Protein AF-0000000087527532 (afdb_homodimer)

pLDDT: mean 87.04, std 19.38, range [22.03, 98.94]

Solvent-accessible surface area (backbone atoms only — not comparable to full-atom values): 35523 Å² total; per-residue (Å²): 135,85,81,80,80,80,78,79,78,77,79,76,77,76,77,75,76,72,74,76,70,57,56,66,50,67,68,89,70,81,41,65,69,76,52,58,75,66,42,76,63,73,78,76,59,90,83,24,40,32,40,31,32,43,10,9,22,48,60,64,63,80,49,56,62,32,32,16,22,16,35,39,37,37,47,83,94,43,48,40,33,36,35,26,1,44,58,34,68,54,40,35,46,28,38,54,42,59,58,20,67,56,41,35,38,40,36,35,43,73,46,55,41,33,39,51,31,40,65,43,52,53,48,38,9,25,74,66,35,58,20,69,50,46,35,32,34,40,21,28,78,58,41,42,59,21,52,54,23,45,50,56,29,44,39,68,34,48,44,41,38,42,74,68,67,71,50,49,63,67,46,11,71,36,73,47,61,36,60,54,68,69,38,79,77,43,78,57,96,66,37,34,35,32,35,38,64,39,43,22,64,91,48,77,63,19,26,20,40,36,39,37,39,86,96,42,35,39,28,37,41,42,68,21,27,87,36,72,58,51,47,63,72,34,52,82,23,41,31,38,37,34,37,29,39,55,80,76,71,87,65,84,69,71,89,81,62,57,60,67,62,50,48,50,51,48,53,49,49,52,55,53,53,69,26,35,23,36,19,42,57,39,14,45,49,46,58,72,36,57,39,62,31,36,31,40,28,42,15,68,75,46,69,63,31,54,56,40,18,52,74,41,32,87,72,60,71,43,73,30,50,38,47,27,36,38,41,38,60,92,37,40,40,51,42,42,47,49,60,51,46,60,70,71,104,138,86,80,74,84,82,81,79,78,79,77,79,76,75,76,74,76,72,74,76,71,58,56,64,49,66,66,90,72,80,43,64,67,76,51,58,74,67,41,75,64,74,78,73,60,89,82,24,42,32,40,31,31,44,11,10,22,48,60,63,63,79,50,56,61,32,32,16,24,16,36,40,36,39,48,84,94,40,49,39,32,38,35,27,2,44,59,33,68,54,40,34,46,29,37,54,42,60,57,20,67,54,41,36,38,39,37,34,42,70,45,52,39,34,40,50,31,40,65,43,51,54,49,39,8,24,75,67,37,59,19,69,50,47,36,33,36,40,21,29,79,58,40,41,59,22,50,52,22,45,51,55,31,44,37,66,34,49,45,42,39,42,74,68,66,72,50,47,62,67,46,10,70,36,72,49,59,35,58,53,69,71,39,79,76,42,79,57,95,65,37,34,36,31,34,38,64,39,43,21,65,92,48,76,64,19,26,21,39,34,40,37,39,86,96,43,34,39,27,37,42,42,66,21,26,88,36,72,58,52,46,64,74,33,53,81,23,41,31,36,36,34,37,29,40,57,78,75,71,87,66,86,68,73,88,80,61,56,61,67,61,51,47,49,51,48,52,50,48,52,57,52,51,70,26,35,24,36,19,42,56,39,13,44,48,44,57,72,36,58,38,62,29,36,31,39,28,41,16,68,76,46,69,63,30,54,56,40,19,53,76,41,33,86,69,59,72,42,74,29,50,38,47,27,37,37,40,39,60,92,38,42,38,51,43,44,48,48,57,52,46,61,70,72,103

InterPro domains:
  IPR001279 Metallo-beta-lactamase [PF12706] (79-298)
  IPR001279 Metallo-beta-lactamase [SM00849] (67-264)
  IPR036866 Ribonuclease Z/Hydroxyacylglutathione hydrolase-like [G3DSA:3.60.15.10] (50-340)
  IPR036866 Ribonuclease Z/Hydroxyacylglutathione hydrolase-like [SSF56281] (50-326)
  IPR044094 AtsA-like, MBL-fold [cd07719] (50-242)

Nearest PDB structures (foldseek):
  7wi1-assembly2_F  TM=8.258E-01  e=5.872E-25  uncultured bacterium
  8gyg-assembly1_B  TM=8.227E-01  e=7.421E-21  Paraglaciecola sp. T6c
  8gyg-assembly1_A  TM=7.926E-01  e=1.134E-20  Paraglaciecola sp. T6c
  3zwf-assembly1_B  TM=7.419E-01  e=5.129E-18  Homo sapiens
  7u2r-assembly1_A-2  TM=7.399E-01  e=4.260E-16  Paenibacillus sp. J14

Foldseek 3Di:
DPPPPPPPPPPPPPPPPPPPPPDDDDPPDPPDDDDDAADAADAFPALKKKKAFQFFAADDDPDPFGFFGKMWIDADLDIEIEFDAGCSCVSCVRHVHQLLSQQHYEYQAPDCRRHVCVLVSLPVSQVVVLNQAAREYEYAPCFVVVLVVSCVVCVVVCCCCCPNDVNRHPRSNHYHYDHDDFAFDDDDPQWTKTWDAAQQPPGPGGTKIWIDHVQAIEIEDGFHEDGPRSLVRLAPHQEYEFEAEEDDDPDDDDDPPDPVVVVVVVVVVVVNPVRGYHLCRVLQSCVSRVHNEYEYGSYDQDPRSVVNSVVRHDHHYHYRGHRWMWMDDPHTDIDDPVVSSVVVD/DPPPDDPPPPPPPPPPPPPPPPPDDDPPDPPDDDDDAADAADAFPALKKKKAFQFFAADDDPDPFGFFGKMWIDADLDIEIEFDAGCSCVSCVRHVHQLLSQQHYEYQADDCRRHVCVLVSLPCSQVVVLNQAAREYEYAPCFVVVLVVSCVVCVVVCCCCCPNDVNRHPRSNHYHYDHDDFAFDDDDPQWTKTWDAAQQPPGPGGTKIWIDHVQAIEIEDGFHEDGPRSLVRLAPHQEYEFEAEEDDDPDDDDDPPDPVVVVVVVVVVVVNPVRGYHLCRVLQSCVSRVHNEYEYGSYDQDPRSVVNSVVRHDHHYHYRGHRWMWMDDPHTDIDDPVVSSVVVD

Radius of gyration: 29.23 Å; Cα contacts (8 Å, |Δi|>4): 1605; chains: 2; bounding box: 71×166×79 Å

Secondary structure (DSSP, 8-state):
-----------------------EEE-S---PPPPPP---PPPPPTT-EEEEEEE-B-SSS--SSS-B-EEEEEETTEEEEE---TTHHHHHHHTT--GGG--EEE-S---GGGTTTHHHHHHHHHHTT---S-EEEEESTTHHHHHHHHHHHTHHHHHIIIIISS---GGGG-EEEEE--SEEEEEETTEEEEEEE---TTS-S-EEEEEEETTEEEEE--S-SS-HHHHHHHTT-SEEEE--B---------TTS-HHHHHHHHHHHHHHHTTS-BHHHHHHHHHHH--SEEEE-SS---HHHHHHHHTT--S-EE---TTEEEEESSSEEEE-HHHHHHHH-/-----------------------EEE-S-----PPPP---PPPPPTT-EEEEEEE-B-SSS--SSS-B-EEEEEETTEEEEE---TTHHHHHHHTT--GGG--EEE-S---GGGTTTHHHHHHHHHHTT---S-EEEEESTTHHHHHHHHHHHTHHHHHIIIIISS---GGGG-EEEEE--SEEEEEETTEEEEEEE---TTS-S-EEEEEEETTEEEEE--S-SS-HHHHHHHTT-SEEEE--B---------TTS-HHHHHHHHHHHHHHHTTS-BHHHHHHHHHHH--SEEEE-SS---HHHHHHHHTT--S-EE---TTEEEEESSSEEEE-HHHHHHHH-

Organism: NCBI:txid1859131

Structure (mmCIF, N/CA/C/O backbone):
data_AF-0000000087527532-model_v1
#
loop_
_entity.id
_entity.type
_entity.pdbx_description
1 polymer 'Ribonuclease Z'
#
loop_
_atom_site.group_PDB
_atom_site.id
_atom_site.type_symbol
_atom_site.label_atom_id
_atom_site.label_alt_id
_atom_site.label_comp_id
_atom_site.label_asym_id
_atom_site.label_entity_id
_atom_site.label_seq_id
_atom_site.pdbx_PDB_ins_code
_atom_site.Cartn_x
_atom_site.Cartn_y
_atom_site.Cartn_z
_atom_site.occupancy
_atom_site.B_iso_or_equiv
_atom_site.auth_seq_id
_atom_site.auth_comp_id
_atom_site.auth_asym_id
_atom_site.auth_atom_id
_atom_site.pdbx_PDB_model_num
ATOM 1 N N . MET A 1 1 ? 14.219 -88.5 -31.266 1 29.06 1 MET A N 1
ATOM 2 C CA . MET A 1 1 ? 14.516 -87.125 -31.391 1 29.06 1 MET A CA 1
ATOM 3 C C . MET A 1 1 ? 13.484 -86.25 -30.656 1 29.06 1 MET A C 1
ATOM 5 O O . MET A 1 1 ? 12.352 -86.125 -31.109 1 29.06 1 MET A O 1
ATOM 9 N N . LYS A 1 2 ? 13.484 -86.375 -29.266 1 33.53 2 LYS A N 1
ATOM 10 C CA . LYS A 1 2 ? 12.594 -85.75 -28.297 1 33.53 2 LYS A CA 1
ATOM 11 C C . LYS A 1 2 ? 12.742 -84.25 -28.344 1 33.53 2 LYS A C 1
ATOM 13 O O . LYS A 1 2 ? 13.844 -83.688 -28.156 1 33.53 2 LYS A O 1
ATOM 18 N N . LYS A 1 3 ? 11.891 -83.5 -29.094 1 32.28 3 LYS A N 1
ATOM 19 C CA . LYS A 1 3 ? 11.742 -82.062 -29.25 1 32.28 3 LYS A CA 1
ATOM 20 C C . LYS A 1 3 ? 11.531 -81.375 -27.906 1 32.28 3 LYS A C 1
ATOM 22 O O . LYS A 1 3 ? 10.57 -81.688 -27.188 1 32.28 3 LYS A O 1
ATOM 27 N N . TYR A 1 4 ? 12.539 -81 -27.094 1 31.41 4 TYR A N 1
ATOM 28 C CA . TYR A 1 4 ? 12.531 -80.188 -25.891 1 31.41 4 TYR A CA 1
ATOM 29 C C . TYR A 1 4 ? 11.945 -78.812 -26.172 1 31.41 4 TYR A C 1
ATOM 31 O O . TYR A 1 4 ? 12.445 -78.062 -27.031 1 31.41 4 TYR A O 1
ATOM 39 N N . SER A 1 5 ? 10.625 -78.562 -26.109 1 30.53 5 SER A N 1
ATOM 40 C CA . SER A 1 5 ? 9.953 -77.312 -26.219 1 30.53 5 SER A CA 1
ATOM 41 C C . SER A 1 5 ? 10.461 -76.312 -25.188 1 30.53 5 SER A C 1
ATOM 43 O O . SER A 1 5 ? 10.469 -76.625 -23.984 1 30.53 5 SER A O 1
ATOM 45 N N . LYS A 1 6 ? 11.445 -75.438 -25.469 1 33 6 LYS A N 1
ATOM 46 C CA . LYS A 1 6 ? 11.945 -74.312 -24.703 1 33 6 LYS A CA 1
ATOM 47 C C . LYS A 1 6 ? 10.812 -73.312 -24.328 1 33 6 LYS A C 1
ATOM 49 O O . LYS A 1 6 ? 10.18 -72.75 -25.203 1 33 6 LYS A O 1
ATOM 54 N N . GLN A 1 7 ? 10.07 -73.562 -23.281 1 30.91 7 GLN A N 1
ATOM 55 C CA . GLN A 1 7 ? 9.164 -72.562 -22.688 1 30.91 7 GLN A CA 1
ATOM 56 C C . GLN A 1 7 ? 9.906 -71.312 -22.344 1 30.91 7 GLN A C 1
ATOM 58 O O . GLN A 1 7 ? 10.891 -71.312 -21.594 1 30.91 7 GLN A O 1
ATOM 63 N N . HIS A 1 8 ? 10 -70.25 -23.234 1 31.41 8 HIS A N 1
ATOM 64 C CA . HIS A 1 8 ? 10.477 -68.938 -22.938 1 31.41 8 HIS A CA 1
ATOM 65 C C . HIS A 1 8 ? 9.727 -68.312 -21.75 1 31.41 8 HIS A C 1
ATOM 67 O O . HIS A 1 8 ? 8.5 -68.25 -21.781 1 31.41 8 HIS A O 1
ATOM 73 N N . LEU A 1 9 ? 10.164 -68.438 -20.5 1 31.05 9 LEU A N 1
ATOM 74 C CA . LEU A 1 9 ? 9.711 -67.688 -19.328 1 31.05 9 LEU A CA 1
ATOM 75 C C . LEU A 1 9 ? 9.805 -66.188 -19.562 1 31.05 9 LEU A C 1
ATOM 77 O O . LEU A 1 9 ? 10.898 -65.688 -19.766 1 31.05 9 LEU A O 1
ATOM 81 N N . THR A 1 10 ? 8.828 -65.562 -20.188 1 32.56 10 THR A N 1
ATOM 82 C CA . THR A 1 10 ? 8.734 -64.125 -20.234 1 32.56 10 THR A CA 1
ATOM 83 C C . THR A 1 10 ? 8.758 -63.562 -18.828 1 32.56 10 THR A C 1
ATOM 85 O O . THR A 1 10 ? 7.898 -63.844 -18 1 32.56 10 THR A O 1
ATOM 88 N N . THR A 1 11 ? 9.883 -63.219 -18.234 1 32.09 11 THR A N 1
ATOM 89 C CA . THR A 1 11 ? 10.016 -62.469 -17 1 32.09 11 THR A CA 1
ATOM 90 C C . THR A 1 11 ? 9.305 -61.125 -17.141 1 32.09 11 THR A C 1
ATOM 92 O O . THR A 1 11 ? 9.68 -60.281 -17.969 1 32.09 11 THR A O 1
ATOM 95 N N . VAL A 1 12 ? 8.016 -61 -16.859 1 33.38 12 VAL A N 1
ATOM 96 C CA . VAL A 1 12 ? 7.328 -59.75 -16.719 1 33.38 12 VAL A CA 1
ATOM 97 C C . VAL A 1 12 ? 8.031 -58.875 -15.656 1 33.38 12 VAL A C 1
ATOM 99 O O . VAL A 1 12 ? 8.125 -59.281 -14.5 1 33.38 12 VAL A O 1
ATOM 102 N N . TYR A 1 13 ? 8.953 -58.031 -16.016 1 33.62 13 TYR A N 1
ATOM 103 C CA . TYR A 1 13 ? 9.445 -56.969 -15.133 1 33.62 13 TYR A CA 1
ATOM 104 C C . TYR A 1 13 ? 8.305 -56.094 -14.625 1 33.62 13 TYR A C 1
ATOM 106 O O . TYR A 1 13 ? 7.629 -55.438 -15.414 1 33.62 13 TYR A O 1
ATOM 114 N N . LEU A 1 14 ? 7.68 -56.469 -13.57 1 32.81 14 LEU A N 1
ATOM 115 C CA . LEU A 1 14 ? 6.824 -55.562 -12.828 1 32.81 14 LEU A CA 1
ATOM 116 C C . LEU A 1 14 ? 7.574 -54.281 -12.477 1 32.81 14 LEU A C 1
ATOM 118 O O . LEU A 1 14 ? 8.531 -54.312 -11.695 1 32.81 14 LEU A O 1
ATOM 122 N N . PHE A 1 15 ? 7.629 -53.312 -13.375 1 34.56 15 PHE A N 1
ATOM 123 C CA . PHE A 1 15 ? 8.039 -51.969 -13 1 34.56 15 PHE A CA 1
ATOM 124 C C . PHE A 1 15 ? 7.234 -51.469 -11.805 1 34.56 15 PHE A C 1
ATOM 126 O O . PHE A 1 15 ? 6.02 -51.281 -11.906 1 34.56 15 PHE A O 1
ATOM 133 N N . LEU A 1 16 ? 7.633 -51.75 -10.609 1 32.72 16 LEU A N 1
ATOM 134 C CA . LEU A 1 16 ? 7.152 -51.062 -9.43 1 32.72 16 LEU A CA 1
ATOM 135 C C . LEU A 1 16 ? 7.281 -49.531 -9.602 1 32.72 16 LEU A C 1
ATOM 137 O O . LEU A 1 16 ? 8.391 -49 -9.633 1 32.72 16 LEU A O 1
ATOM 141 N N . PHE A 1 17 ? 6.352 -48.875 -10.258 1 34.12 17 PHE A N 1
ATOM 142 C CA . PHE A 1 17 ? 6.219 -47.438 -10.102 1 34.12 17 PHE A CA 1
ATOM 143 C C . PHE A 1 17 ? 6.172 -47.062 -8.625 1 34.12 17 PHE A C 1
ATOM 145 O O . PHE A 1 17 ? 5.195 -47.344 -7.934 1 34.12 17 PHE A O 1
ATOM 152 N N . THR A 1 18 ? 7.301 -47.031 -7.941 1 32.31 18 THR A N 1
ATOM 153 C CA . THR A 1 18 ? 7.328 -46.375 -6.648 1 32.31 18 THR A CA 1
ATOM 154 C C . THR A 1 18 ? 6.719 -44.969 -6.754 1 32.31 18 THR A C 1
ATOM 156 O O . THR A 1 18 ? 7.273 -44.094 -7.422 1 32.31 18 THR A O 1
ATOM 159 N N . ALA A 1 19 ? 5.449 -44.844 -6.734 1 35.62 19 ALA A N 1
ATOM 160 C CA . ALA A 1 19 ? 4.863 -43.562 -6.441 1 35.62 19 ALA A CA 1
ATOM 161 C C . ALA A 1 19 ? 5.613 -42.844 -5.312 1 35.62 19 ALA A C 1
ATOM 163 O O . ALA A 1 19 ? 5.527 -43.281 -4.152 1 35.62 19 ALA A O 1
ATOM 164 N N . CYS A 1 20 ? 6.758 -42.25 -5.551 1 38.78 20 CYS A N 1
ATOM 165 C CA . CYS A 1 20 ? 7.348 -41.344 -4.574 1 38.78 20 CYS A CA 1
ATOM 166 C C . CYS A 1 20 ? 6.305 -40.375 -4.035 1 38.78 20 CYS A C 1
ATOM 168 O O . CYS A 1 20 ? 5.93 -39.406 -4.711 1 38.78 20 CYS A O 1
ATOM 170 N N . THR A 1 21 ? 5.395 -40.844 -3.211 1 40.84 21 THR A N 1
ATOM 171 C CA . THR A 1 21 ? 4.535 -39.938 -2.473 1 40.84 21 THR A CA 1
ATOM 172 C C . THR A 1 21 ? 5.355 -38.844 -1.811 1 40.84 21 THR A C 1
ATOM 174 O O . THR A 1 21 ? 6.188 -39.125 -0.941 1 40.84 21 THR A O 1
ATOM 177 N N . LEU A 1 22 ? 5.539 -37.781 -2.5 1 48.31 22 LEU A N 1
ATOM 178 C CA . LEU A 1 22 ? 6.105 -36.594 -1.855 1 48.31 22 LEU A CA 1
ATOM 179 C C . LEU A 1 22 ? 5.449 -36.344 -0.502 1 48.31 22 LEU A C 1
ATOM 181 O O . LEU A 1 22 ? 4.234 -36.125 -0.427 1 48.31 22 LEU A O 1
ATOM 185 N N . LEU A 1 23 ? 6.102 -36.812 0.577 1 53.19 23 LEU A N 1
ATOM 186 C CA . LEU A 1 23 ? 5.664 -36.531 1.94 1 53.19 23 LEU A CA 1
ATOM 187 C C . LEU A 1 23 ? 5.578 -35.031 2.193 1 53.19 23 LEU A C 1
ATOM 189 O O . LEU A 1 23 ? 6.535 -34.312 1.938 1 53.19 23 LEU A O 1
ATOM 193 N N . VAL A 1 24 ? 4.359 -34.625 2.174 1 54.94 24 VAL A N 1
ATOM 194 C CA . VAL A 1 24 ? 4.125 -33.25 2.648 1 54.94 24 VAL A CA 1
ATOM 195 C C . VAL A 1 24 ? 4.309 -33.188 4.164 1 54.94 24 VAL A C 1
ATOM 197 O O . VAL A 1 24 ? 3.639 -33.906 4.906 1 54.94 24 VAL A O 1
ATOM 200 N N . SER A 1 25 ? 5.418 -32.812 4.688 1 49.97 25 SER A N 1
ATOM 201 C CA . SER A 1 25 ? 5.543 -32.594 6.125 1 49.97 25 SER A CA 1
ATOM 202 C C . SER A 1 25 ? 4.965 -31.234 6.531 1 49.97 25 SER A C 1
ATOM 204 O O . SER A 1 25 ? 5.383 -30.188 6.016 1 49.97 25 SER A O 1
ATOM 206 N N . THR A 1 26 ? 3.723 -31.359 6.973 1 48.81 26 THR A N 1
ATOM 207 C CA . THR A 1 26 ? 3.191 -30.156 7.594 1 48.81 26 THR A CA 1
ATOM 208 C C . THR A 1 26 ? 3.691 -30.016 9.031 1 48.81 26 THR A C 1
ATOM 210 O O . THR A 1 26 ? 3.711 -31 9.781 1 48.81 26 THR A O 1
ATOM 213 N N . VAL A 1 27 ? 4.633 -29.281 9.398 1 43.91 27 VAL A N 1
ATOM 214 C CA . VAL A 1 27 ? 4.91 -29.047 10.812 1 43.91 27 VAL A CA 1
ATOM 215 C C . VAL A 1 27 ? 3.613 -28.734 11.547 1 43.91 27 VAL A C 1
ATOM 217 O O . VAL A 1 27 ? 2.885 -27.812 11.172 1 43.91 27 VAL A O 1
ATOM 220 N N . PRO A 1 28 ? 3.238 -29.609 12.398 1 41.31 28 PRO A N 1
ATOM 221 C CA . PRO A 1 28 ? 2.082 -29.391 13.266 1 41.31 28 PRO A CA 1
ATOM 222 C C . PRO A 1 28 ? 2.205 -28.109 14.102 1 41.31 28 PRO A C 1
ATOM 224 O O . PRO A 1 28 ? 3.285 -27.812 14.617 1 41.31 28 PRO A O 1
ATOM 227 N N . GLY A 1 29 ? 1.22 -26.984 14.047 1 42.69 29 GLY A N 1
ATOM 228 C CA . GLY A 1 29 ? 0.927 -25.766 14.797 1 42.69 29 GLY A CA 1
ATOM 229 C C . GLY A 1 29 ? 0.878 -24.516 13.93 1 42.69 29 GLY A C 1
ATOM 230 O O . GLY A 1 29 ? 1.899 -23.859 13.719 1 42.69 29 GLY A O 1
ATOM 231 N N . TRP A 1 30 ? -0.057 -24.641 13.234 1 43.69 30 TRP A N 1
ATOM 232 C CA . TRP A 1 30 ? -0.302 -23.5 12.352 1 43.69 30 TRP A CA 1
ATOM 233 C C . TRP A 1 30 ? -0.396 -22.203 13.148 1 43.69 30 TRP A C 1
ATOM 235 O O . TRP A 1 30 ? -1.398 -21.953 13.82 1 43.69 30 TRP A O 1
ATOM 245 N N . ALA A 1 31 ? 0.706 -21.844 13.75 1 47.62 31 ALA A N 1
ATOM 246 C CA . ALA A 1 31 ? 0.536 -20.5 14.297 1 47.62 31 ALA A CA 1
ATOM 247 C C . ALA A 1 31 ? 0.351 -19.484 13.18 1 47.62 31 ALA A C 1
ATOM 249 O O . ALA A 1 31 ? 1.146 -19.422 12.242 1 47.62 31 ALA A O 1
ATOM 250 N N . LYS A 1 32 ? -0.87 -18.953 13.047 1 64.19 32 LYS A N 1
ATOM 251 C CA . LYS A 1 32 ? -1.51 -18.031 12.109 1 64.19 32 LYS A CA 1
ATOM 252 C C . LYS A 1 32 ? -0.963 -16.625 12.266 1 64.19 32 LYS A C 1
ATOM 254 O O . LYS A 1 32 ? -0.502 -16.25 13.352 1 64.19 32 LYS A O 1
ATOM 259 N N . VAL A 1 33 ? -0.635 -16.094 11.164 1 70.56 33 VAL A N 1
ATOM 260 C CA . VAL A 1 33 ? -0.322 -14.664 11.211 1 70.56 33 VAL A CA 1
ATOM 261 C C . VAL A 1 33 ? -1.386 -13.93 12.016 1 70.56 33 VAL A C 1
ATOM 263 O O . VAL A 1 33 ? -2.582 -14.07 11.758 1 70.56 33 VAL A O 1
ATOM 266 N N . GLU A 1 34 ? -0.884 -13.305 13.07 1 77.12 34 GLU A N 1
ATOM 267 C CA . GLU A 1 34 ? -1.84 -12.539 13.867 1 77.12 34 GLU A CA 1
ATOM 268 C C . GLU A 1 34 ? -2.369 -11.336 13.086 1 77.12 34 GLU A C 1
ATOM 270 O O . GLU A 1 34 ? -1.596 -10.586 12.492 1 77.12 34 GLU A O 1
ATOM 275 N N . PRO A 1 35 ? -3.654 -11.25 13.094 1 77.56 35 PRO A N 1
ATOM 276 C CA . PRO A 1 35 ? -4.219 -10.078 12.422 1 77.56 35 PRO A CA 1
ATOM 277 C C . PRO A 1 35 ? -3.832 -8.766 13.102 1 77.56 35 PRO A C 1
ATOM 279 O O . PRO A 1 35 ? -3.637 -8.734 14.32 1 77.56 35 PRO A O 1
ATOM 282 N N . LEU A 1 36 ? -3.764 -7.754 12.289 1 86.06 36 LEU A N 1
ATOM 283 C CA . LEU A 1 36 ? -3.646 -6.422 12.875 1 86.06 36 LEU A CA 1
ATOM 284 C C . LEU A 1 36 ? -4.883 -6.082 13.703 1 86.06 36 LEU A C 1
ATOM 286 O O . LEU A 1 36 ? -6.004 -6.41 13.312 1 86.06 36 LEU A O 1
ATOM 290 N N . GLN A 1 37 ? -4.602 -5.445 14.781 1 85.38 37 GLN A N 1
ATOM 291 C CA . GLN A 1 37 ? -5.707 -5.078 15.664 1 85.38 37 GLN A CA 1
ATOM 292 C C . GLN A 1 37 ? -6.551 -3.965 15.047 1 85.38 37 GLN A C 1
ATOM 294 O O . GLN A 1 37 ? -6.035 -3.121 14.312 1 85.38 37 GLN A O 1
ATOM 299 N N . GLN A 1 38 ? -7.828 -4.055 15.383 1 89.38 38 GLN A N 1
ATOM 300 C CA . GLN A 1 38 ? -8.766 -3.061 14.867 1 89.38 38 GLN A CA 1
ATOM 301 C C . GLN A 1 38 ? -9.594 -2.451 15.992 1 89.38 38 GLN A C 1
ATOM 303 O O . GLN A 1 38 ? -9.938 -3.135 16.969 1 89.38 38 GLN A O 1
ATOM 308 N N . ILE A 1 39 ? -9.875 -1.157 15.867 1 89.25 39 ILE A N 1
ATOM 309 C CA . ILE A 1 39 ? -10.859 -0.502 16.719 1 89.25 39 ILE A CA 1
ATOM 310 C C . ILE A 1 39 ? -11.914 0.188 15.844 1 89.25 39 ILE A C 1
ATOM 312 O O . ILE A 1 39 ? -11.742 0.294 14.625 1 89.25 39 ILE A O 1
ATOM 316 N N . LYS A 1 40 ? -13.016 0.48 16.406 1 90.25 40 LYS A N 1
ATOM 317 C CA . LYS A 1 40 ? -13.977 1.388 15.789 1 90.25 40 LYS A CA 1
ATOM 318 C C . LYS A 1 40 ? -13.906 2.775 16.422 1 90.25 40 LYS A C 1
ATOM 320 O O . LYS A 1 40 ? -14.422 2.988 17.516 1 90.25 40 LYS A O 1
ATOM 325 N N . LEU A 1 41 ? -13.281 3.623 15.742 1 90.81 41 LEU A N 1
ATOM 326 C CA . LEU A 1 41 ? -13.117 4.973 16.266 1 90.81 41 LEU A CA 1
ATOM 327 C C . LEU A 1 41 ? -14.43 5.75 16.188 1 90.81 41 LEU A C 1
ATOM 329 O O . LEU A 1 41 ? -15.047 5.82 15.133 1 90.81 41 LEU A O 1
ATOM 333 N N . SER A 1 42 ? -14.883 6.262 17.266 1 89.62 42 SER A N 1
ATOM 334 C CA . SER A 1 42 ? -16.109 7.062 17.297 1 89.62 42 SER A CA 1
ATOM 335 C C . SER A 1 42 ? -15.898 8.406 16.609 1 89.62 42 SER A C 1
ATOM 337 O O . SER A 1 42 ? -14.766 8.852 16.422 1 89.62 42 SER A O 1
ATOM 339 N N . ALA A 1 43 ? -17 9 16.234 1 91.31 43 ALA A N 1
ATOM 340 C CA . ALA A 1 43 ? -16.922 10.359 15.688 1 91.31 43 ALA A CA 1
ATOM 341 C C . ALA A 1 43 ? -16.359 11.328 16.719 1 91.31 43 ALA A C 1
ATOM 343 O O . ALA A 1 43 ? -16.547 11.133 17.922 1 91.31 43 ALA A O 1
ATOM 344 N N . PRO A 1 44 ? -15.656 12.344 16.219 1 93.75 44 PRO A N 1
ATOM 345 C CA . PRO A 1 44 ? -15.219 13.344 17.188 1 93.75 44 PRO A CA 1
ATOM 346 C C . PRO A 1 44 ? -16.375 14.039 17.891 1 93.75 44 PRO A C 1
ATOM 348 O O . PRO A 1 44 ? -17.484 14.125 17.328 1 93.75 44 PRO A O 1
ATOM 351 N N . PRO A 1 45 ? -16.188 14.523 19.109 1 93.56 45 PRO A N 1
ATOM 352 C CA . PRO A 1 45 ? -17.234 15.32 19.766 1 93.56 45 PRO A CA 1
ATOM 353 C C . PRO A 1 45 ? -17.625 16.547 18.953 1 93.56 45 PRO A C 1
ATOM 355 O O . PRO A 1 45 ? -16.797 17.109 18.234 1 93.56 45 PRO A O 1
ATOM 358 N N . PRO A 1 46 ? -18.906 16.953 19.109 1 94 46 PRO A N 1
ATOM 359 C CA . PRO A 1 46 ? -19.328 18.156 18.375 1 94 46 PRO A CA 1
ATOM 360 C C . PRO A 1 46 ? -18.438 19.359 18.656 1 94 46 PRO A C 1
ATOM 362 O O . PRO A 1 46 ? -18.094 19.625 19.812 1 94 46 PRO A O 1
ATOM 365 N N . GLY A 1 47 ? -18.016 19.984 17.641 1 96.31 47 GLY A N 1
ATOM 366 C CA . GLY A 1 47 ? -17.234 21.203 17.781 1 96.31 47 GLY A CA 1
ATOM 367 C C . GLY A 1 47 ? -15.742 20.938 17.922 1 96.31 47 GLY A C 1
ATOM 368 O O . GLY A 1 47 ? -14.938 21.875 17.875 1 96.31 47 GLY A O 1
ATOM 369 N N . ALA A 1 48 ? -15.375 19.656 18.016 1 97.81 48 ALA A N 1
ATOM 370 C CA . ALA A 1 48 ? -13.961 19.312 18.203 1 97.81 48 ALA A CA 1
ATOM 371 C C . ALA A 1 48 ? -13.25 19.172 16.859 1 97.81 48 ALA A C 1
ATOM 373 O O . ALA A 1 48 ? -13.891 18.922 15.844 1 97.81 48 ALA A O 1
ATOM 374 N N . LEU A 1 49 ? -12.008 19.438 16.906 1 98.56 49 LEU A N 1
ATOM 375 C CA . LEU A 1 49 ? -11.086 19.109 15.82 1 98.56 49 LEU A CA 1
ATOM 376 C C . LEU A 1 49 ? -10.188 17.938 16.203 1 98.56 49 LEU A C 1
ATOM 378 O O . LEU A 1 49 ? -9.547 17.953 17.25 1 98.56 49 LEU A O 1
ATOM 382 N N . ARG A 1 50 ? -10.219 16.859 15.352 1 98.56 50 ARG A N 1
ATOM 383 C CA . ARG A 1 50 ? -9.453 15.68 15.719 1 98.56 50 ARG A CA 1
ATOM 384 C C . ARG A 1 50 ? -8.383 15.375 14.672 1 98.56 50 ARG A C 1
ATOM 386 O O . ARG A 1 50 ? -8.656 15.375 13.477 1 98.56 50 ARG A O 1
ATOM 393 N N . VAL A 1 51 ? -7.199 15.141 15.18 1 98.75 51 VAL A N 1
ATOM 394 C CA . VAL A 1 51 ? -6.062 14.742 14.352 1 98.75 51 VAL A CA 1
ATOM 395 C C . VAL A 1 51 ? -5.703 13.289 14.633 1 98.75 51 VAL A C 1
ATOM 397 O O . VAL A 1 51 ? -5.539 12.891 15.789 1 98.75 51 VAL A O 1
ATOM 400 N N . THR A 1 52 ? -5.59 12.523 13.609 1 98.5 52 THR A N 1
ATOM 401 C CA . THR A 1 52 ? -5.098 11.156 13.719 1 98.5 52 THR A CA 1
ATOM 402 C C . THR A 1 52 ? -3.834 10.961 12.883 1 98.5 52 THR A C 1
ATOM 404 O O . THR A 1 52 ? -3.846 11.203 11.672 1 98.5 52 THR A O 1
ATOM 407 N N . LEU A 1 53 ? -2.76 10.547 13.547 1 98.38 53 LEU A N 1
ATOM 408 C CA . LEU A 1 53 ? -1.53 10.211 12.836 1 98.38 53 LEU A CA 1
ATOM 409 C C . LEU A 1 53 ? -1.604 8.797 12.266 1 98.38 53 LEU A C 1
ATOM 411 O O . LEU A 1 53 ? -1.222 7.836 12.93 1 98.38 53 LEU A O 1
ATOM 415 N N . LEU A 1 54 ? -2.014 8.68 11.016 1 97.75 54 LEU A N 1
ATOM 416 C CA . LEU A 1 54 ? -2.119 7.352 10.414 1 97.75 54 LEU A CA 1
ATOM 417 C C . LEU A 1 54 ? -0.744 6.715 10.258 1 97.75 54 LEU A C 1
ATOM 419 O O . LEU A 1 54 ? -0.544 5.559 10.641 1 97.75 54 LEU A O 1
ATOM 423 N N . GLY A 1 55 ? 0.136 7.41 9.68 1 97.56 55 GLY A N 1
ATOM 424 C CA . GLY A 1 55 ? 1.541 7.055 9.555 1 97.56 55 GLY A CA 1
ATOM 425 C C . GLY A 1 55 ? 2.477 8.227 9.789 1 97.56 55 GLY A C 1
ATOM 426 O O . GLY A 1 55 ? 2.141 9.367 9.469 1 97.56 55 GLY A O 1
ATOM 427 N N . THR A 1 56 ? 3.717 7.875 10.344 1 97.81 56 THR A N 1
ATOM 428 C CA . THR A 1 56 ? 4.594 8.969 10.75 1 97.81 56 THR A CA 1
ATOM 429 C C . THR A 1 56 ? 6.016 8.734 10.25 1 97.81 56 THR A C 1
ATOM 431 O O . THR A 1 56 ? 6.926 9.5 10.57 1 97.81 56 THR A O 1
ATOM 434 N N . ALA A 1 57 ? 6.219 7.727 9.367 1 95.5 57 ALA A N 1
ATOM 435 C CA . ALA A 1 57 ? 7.57 7.336 8.977 1 95.5 57 ALA A CA 1
ATOM 436 C C . ALA A 1 57 ? 8.203 8.391 8.07 1 95.5 57 ALA A C 1
ATOM 438 O O . ALA A 1 57 ? 7.504 9.094 7.348 1 95.5 57 ALA A O 1
ATOM 439 N N . VAL A 1 58 ? 9.492 8.359 8.188 1 91.94 58 VAL A N 1
ATOM 440 C CA . VAL A 1 58 ? 10.281 9.203 7.289 1 91.94 58 VAL A CA 1
ATOM 441 C C . VAL A 1 58 ? 10.617 8.43 6.016 1 91.94 58 VAL A C 1
ATOM 443 O O . VAL A 1 58 ? 10.922 7.234 6.07 1 91.94 58 VAL A O 1
ATOM 446 N N . GLY A 1 59 ? 10.469 9.008 4.934 1 84.38 59 GLY A N 1
ATOM 447 C CA . GLY A 1 59 ? 11.055 8.547 3.686 1 84.38 59 GLY A CA 1
ATOM 448 C C . GLY A 1 59 ? 10.43 7.27 3.164 1 84.38 59 GLY A C 1
ATOM 449 O O . GLY A 1 59 ? 9.344 6.883 3.604 1 84.38 59 GLY A O 1
ATOM 450 N N . PRO A 1 60 ? 11.133 6.621 2.148 1 76 60 PRO A N 1
ATOM 451 C CA . PRO A 1 60 ? 10.578 5.504 1.379 1 76 60 PRO A CA 1
ATOM 452 C C . PRO A 1 60 ? 10.805 4.152 2.057 1 76 60 PRO A C 1
ATOM 454 O O . PRO A 1 60 ? 10.18 3.16 1.687 1 76 60 PRO A O 1
ATOM 457 N N . PRO A 1 61 ? 11.641 4.066 3.08 1 74 61 PRO A N 1
ATOM 458 C CA . PRO A 1 61 ? 11.812 2.734 3.662 1 74 61 PRO A CA 1
ATOM 459 C C . PRO A 1 61 ? 10.508 2.143 4.184 1 74 61 PRO A C 1
ATOM 461 O O . PRO A 1 61 ? 9.633 2.881 4.637 1 74 61 PRO A O 1
ATOM 464 N N . VAL A 1 62 ? 10.484 0.89 4.008 1 79.5 62 VAL A N 1
ATOM 465 C CA . VAL A 1 62 ? 9.305 0.179 4.496 1 79.5 62 VAL A CA 1
ATOM 466 C C . VAL A 1 62 ? 9.438 -0.073 5.996 1 79.5 62 VAL A C 1
ATOM 468 O O . VAL A 1 62 ? 10.273 -0.876 6.426 1 79.5 62 VAL A O 1
ATOM 471 N N . GLY A 1 63 ? 8.641 0.661 6.738 1 84.38 63 GLY A N 1
ATOM 472 C CA . GLY A 1 63 ? 8.656 0.496 8.18 1 84.38 63 GLY A CA 1
ATOM 473 C C . GLY A 1 63 ? 7.652 -0.53 8.68 1 84.38 63 GLY A C 1
ATOM 474 O O . GLY A 1 63 ? 6.574 -0.68 8.102 1 84.38 63 GLY A O 1
ATOM 475 N N . LEU A 1 64 ? 8.062 -1.176 9.766 1 87.31 64 LEU A N 1
ATOM 476 C CA . LEU A 1 64 ? 7.18 -2.17 10.367 1 87.31 64 LEU A CA 1
ATOM 477 C C . LEU A 1 64 ? 6.516 -1.618 11.617 1 87.31 64 LEU A C 1
ATOM 479 O O . LEU A 1 64 ? 5.527 -2.182 12.102 1 87.31 64 LEU A O 1
ATOM 483 N N . LYS A 1 65 ? 7.109 -0.552 12.07 1 87.69 65 LYS A N 1
ATOM 484 C CA . LYS A 1 65 ? 6.531 0.129 13.227 1 87.69 65 LYS A CA 1
ATOM 485 C C . LYS A 1 65 ? 5.797 1.398 12.805 1 87.69 65 LYS A C 1
ATOM 487 O O . LYS A 1 65 ? 4.691 1.666 13.273 1 87.69 65 LYS A O 1
ATOM 492 N N . GLN A 1 66 ? 6.395 2.107 11.977 1 94.69 66 GLN A N 1
ATOM 493 C CA . GLN A 1 66 ? 5.824 3.33 11.422 1 94.69 66 GLN A CA 1
ATOM 494 C C . GLN A 1 66 ? 5.512 3.164 9.938 1 94.69 66 GLN A C 1
ATOM 496 O O . GLN A 1 66 ? 6.391 2.818 9.148 1 94.69 66 GLN A O 1
ATOM 501 N N . PHE A 1 67 ? 4.289 3.332 9.641 1 95.75 67 PHE A N 1
ATOM 502 C CA . PHE A 1 67 ? 3.916 3.338 8.227 1 95.75 67 PHE A CA 1
ATOM 503 C C . PHE A 1 67 ? 4.168 4.707 7.609 1 95.75 67 PHE A C 1
ATOM 505 O O . PHE A 1 67 ? 4.621 5.629 8.289 1 95.75 67 PHE A O 1
ATOM 512 N N . GLY A 1 68 ? 3.951 4.797 6.293 1 96.06 68 GLY A N 1
ATOM 513 C CA . GLY A 1 68 ? 4.254 6.027 5.578 1 96.06 68 GLY A CA 1
ATOM 514 C C . GLY A 1 68 ? 3.436 7.211 6.055 1 96.06 68 GLY A C 1
ATOM 515 O O . GLY A 1 68 ? 2.318 7.043 6.547 1 96.06 68 GLY A O 1
ATOM 516 N N . ILE A 1 69 ? 3.926 8.359 5.848 1 97.75 69 ILE A N 1
ATOM 517 C CA . ILE A 1 69 ? 3.373 9.609 6.359 1 97.75 69 ILE A CA 1
ATOM 518 C C . ILE A 1 69 ? 1.944 9.789 5.852 1 97.75 69 ILE A C 1
ATOM 520 O O . ILE A 1 69 ? 1.679 9.633 4.656 1 97.75 69 ILE A O 1
ATOM 524 N N . SER A 1 70 ? 1.052 9.992 6.699 1 98.69 70 SER A N 1
ATOM 525 C CA . SER A 1 70 ? -0.349 10.297 6.422 1 98.69 70 SER A CA 1
ATOM 526 C C . SER A 1 70 ? -1.065 10.789 7.672 1 98.69 70 SER A C 1
ATOM 528 O O . SER A 1 70 ? -0.898 10.227 8.758 1 98.69 70 SER A O 1
ATOM 530 N N . THR A 1 71 ? -1.831 11.875 7.574 1 98.88 71 THR A N 1
ATOM 531 C CA . THR A 1 71 ? -2.551 12.461 8.703 1 98.88 71 THR A CA 1
ATOM 532 C C . THR A 1 71 ? -4.012 12.711 8.344 1 98.88 71 THR A C 1
ATOM 534 O O . THR A 1 71 ? -4.305 13.289 7.297 1 98.88 71 THR A O 1
ATOM 537 N N . LEU A 1 72 ? -4.883 12.227 9.164 1 98.88 72 LEU A N 1
ATOM 538 C CA . LEU A 1 72 ? -6.312 12.469 9.008 1 98.88 72 LEU A CA 1
ATOM 539 C C . LEU A 1 72 ? -6.793 13.547 9.969 1 98.88 72 LEU A C 1
ATOM 541 O O . LEU A 1 72 ? -6.52 13.484 11.172 1 98.88 72 LEU A O 1
ATOM 545 N N . ILE A 1 73 ? -7.465 14.57 9.477 1 98.88 73 ILE A N 1
ATOM 546 C CA . ILE A 1 73 ? -8.094 15.594 10.305 1 98.88 73 ILE A CA 1
ATOM 547 C C . ILE A 1 73 ? -9.609 15.555 10.117 1 98.88 73 ILE A C 1
ATOM 549 O O . ILE A 1 73 ? -10.102 15.602 8.984 1 98.88 73 ILE A O 1
ATOM 553 N N . GLU A 1 74 ? -10.281 15.375 11.156 1 98.62 74 GLU A N 1
ATOM 554 C CA . GLU A 1 74 ? -11.742 15.391 11.156 1 98.62 74 GLU A CA 1
ATOM 555 C C . GLU A 1 74 ? -12.273 16.656 11.836 1 98.62 74 GLU A C 1
ATOM 557 O O . GLU A 1 74 ? -11.883 16.969 12.961 1 98.62 74 GLU A O 1
ATOM 562 N N . ALA A 1 75 ? -13.117 17.406 11.219 1 97.5 75 ALA A N 1
ATOM 563 C CA . ALA A 1 75 ? -13.758 18.625 11.688 1 97.5 75 ALA A CA 1
ATOM 564 C C . ALA A 1 75 ? -15.18 18.75 11.164 1 97.5 75 ALA A C 1
ATOM 566 O O . ALA A 1 75 ? -15.398 18.812 9.953 1 97.5 75 ALA A O 1
ATOM 567 N N . GLY A 1 76 ? -16.156 18.766 12.047 1 93.81 76 GLY A N 1
ATOM 568 C CA . GLY A 1 76 ? -17.531 18.656 11.594 1 93.81 76 GLY A CA 1
ATOM 569 C C . GLY A 1 76 ? -17.844 17.344 10.898 1 93.81 76 GLY A C 1
ATOM 570 O O . GLY A 1 76 ? -17.562 16.266 11.43 1 93.81 76 GLY A O 1
ATOM 571 N N . ASP A 1 77 ? -18.359 17.469 9.742 1 93.25 77 ASP A N 1
ATOM 572 C CA . ASP A 1 77 ? -18.672 16.266 8.969 1 93.25 77 ASP A CA 1
ATOM 573 C C . ASP A 1 77 ? -17.609 15.992 7.91 1 93.25 77 ASP A C 1
ATOM 575 O O . ASP A 1 77 ? -17.828 15.188 6.996 1 93.25 77 ASP A O 1
ATOM 579 N N . LYS A 1 78 ? -16.469 16.672 8.094 1 96.06 78 LYS A N 1
ATOM 580 C CA . LYS A 1 78 ? -15.438 16.578 7.059 1 96.06 78 LYS A CA 1
ATOM 581 C C . LYS A 1 78 ? -14.266 15.727 7.52 1 96.06 78 LYS A C 1
ATOM 583 O O . LYS A 1 78 ? -13.844 15.805 8.672 1 96.06 78 LYS A O 1
ATOM 588 N N . ARG A 1 79 ? -13.82 14.891 6.617 1 97.38 79 ARG A N 1
ATOM 589 C CA . ARG A 1 79 ? -12.555 14.18 6.746 1 97.38 79 ARG A CA 1
ATOM 590 C C . ARG A 1 79 ? -11.531 14.688 5.73 1 97.38 79 ARG A C 1
ATOM 592 O O . ARG A 1 79 ? -11.773 14.641 4.523 1 97.38 79 ARG A O 1
ATOM 599 N N . LEU A 1 80 ? -10.484 15.219 6.273 1 98.75 80 LEU A N 1
ATOM 600 C CA . LEU A 1 80 ? -9.398 15.758 5.461 1 98.75 80 LEU A CA 1
ATOM 601 C C . LEU A 1 80 ? -8.141 14.914 5.598 1 98.75 80 LEU A C 1
ATOM 603 O O . LEU A 1 80 ? -7.578 14.805 6.688 1 98.75 80 LEU A O 1
ATOM 607 N N . LEU A 1 81 ? -7.785 14.297 4.465 1 98.81 81 LEU A N 1
ATOM 608 C CA . LEU A 1 81 ? -6.582 13.469 4.484 1 98.81 81 LEU A CA 1
ATOM 609 C C . LEU A 1 81 ? -5.387 14.234 3.932 1 98.81 81 LEU A C 1
ATOM 611 O O . LEU A 1 81 ? -5.438 14.75 2.812 1 98.81 81 LEU A O 1
ATOM 615 N N . PHE A 1 82 ? -4.371 14.359 4.738 1 98.94 82 PHE A N 1
ATOM 616 C CA . PHE A 1 82 ? -3.141 15.016 4.316 1 98.94 82 PHE A CA 1
ATOM 617 C C . PHE A 1 82 ? -2.049 13.992 4.027 1 98.94 82 PHE A C 1
ATOM 619 O O . PHE A 1 82 ? -1.603 13.281 4.93 1 98.94 82 PHE A O 1
ATOM 626 N N . ASP A 1 83 ? -1.587 13.914 2.748 1 98.69 83 ASP A N 1
ATOM 627 C CA . ASP A 1 83 ? -0.634 12.945 2.217 1 98.69 83 ASP A CA 1
ATOM 628 C C . ASP A 1 83 ? -1.142 11.516 2.406 1 98.69 83 ASP A C 1
ATOM 630 O O . ASP A 1 83 ? -2.027 11.273 3.229 1 98.69 83 ASP A O 1
ATOM 634 N N . CYS A 1 84 ? -0.613 10.672 1.569 1 96.56 84 CYS A N 1
ATOM 635 C CA . CYS A 1 84 ? -1.038 9.273 1.498 1 96.56 84 CYS A CA 1
ATOM 636 C C . CYS A 1 84 ? 0.159 8.344 1.339 1 96.56 84 CYS A C 1
ATOM 638 O O . CYS A 1 84 ? 0.305 7.684 0.309 1 96.56 84 CYS A O 1
ATOM 640 N N . GLY A 1 85 ? 0.884 8.219 2.402 1 96.75 85 GLY A N 1
ATOM 641 C CA . GLY A 1 85 ? 2.039 7.34 2.35 1 96.75 85 GLY A CA 1
ATOM 642 C C . GLY A 1 85 ? 1.674 5.871 2.473 1 96.75 85 GLY A C 1
ATOM 643 O O . GLY A 1 85 ? 0.502 5.527 2.643 1 96.75 85 GLY A O 1
ATOM 644 N N . ARG A 1 86 ? 2.639 5.02 2.434 1 95.44 86 ARG A N 1
ATOM 645 C CA . ARG A 1 86 ? 2.482 3.57 2.412 1 95.44 86 ARG A CA 1
ATOM 646 C C . ARG A 1 86 ? 1.709 3.084 3.633 1 95.44 86 ARG A C 1
ATOM 648 O O . ARG A 1 86 ? 2.055 3.42 4.766 1 95.44 86 ARG A O 1
ATOM 655 N N . GLY A 1 87 ? 0.653 2.309 3.361 1 94.69 87 GLY A N 1
ATOM 656 C CA . GLY A 1 87 ? -0.05 1.641 4.445 1 94.69 87 GLY A CA 1
ATOM 657 C C . GLY A 1 87 ? -1.169 2.477 5.035 1 94.69 87 GLY A C 1
ATOM 658 O O . GLY A 1 87 ? -1.854 2.041 5.961 1 94.69 87 GLY A O 1
ATOM 659 N N . SER A 1 88 ? -1.422 3.686 4.516 1 95.75 88 SER A N 1
ATOM 660 C CA . SER A 1 88 ? -2.434 4.574 5.074 1 95.75 88 SER A CA 1
ATOM 661 C C . SER A 1 88 ? -3.816 3.93 5.039 1 95.75 88 SER A C 1
ATOM 663 O O . SER A 1 88 ? -4.605 4.094 5.973 1 95.75 88 SER A O 1
ATOM 665 N N . THR A 1 89 ? -4.137 3.131 4 1 95.12 89 THR A N 1
ATOM 666 C CA . THR A 1 89 ? -5.449 2.504 3.9 1 95.12 89 THR A CA 1
ATOM 667 C C . THR A 1 89 ? -5.605 1.401 4.941 1 95.12 89 THR A C 1
ATOM 669 O O . THR A 1 89 ? -6.703 1.178 5.461 1 95.12 89 THR A O 1
ATOM 672 N N . ILE A 1 90 ? -4.539 0.729 5.25 1 94.12 90 ILE A N 1
ATOM 673 C CA . ILE A 1 90 ? -4.551 -0.281 6.305 1 94.12 90 ILE A CA 1
ATOM 674 C C . ILE A 1 90 ? -4.809 0.385 7.656 1 94.12 90 ILE A C 1
ATOM 676 O O . ILE A 1 90 ? -5.613 -0.107 8.453 1 94.12 90 ILE A O 1
ATOM 680 N N . ARG A 1 91 ? -4.176 1.55 7.867 1 95.62 91 ARG A N 1
ATOM 681 C CA . ARG A 1 91 ? -4.359 2.271 9.125 1 95.62 91 ARG A CA 1
ATOM 682 C C . ARG A 1 91 ? -5.793 2.77 9.266 1 95.62 91 ARG A C 1
ATOM 684 O O . ARG A 1 91 ? -6.375 2.703 10.344 1 95.62 91 ARG A O 1
ATOM 691 N N . LEU A 1 92 ? -6.363 3.271 8.188 1 96.19 92 LEU A N 1
ATOM 692 C CA . LEU A 1 92 ? -7.773 3.65 8.211 1 96.19 92 LEU A CA 1
ATOM 693 C C . LEU A 1 92 ? -8.641 2.475 8.648 1 96.19 92 LEU A C 1
ATOM 695 O O . LEU A 1 92 ? -9.523 2.629 9.492 1 96.19 92 LEU A O 1
ATOM 699 N N . ARG A 1 93 ? -8.344 1.355 8.094 1 94.38 93 ARG A N 1
ATOM 700 C CA . ARG A 1 93 ? -9.117 0.158 8.414 1 94.38 93 ARG A CA 1
ATOM 701 C C . ARG A 1 93 ? -8.945 -0.225 9.883 1 94.38 93 ARG A C 1
ATOM 703 O O . ARG A 1 93 ? -9.906 -0.651 10.531 1 94.38 93 ARG A O 1
ATOM 710 N N . GLN A 1 94 ? -7.758 -0.143 10.398 1 93.81 94 GLN A N 1
ATOM 711 C CA . GLN A 1 94 ? -7.504 -0.459 11.797 1 93.81 94 GLN A CA 1
ATOM 712 C C . GLN A 1 94 ? -8.328 0.435 12.719 1 93.81 94 GLN A C 1
ATOM 714 O O . GLN A 1 94 ? -8.656 0.044 13.844 1 93.81 94 GLN A O 1
ATOM 719 N N . LEU A 1 95 ? -8.688 1.617 12.227 1 95.12 95 LEU A N 1
ATOM 720 C CA . LEU A 1 95 ? -9.461 2.57 13.016 1 95.12 95 LEU A CA 1
ATOM 721 C C . LEU A 1 95 ? -10.953 2.41 12.75 1 95.12 95 LEU A C 1
ATOM 723 O O . LEU A 1 95 ? -11.773 3.137 13.328 1 95.12 95 LEU A O 1
ATOM 727 N N . GLY A 1 96 ? -11.312 1.533 11.844 1 93.5 96 GLY A N 1
ATOM 728 C CA . GLY A 1 96 ? -12.711 1.34 11.469 1 93.5 96 GLY A CA 1
ATOM 729 C C . GLY A 1 96 ? -13.25 2.449 10.586 1 93.5 96 GLY A C 1
ATOM 730 O O . GLY A 1 96 ? -14.461 2.682 10.547 1 93.5 96 GLY A O 1
ATOM 731 N N . ILE A 1 97 ? -12.406 3.176 10.016 1 93.94 97 ILE A N 1
ATOM 732 C CA . ILE A 1 97 ? -12.805 4.254 9.117 1 93.94 97 ILE A CA 1
ATOM 733 C C . ILE A 1 97 ? -12.867 3.738 7.684 1 93.94 97 ILE A C 1
ATOM 735 O O . ILE A 1 97 ? -11.883 3.215 7.16 1 93.94 97 ILE A O 1
ATOM 739 N N . SER A 1 98 ? -14.008 3.889 7.074 1 92.12 98 SER A N 1
ATOM 740 C CA . SER A 1 98 ? -14.18 3.422 5.699 1 92.12 98 SER A CA 1
ATOM 741 C C . SER A 1 98 ? -13.336 4.238 4.727 1 92.12 98 SER A C 1
ATOM 743 O O . SER A 1 98 ? -13.359 5.473 4.766 1 92.12 98 SER A O 1
ATOM 745 N N . ILE A 1 99 ? -12.641 3.559 3.865 1 92.75 99 ILE A N 1
ATOM 746 C CA . ILE A 1 99 ? -11.828 4.219 2.85 1 92.75 99 ILE A CA 1
ATOM 747 C C . ILE A 1 99 ? -12.727 5.051 1.934 1 92.75 99 ILE A C 1
ATOM 749 O O . ILE A 1 99 ? -12.297 6.074 1.398 1 92.75 99 ILE A O 1
ATOM 753 N N . GLY A 1 100 ? -14 4.688 1.787 1 91.56 100 GLY A N 1
ATOM 754 C CA . GLY A 1 100 ? -14.953 5.41 0.955 1 91.56 100 GLY A CA 1
ATOM 755 C C . GLY A 1 100 ? -15.352 6.754 1.533 1 91.56 100 GLY A C 1
ATOM 756 O O . GLY A 1 100 ? -15.914 7.594 0.829 1 91.56 100 GLY A O 1
ATOM 757 N N . SER A 1 101 ? -15.102 6.906 2.822 1 93.06 101 SER A N 1
ATOM 758 C CA . SER A 1 101 ? -15.453 8.164 3.477 1 93.06 101 SER A CA 1
ATOM 759 C C . SER A 1 101 ? -14.383 9.227 3.246 1 93.06 101 SER A C 1
ATOM 761 O O . SER A 1 101 ? -14.578 10.391 3.58 1 93.06 101 SER A O 1
ATOM 763 N N . ILE A 1 102 ? -13.266 8.812 2.682 1 94.81 102 ILE A N 1
ATOM 764 C CA . ILE A 1 102 ? -12.195 9.742 2.34 1 94.81 102 ILE A CA 1
ATOM 765 C C . ILE A 1 102 ? -12.438 10.312 0.943 1 94.81 102 ILE A C 1
ATOM 767 O O . ILE A 1 102 ? -12.32 9.594 -0.053 1 94.81 102 ILE A O 1
ATOM 771 N N . ASN A 1 103 ? -12.797 11.617 0.88 1 94.69 103 ASN A N 1
ATOM 772 C CA . ASN A 1 103 ? -13.047 12.211 -0.429 1 94.69 103 ASN A CA 1
ATOM 773 C C . ASN A 1 103 ? -12.352 13.555 -0.583 1 94.69 103 ASN A C 1
ATOM 775 O O . ASN A 1 103 ? -12.562 14.266 -1.57 1 94.69 103 ASN A O 1
ATOM 779 N N . LYS A 1 104 ? -11.57 13.969 0.378 1 98.25 104 LYS A N 1
ATOM 780 C CA . LYS A 1 104 ? -10.742 15.172 0.325 1 98.25 104 LYS A CA 1
ATOM 781 C C . LYS A 1 104 ? -9.297 14.859 0.708 1 98.25 104 LYS A C 1
ATOM 783 O O . LYS A 1 104 ? -9.023 14.453 1.838 1 98.25 104 LYS A O 1
ATOM 788 N N . VAL A 1 105 ? -8.406 15.047 -0.246 1 98.75 105 VAL A N 1
ATOM 789 C CA . VAL A 1 105 ? -6.992 14.75 -0.042 1 98.75 105 VAL A CA 1
ATOM 790 C C . VAL A 1 105 ? -6.156 15.992 -0.328 1 98.75 105 VAL A C 1
ATOM 792 O O . VAL A 1 105 ? -6.391 16.688 -1.318 1 98.75 105 VAL A O 1
ATOM 795 N N . PHE A 1 106 ? -5.246 16.344 0.565 1 98.94 106 PHE A N 1
ATOM 796 C CA . PHE A 1 106 ? -4.332 17.469 0.437 1 98.94 106 PHE A CA 1
ATOM 797 C C . PHE A 1 106 ? -2.885 16.984 0.403 1 98.94 106 PHE A C 1
ATOM 799 O O . PHE A 1 106 ? -2.418 16.344 1.341 1 98.94 106 PHE A O 1
ATOM 806 N N . LEU A 1 107 ? -2.166 17.281 -0.675 1 98.88 107 LEU A N 1
ATOM 807 C CA . LEU A 1 107 ? -0.791 16.828 -0.85 1 98.88 107 LEU A CA 1
ATOM 808 C C . LEU A 1 107 ? 0.195 17.953 -0.554 1 98.88 107 LEU A C 1
ATOM 810 O O . LEU A 1 107 ? 0.067 19.047 -1.093 1 98.88 107 LEU A O 1
ATOM 814 N N . THR A 1 108 ? 1.146 17.656 0.315 1 98.81 108 THR A N 1
ATOM 815 C CA . THR A 1 108 ? 2.164 18.641 0.636 1 98.81 108 THR A CA 1
ATOM 816 C C . THR A 1 108 ? 3.109 18.859 -0.544 1 98.81 108 THR A C 1
ATOM 818 O O . THR A 1 108 ? 3.457 19.984 -0.875 1 98.81 108 THR A O 1
ATOM 821 N N . HIS A 1 109 ? 3.602 17.812 -1.127 1 98.56 109 HIS A N 1
ATOM 822 C CA . HIS A 1 109 ? 4.422 17.812 -2.334 1 98.56 109 HIS A CA 1
ATOM 823 C C . HIS A 1 109 ? 4.379 16.453 -3.031 1 98.56 109 HIS A C 1
ATOM 825 O O . HIS A 1 109 ? 3.701 15.539 -2.568 1 98.56 109 HIS A O 1
ATOM 831 N N . LEU A 1 110 ? 5.059 16.297 -4.125 1 98 110 LEU A N 1
ATOM 832 C CA . LEU A 1 110 ? 4.777 15.164 -4.992 1 98 110 LEU A CA 1
ATOM 833 C C . LEU A 1 110 ? 5.887 14.125 -4.898 1 98 110 LEU A C 1
ATOM 835 O O . LEU A 1 110 ? 6.176 13.43 -5.875 1 98 110 LEU A O 1
ATOM 839 N N . HIS A 1 111 ? 6.523 14.008 -3.734 1 96.44 111 HIS A N 1
ATOM 840 C CA . HIS A 1 111 ? 7.383 12.859 -3.48 1 96.44 111 HIS A CA 1
ATOM 841 C C . HIS A 1 111 ? 6.559 11.594 -3.242 1 96.44 111 HIS A C 1
ATOM 843 O O . HIS A 1 111 ? 5.516 11.641 -2.586 1 96.44 111 HIS A O 1
ATOM 849 N N . SER A 1 112 ? 7.09 10.492 -3.674 1 95.12 112 SER A N 1
ATOM 850 C CA . SER A 1 112 ? 6.332 9.242 -3.676 1 95.12 112 SER A CA 1
ATOM 851 C C . SER A 1 112 ? 6.062 8.766 -2.254 1 95.12 112 SER A C 1
ATOM 853 O O . SER A 1 112 ? 5.023 8.156 -1.988 1 95.12 112 SER A O 1
ATOM 855 N N . ASP A 1 113 ? 7.02 8.977 -1.333 1 94.31 113 ASP A N 1
ATOM 856 C CA . ASP A 1 113 ? 6.797 8.484 0.024 1 94.31 113 ASP A CA 1
ATOM 857 C C . ASP A 1 113 ? 5.613 9.195 0.677 1 94.31 113 ASP A C 1
ATOM 859 O O . ASP A 1 113 ? 5.074 8.719 1.679 1 94.31 113 ASP A O 1
ATOM 863 N N . HIS A 1 114 ? 5.098 10.297 0.133 1 97.31 114 HIS A N 1
ATOM 864 C CA . HIS A 1 114 ? 3.932 11.016 0.631 1 97.31 114 HIS A CA 1
ATOM 865 C C . HIS A 1 114 ? 2.664 10.594 -0.105 1 97.31 114 HIS A C 1
ATOM 867 O O . HIS A 1 114 ? 1.559 10.969 0.288 1 97.31 114 HIS A O 1
ATOM 873 N N . LEU A 1 115 ? 2.773 9.852 -1.159 1 95.56 115 LEU A N 1
ATOM 874 C CA . LEU A 1 115 ? 1.557 9.703 -1.949 1 95.56 115 LEU A CA 1
ATOM 875 C C . LEU A 1 115 ? 1.478 8.305 -2.562 1 95.56 115 LEU A C 1
ATOM 877 O O . LEU A 1 115 ? 0.596 8.031 -3.379 1 95.56 115 LEU A O 1
ATOM 881 N N . ILE A 1 116 ? 2.289 7.371 -2.166 1 95.56 116 ILE A N 1
ATOM 882 C CA . ILE A 1 116 ? 2.424 6.086 -2.84 1 95.56 116 ILE A CA 1
ATOM 883 C C . ILE A 1 116 ? 1.14 5.277 -2.672 1 95.56 116 ILE A C 1
ATOM 885 O O . ILE A 1 116 ? 0.88 4.348 -3.439 1 95.56 116 ILE A O 1
ATOM 889 N N . GLN A 1 117 ? 0.35 5.578 -1.662 1 96.06 117 GLN A N 1
ATOM 890 C CA . GLN A 1 117 ? -0.901 4.859 -1.439 1 96.06 117 GLN A CA 1
ATOM 891 C C . GLN A 1 117 ? -2.07 5.566 -2.123 1 96.06 117 GLN A C 1
ATOM 893 O O . GLN A 1 117 ? -3.213 5.113 -2.031 1 96.06 117 GLN A O 1
ATOM 898 N N . LEU A 1 118 ? -1.888 6.609 -2.836 1 96.81 118 LEU A N 1
ATOM 899 C CA . LEU A 1 118 ? -2.938 7.418 -3.447 1 96.81 118 LEU A CA 1
ATOM 900 C C . LEU A 1 118 ? -3.758 6.586 -4.43 1 96.81 118 LEU A C 1
ATOM 902 O O . LEU A 1 118 ? -4.988 6.68 -4.449 1 96.81 118 LEU A O 1
ATOM 906 N N . PRO A 1 119 ? -3.164 5.715 -5.281 1 96.12 119 PRO A N 1
ATOM 907 C CA . PRO A 1 119 ? -3.99 4.879 -6.156 1 96.12 119 PRO A CA 1
ATOM 908 C C . PRO A 1 119 ? -5 4.035 -5.383 1 96.12 119 PRO A C 1
ATOM 910 O O . PRO A 1 119 ? -6.129 3.836 -5.848 1 96.12 119 PRO A O 1
ATOM 913 N N . ASP A 1 120 ? -4.602 3.574 -4.246 1 94.81 120 ASP A N 1
ATOM 914 C CA . ASP A 1 120 ? -5.492 2.754 -3.428 1 94.81 120 ASP A CA 1
ATOM 915 C C . ASP A 1 120 ? -6.66 3.576 -2.895 1 94.81 120 ASP A C 1
ATOM 917 O O . ASP A 1 120 ? -7.812 3.145 -2.965 1 94.81 120 ASP A O 1
ATOM 921 N N . ILE A 1 121 ? -6.352 4.785 -2.418 1 94.56 121 ILE A N 1
ATOM 922 C CA . ILE A 1 121 ? -7.395 5.688 -1.947 1 94.56 121 ILE A CA 1
ATOM 923 C C . ILE A 1 121 ? -8.352 6.016 -3.094 1 94.56 121 ILE A C 1
ATOM 925 O O . ILE A 1 121 ? -9.57 6.02 -2.912 1 94.56 121 ILE A O 1
ATOM 929 N N . PHE A 1 122 ? -7.812 6.23 -4.203 1 94.56 122 PHE A N 1
ATOM 930 C CA . PHE A 1 122 ? -8.523 6.605 -5.422 1 94.56 122 PHE A CA 1
ATOM 931 C C . PHE A 1 122 ? -9.438 5.48 -5.883 1 94.56 122 PHE A C 1
ATOM 933 O O . PHE A 1 122 ? -10.648 5.684 -6.047 1 94.56 122 PHE A O 1
ATOM 940 N N . LEU A 1 123 ? -8.961 4.316 -5.953 1 94.44 123 LEU A N 1
ATOM 941 C CA . LEU A 1 123 ? -9.703 3.215 -6.559 1 94.44 123 LEU A CA 1
ATOM 942 C C . LEU A 1 123 ? -10.508 2.463 -5.508 1 94.44 123 LEU A C 1
ATOM 944 O O . LEU A 1 123 ? -11.711 2.244 -5.688 1 94.44 123 LEU A O 1
ATOM 948 N N . ALA A 1 124 ? -9.867 2.068 -4.398 1 91.31 124 ALA A N 1
ATOM 949 C CA . ALA A 1 124 ? -10.555 1.268 -3.389 1 91.31 124 ALA A CA 1
ATOM 950 C C . ALA A 1 124 ? -11.664 2.07 -2.713 1 91.31 124 ALA A C 1
ATOM 952 O O . ALA A 1 124 ? -12.68 1.51 -2.297 1 91.31 124 ALA A O 1
ATOM 953 N N . GLY A 1 125 ? -11.453 3.404 -2.602 1 91.19 125 GLY A N 1
ATOM 954 C CA . GLY A 1 125 ? -12.523 4.242 -2.078 1 91.19 125 GLY A CA 1
ATOM 955 C C . GLY A 1 125 ? -13.789 4.176 -2.902 1 91.19 125 GLY A C 1
ATOM 956 O O . GLY A 1 125 ? -14.898 4.293 -2.365 1 91.19 125 GLY A O 1
ATOM 957 N N . TRP A 1 126 ? -13.594 3.967 -4.176 1 90.19 126 TRP A N 1
ATOM 958 C CA . TRP A 1 126 ? -14.695 3.852 -5.125 1 90.19 126 TRP A CA 1
ATOM 959 C C . TRP A 1 126 ? -15.273 2.439 -5.117 1 90.19 126 TRP A C 1
ATOM 961 O O . TRP A 1 126 ? -16.469 2.254 -4.871 1 90.19 126 TRP A O 1
ATOM 971 N N . VAL A 1 127 ? -14.523 1.453 -5.152 1 84.69 127 VAL A N 1
ATOM 972 C CA . VAL A 1 127 ? -14.953 0.072 -5.352 1 84.69 127 VAL A CA 1
ATOM 973 C C . VAL A 1 127 ? -15.469 -0.507 -4.035 1 84.69 127 VAL A C 1
ATOM 975 O O . VAL A 1 127 ? -16.516 -1.156 -4 1 84.69 127 VAL A O 1
ATOM 978 N N . MET A 1 128 ? -14.773 -0.27 -2.951 1 78.06 128 MET A N 1
ATOM 979 C CA . MET A 1 128 ? -15.109 -0.862 -1.66 1 78.06 128 MET A CA 1
ATOM 980 C C . MET A 1 128 ? -15.891 0.123 -0.798 1 78.06 128 MET A C 1
ATOM 982 O O . MET A 1 128 ? -16.812 -0.268 -0.087 1 78.06 128 MET A O 1
ATOM 986 N N . GLY A 1 129 ? -15.531 1.325 -0.965 1 70.06 129 GLY A N 1
ATOM 987 C CA . GLY A 1 129 ? -16.094 2.322 -0.072 1 70.06 129 GLY A CA 1
ATOM 988 C C . GLY A 1 129 ? -17.391 2.928 -0.597 1 70.06 129 GLY A C 1
ATOM 989 O O . GLY A 1 129 ? -18.062 3.678 0.112 1 70.06 129 GLY A O 1
ATOM 990 N N . ARG A 1 130 ? -17.656 2.6 -1.847 1 78.62 130 ARG A N 1
ATOM 991 C CA . ARG A 1 130 ? -18.875 3.064 -2.506 1 78.62 130 ARG A CA 1
ATOM 992 C C . ARG A 1 130 ? -18.953 4.586 -2.518 1 78.62 130 ARG A C 1
ATOM 994 O O . ARG A 1 130 ? -20.016 5.168 -2.281 1 78.62 130 ARG A O 1
ATOM 1001 N N . ARG A 1 131 ? -17.781 5.148 -2.67 1 83.88 131 ARG A N 1
ATOM 1002 C CA . ARG A 1 131 ? -17.766 6.598 -2.84 1 83.88 131 ARG A CA 1
ATOM 1003 C C . ARG A 1 131 ? -18.656 7.023 -3.996 1 83.88 131 ARG A C 1
ATOM 1005 O O . ARG A 1 131 ? -18.578 6.469 -5.094 1 83.88 131 ARG A O 1
ATOM 1012 N N . ASN A 1 132 ? -19.5 7.977 -3.727 1 86.62 132 ASN A N 1
ATOM 1013 C CA . ASN A 1 132 ? -20.453 8.406 -4.746 1 86.62 132 ASN A CA 1
ATOM 1014 C C . ASN A 1 132 ? -20.266 9.875 -5.113 1 86.62 132 ASN A C 1
ATOM 1016 O O . ASN A 1 132 ? -21.141 10.477 -5.75 1 86.62 132 ASN A O 1
ATOM 1020 N N . GLU A 1 133 ? -19.25 10.461 -4.621 1 91.94 133 GLU A N 1
ATOM 1021 C CA . GLU A 1 133 ? -18.828 11.805 -4.992 1 91.94 133 GLU A CA 1
ATOM 1022 C C . GLU A 1 133 ? -17.391 11.805 -5.496 1 91.94 133 GLU A C 1
ATOM 1024 O O . GLU A 1 133 ? -16.609 10.898 -5.18 1 91.94 133 GLU A O 1
ATOM 1029 N N . PRO A 1 134 ? -17.062 12.805 -6.246 1 95.38 134 PRO A N 1
ATOM 1030 C CA . PRO A 1 134 ? -15.688 12.844 -6.762 1 95.38 134 PRO A CA 1
ATOM 1031 C C . PRO A 1 134 ? -14.641 12.953 -5.652 1 95.38 134 PRO A C 1
ATOM 1033 O O . PRO A 1 134 ? -14.891 13.594 -4.629 1 95.38 134 PRO A O 1
ATOM 1036 N N . LEU A 1 135 ? -13.531 12.25 -5.863 1 96.88 135 LEU A N 1
ATOM 1037 C CA . LEU A 1 135 ? -12.367 12.5 -5.027 1 96.88 135 LEU A CA 1
ATOM 1038 C C . LEU A 1 135 ? -11.789 13.883 -5.309 1 96.88 135 LEU A C 1
ATOM 1040 O O . LEU A 1 135 ? -11.391 14.172 -6.441 1 96.88 135 LEU A O 1
ATOM 1044 N N . LYS A 1 136 ? -11.836 14.773 -4.324 1 98.31 136 LYS A N 1
ATOM 1045 C CA . LYS A 1 136 ? -11.211 16.094 -4.441 1 98.31 136 LYS A CA 1
ATOM 1046 C C . LYS A 1 136 ? -9.773 16.062 -3.924 1 98.31 136 LYS A C 1
ATOM 1048 O O . LYS A 1 136 ? -9.516 15.555 -2.826 1 98.31 136 LYS A O 1
ATOM 1053 N N . ILE A 1 137 ? -8.859 16.547 -4.762 1 98.69 137 ILE A N 1
ATOM 1054 C CA . ILE A 1 137 ? -7.453 16.516 -4.391 1 98.69 137 ILE A CA 1
ATOM 1055 C C . ILE A 1 137 ? -6.816 17.875 -4.641 1 98.69 137 ILE A C 1
ATOM 1057 O O . ILE A 1 137 ? -7.012 18.484 -5.699 1 98.69 137 ILE A O 1
ATOM 1061 N N . TRP A 1 138 ? -6.172 18.422 -3.611 1 98.94 138 TRP A N 1
ATOM 1062 C CA . TRP A 1 138 ? -5.406 19.672 -3.682 1 98.94 138 TRP A CA 1
ATOM 1063 C C . TRP A 1 138 ? -3.916 19.391 -3.508 1 98.94 138 TRP A C 1
ATOM 1065 O O . TRP A 1 138 ? -3.518 18.594 -2.654 1 98.94 138 TRP A O 1
ATOM 1075 N N . GLY A 1 139 ? -3.09 19.984 -4.309 1 98.81 139 GLY A N 1
ATOM 1076 C CA . GLY A 1 139 ? -1.65 19.828 -4.18 1 98.81 139 GLY A CA 1
ATOM 1077 C C . GLY A 1 139 ? -0.865 20.781 -5.066 1 98.81 139 GLY A C 1
ATOM 1078 O O . GLY A 1 139 ? -1.438 21.688 -5.68 1 98.81 139 GLY A O 1
ATOM 1079 N N . PRO A 1 140 ? 0.447 20.672 -5.074 1 98.62 140 PRO A N 1
ATOM 1080 C CA . PRO A 1 140 ? 1.284 21.531 -5.902 1 98.62 140 PRO A CA 1
ATOM 1081 C C . PRO A 1 140 ? 1.047 21.328 -7.398 1 98.62 140 PRO A C 1
ATOM 1083 O O . PRO A 1 140 ? 0.383 20.375 -7.797 1 98.62 140 PRO A O 1
ATOM 1086 N N . THR A 1 141 ? 1.576 22.312 -8.156 1 98.19 141 THR A N 1
ATOM 1087 C CA . THR A 1 141 ? 1.545 22.156 -9.602 1 98.19 141 THR A CA 1
ATOM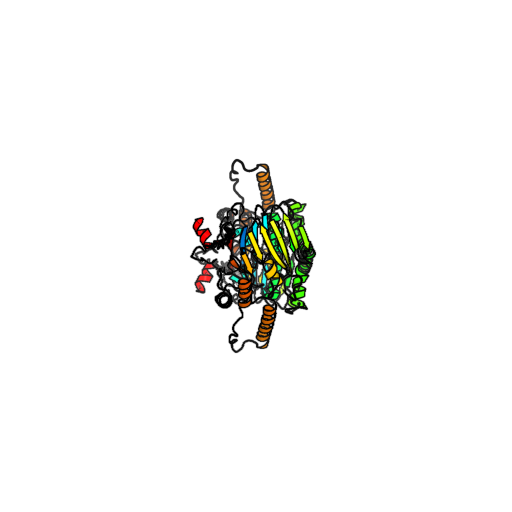 1088 C C . THR A 1 141 ? 2.033 20.781 -10.016 1 98.19 141 THR A C 1
ATOM 1090 O O . THR A 1 141 ? 3.078 20.312 -9.547 1 98.19 141 THR A O 1
ATOM 1093 N N . GLY A 1 142 ? 1.312 20.109 -10.859 1 98.19 142 GLY A N 1
ATOM 1094 C CA . GLY A 1 142 ? 1.606 18.75 -11.258 1 98.19 142 GLY A CA 1
ATOM 1095 C C . GLY A 1 142 ? 0.627 17.734 -10.695 1 98.19 142 GLY A C 1
ATOM 1096 O O . GLY A 1 142 ? 0.571 16.594 -11.156 1 98.19 142 GLY A O 1
ATOM 1097 N N . THR A 1 143 ? -0.151 18.156 -9.711 1 98.62 143 THR A N 1
ATOM 1098 C CA . THR A 1 143 ? -1.118 17.281 -9.07 1 98.62 143 THR A CA 1
ATOM 1099 C C . THR A 1 143 ? -2.166 16.797 -10.07 1 98.62 143 THR A C 1
ATOM 1101 O O . THR A 1 143 ? -2.475 15.609 -10.133 1 98.62 143 THR A O 1
ATOM 1104 N N . SER A 1 144 ? -2.684 17.703 -10.867 1 98.62 144 SER A N 1
ATOM 1105 C CA . SER A 1 144 ? -3.701 17.344 -11.844 1 98.62 144 SER A CA 1
ATOM 1106 C C . SER A 1 144 ? -3.143 16.391 -12.898 1 98.62 144 SER A C 1
ATOM 1108 O O . SER A 1 144 ? -3.799 15.414 -13.273 1 98.62 144 SER A O 1
ATOM 1110 N N . ASP A 1 145 ? -1.916 16.703 -13.359 1 98.44 145 ASP A N 1
ATOM 1111 C CA . ASP A 1 145 ? -1.268 15.812 -14.328 1 98.44 145 ASP A CA 1
ATOM 1112 C C . ASP A 1 145 ? -1.071 14.414 -13.734 1 98.44 145 ASP A C 1
ATOM 1114 O O . ASP A 1 145 ? -1.282 13.414 -14.422 1 98.44 145 ASP A O 1
ATOM 1118 N N . MET A 1 146 ? -0.626 14.344 -12.5 1 98.5 146 MET A N 1
ATOM 1119 C CA . MET A 1 146 ? -0.413 13.07 -11.812 1 98.5 146 MET A CA 1
ATOM 1120 C C . MET A 1 146 ? -1.709 12.273 -11.742 1 98.5 146 MET A C 1
ATOM 1122 O O . MET A 1 146 ? -1.73 11.086 -12.078 1 98.5 146 MET A O 1
ATOM 1126 N N . MET A 1 147 ? -2.791 12.914 -11.352 1 98.56 147 MET A N 1
ATOM 1127 C CA . MET A 1 147 ? -4.062 12.219 -11.188 1 98.56 147 MET A CA 1
ATOM 1128 C C . MET A 1 147 ? -4.602 11.75 -12.539 1 98.56 147 MET A C 1
ATOM 1130 O O . MET A 1 147 ? -5.199 10.68 -12.633 1 98.56 147 MET A O 1
ATOM 1134 N N . ASN A 1 148 ? -4.453 12.586 -13.578 1 98.5 148 ASN A N 1
ATOM 1135 C CA . ASN A 1 148 ? -4.844 12.164 -14.914 1 98.5 148 ASN A CA 1
ATOM 1136 C C . ASN A 1 148 ? -4.074 10.922 -15.359 1 98.5 148 ASN A C 1
ATOM 1138 O O . ASN A 1 148 ? -4.656 9.992 -15.93 1 98.5 148 ASN A O 1
ATOM 1142 N N . ALA A 1 149 ? -2.807 10.953 -15.109 1 98.56 149 ALA A N 1
ATOM 1143 C CA . ALA A 1 149 ? -1.969 9.82 -15.484 1 98.56 149 ALA A CA 1
ATOM 1144 C C . ALA A 1 149 ? -2.344 8.578 -14.688 1 98.56 149 ALA A C 1
ATOM 1146 O O . ALA A 1 149 ? -2.336 7.465 -15.219 1 98.56 149 ALA A O 1
ATOM 1147 N N . LEU A 1 150 ? -2.643 8.727 -13.414 1 98.31 150 LEU A N 1
ATOM 1148 C CA . LEU A 1 150 ? -3.098 7.598 -12.609 1 98.31 150 LEU A CA 1
ATOM 1149 C C . LEU A 1 150 ? -4.406 7.031 -13.156 1 98.31 150 LEU A C 1
ATOM 1151 O O . LEU A 1 150 ? -4.586 5.812 -13.211 1 98.31 150 LEU A O 1
ATOM 1155 N N . THR A 1 151 ? -5.309 7.934 -13.508 1 98 151 THR A N 1
ATOM 1156 C CA . THR A 1 151 ? -6.559 7.488 -14.117 1 98 151 THR A CA 1
ATOM 1157 C C . THR A 1 151 ? -6.289 6.664 -15.375 1 98 151 THR A C 1
ATOM 1159 O O . THR A 1 151 ? -6.93 5.633 -15.594 1 98 151 THR A O 1
ATOM 1162 N N . GLN A 1 152 ? -5.348 7.113 -16.141 1 98.19 152 GLN A N 1
ATOM 1163 C CA . GLN A 1 152 ? -4.98 6.391 -17.344 1 98.19 152 GLN A CA 1
ATOM 1164 C C . GLN A 1 152 ? -4.344 5.043 -17.016 1 98.19 152 GLN A C 1
ATOM 1166 O O . GLN A 1 152 ? -4.602 4.047 -17.703 1 98.19 152 GLN A O 1
ATOM 1171 N N . ALA A 1 153 ? -3.508 5.02 -16.031 1 98.19 153 ALA A N 1
ATOM 1172 C CA . ALA A 1 153 ? -2.811 3.793 -15.656 1 98.19 153 ALA A CA 1
ATOM 1173 C C . ALA A 1 153 ? -3.799 2.695 -15.281 1 98.19 153 ALA A C 1
ATOM 1175 O O . ALA A 1 153 ? -3.58 1.521 -15.586 1 98.19 153 ALA A O 1
ATOM 1176 N N . PHE A 1 154 ? -4.891 3.111 -14.664 1 97.69 154 PHE A N 1
ATOM 1177 C CA . PHE A 1 154 ? -5.836 2.111 -14.172 1 97.69 154 PHE A CA 1
ATOM 1178 C C . PHE A 1 154 ? -7.105 2.111 -15.016 1 97.69 154 PHE A C 1
ATOM 1180 O O . PHE A 1 154 ? -8.18 1.738 -14.539 1 97.69 154 PHE A O 1
ATOM 1187 N N . ALA A 1 155 ? -6.996 2.543 -16.281 1 97.06 155 ALA A N 1
ATOM 1188 C CA . ALA A 1 155 ? -8.141 2.688 -17.172 1 97.06 155 ALA A CA 1
ATOM 1189 C C . ALA A 1 155 ? -8.828 1.345 -17.406 1 97.06 155 ALA A C 1
ATOM 1191 O O . ALA A 1 155 ? -10.055 1.281 -17.531 1 97.06 155 ALA A O 1
ATOM 1192 N N . PHE A 1 156 ? -8.047 0.301 -17.531 1 96.25 156 PHE A N 1
ATOM 1193 C CA . PHE A 1 156 ? -8.625 -1.018 -17.766 1 96.25 156 PHE A CA 1
ATOM 1194 C C . PHE A 1 156 ? -9.547 -1.414 -16.625 1 96.25 156 PHE A C 1
ATOM 1196 O O . PHE A 1 156 ? -10.695 -1.796 -16.844 1 96.25 156 PHE A O 1
ATOM 1203 N N . ASP A 1 157 ? -9.047 -1.294 -15.422 1 95.38 157 ASP A N 1
ATOM 1204 C CA . ASP A 1 157 ? -9.828 -1.622 -14.242 1 95.38 157 ASP A CA 1
ATOM 1205 C C . ASP A 1 157 ? -11.086 -0.754 -14.156 1 95.38 157 ASP A C 1
ATOM 1207 O O . ASP A 1 157 ? -12.18 -1.259 -13.898 1 95.38 157 ASP A O 1
ATOM 1211 N N . ILE A 1 158 ? -10.914 0.506 -14.375 1 96.12 158 ILE A N 1
ATOM 1212 C CA . ILE A 1 158 ? -12.008 1.467 -14.297 1 96.12 158 ILE A CA 1
ATOM 1213 C C . ILE A 1 158 ? -13.078 1.114 -15.328 1 96.12 158 ILE A C 1
ATOM 1215 O O . ILE A 1 158 ? -14.266 1.09 -15.016 1 96.12 158 ILE A O 1
ATOM 1219 N N . HIS A 1 159 ? -12.68 0.81 -16.516 1 95.81 159 HIS A N 1
ATOM 1220 C CA . HIS A 1 159 ? -13.609 0.471 -17.594 1 95.81 159 HIS A CA 1
ATOM 1221 C C . HIS A 1 159 ? -14.414 -0.774 -17.25 1 95.81 159 HIS A C 1
ATOM 1223 O O . HIS A 1 159 ? -15.641 -0.778 -17.375 1 95.81 159 HIS A O 1
ATOM 1229 N N . ILE A 1 160 ? -13.75 -1.783 -16.766 1 94 160 ILE A N 1
ATOM 1230 C CA . ILE A 1 160 ? -14.422 -3.035 -16.453 1 94 160 ILE A CA 1
ATOM 1231 C C . ILE A 1 160 ? -15.453 -2.80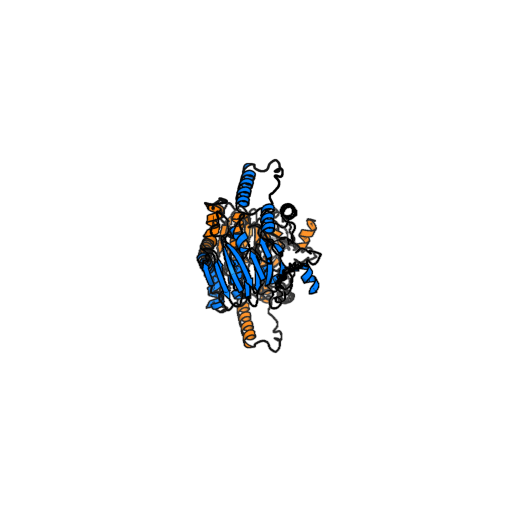3 -15.344 1 94 160 ILE A C 1
ATOM 1233 O O . ILE A 1 160 ? -16.609 -3.18 -15.477 1 94 160 ILE A O 1
ATOM 1237 N N . ARG A 1 161 ? -15.07 -2.102 -14.266 1 91.56 161 ARG A N 1
ATOM 1238 C CA . ARG A 1 161 ? -15.914 -1.953 -13.078 1 91.56 161 ARG A CA 1
ATOM 1239 C C . ARG A 1 161 ? -17.016 -0.937 -13.32 1 91.56 161 ARG A C 1
ATOM 1241 O O . ARG A 1 161 ? -18.109 -1.06 -12.758 1 91.56 161 ARG A O 1
ATOM 1248 N N . ARG A 1 162 ? -16.797 0.036 -14.125 1 92.06 162 ARG A N 1
ATOM 1249 C CA . ARG A 1 162 ? -17.766 1.104 -14.375 1 92.06 162 ARG A CA 1
ATOM 1250 C C . ARG A 1 162 ? -18.703 0.745 -15.523 1 92.06 162 ARG A C 1
ATOM 1252 O O . ARG A 1 162 ? -19.906 0.96 -15.438 1 92.06 162 ARG A O 1
ATOM 1259 N N . ASP A 1 163 ? -18.172 0.123 -16.609 1 93.44 163 ASP A N 1
ATOM 1260 C CA . ASP A 1 163 ? -18.906 0.076 -17.875 1 93.44 163 ASP A CA 1
ATOM 1261 C C . ASP A 1 163 ? -19.297 -1.357 -18.234 1 93.44 163 ASP A C 1
ATOM 1263 O O . ASP A 1 163 ? -20.219 -1.577 -19.031 1 93.44 163 ASP A O 1
ATOM 1267 N N . VAL A 1 164 ? -18.688 -2.33 -17.625 1 91.19 164 VAL A N 1
ATOM 1268 C CA . VAL A 1 164 ? -18.844 -3.668 -18.188 1 91.19 164 VAL A CA 1
ATOM 1269 C C 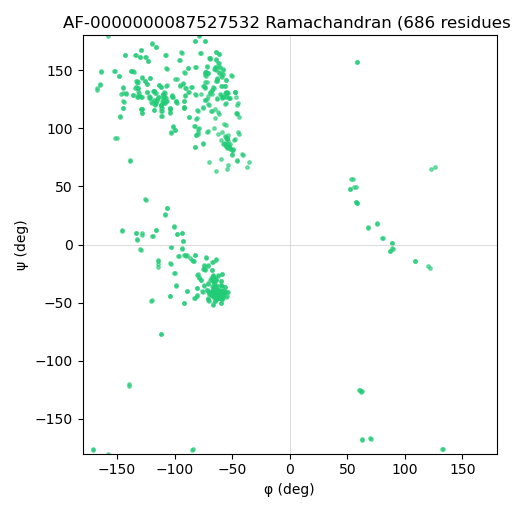. VAL A 1 164 ? -19.469 -4.59 -17.141 1 91.19 164 VAL A C 1
ATOM 1271 O O . VAL A 1 164 ? -20.484 -5.25 -17.391 1 91.19 164 VAL A O 1
ATOM 1274 N N . ASP A 1 165 ? -18.906 -4.551 -15.922 1 89.81 165 ASP A N 1
ATOM 1275 C CA . ASP A 1 165 ? -19.25 -5.637 -15.008 1 89.81 165 ASP A CA 1
ATOM 1276 C C . ASP A 1 165 ? -20.094 -5.125 -13.844 1 89.81 165 ASP A C 1
ATOM 1278 O O . ASP A 1 165 ? -21.328 -5.09 -13.922 1 89.81 165 ASP A O 1
ATOM 1282 N N . GLU A 1 166 ? -19.5 -4.43 -12.797 1 83.69 166 GLU A N 1
ATOM 1283 C CA . GLU A 1 166 ? -20.172 -4.09 -11.555 1 83.69 166 GLU A CA 1
ATOM 1284 C C . GLU A 1 166 ? -21.047 -2.85 -11.719 1 83.69 166 GLU A C 1
ATOM 1286 O O . GLU A 1 166 ? -22.047 -2.684 -11.008 1 83.69 166 GLU A O 1
ATOM 1291 N N . ARG A 1 167 ? -20.719 -2.02 -12.633 1 85.56 167 ARG A N 1
ATOM 1292 C CA . ARG A 1 167 ? -21.438 -0.776 -12.906 1 85.56 167 ARG A CA 1
ATOM 1293 C C . ARG A 1 167 ? -21.5 0.104 -11.664 1 85.56 167 ARG A C 1
ATOM 1295 O O . ARG A 1 167 ? -22.578 0.566 -11.281 1 85.56 167 ARG A O 1
ATOM 1302 N N . PHE A 1 168 ? -20.328 0.265 -11.07 1 85.5 168 PHE A N 1
ATOM 1303 C CA . PHE A 1 168 ? -20.234 1.175 -9.938 1 85.5 168 PHE A CA 1
ATOM 1304 C C . PHE A 1 168 ? -20.516 2.609 -10.359 1 85.5 168 PHE A C 1
ATOM 1306 O O . PHE A 1 168 ? -20.359 2.957 -11.531 1 85.5 168 PHE A O 1
ATOM 1313 N N . PRO A 1 169 ? -21.016 3.436 -9.414 1 85.56 169 PRO A N 1
ATOM 1314 C CA . PRO A 1 169 ? -21.344 4.816 -9.766 1 85.56 169 PRO A CA 1
ATOM 1315 C C . PRO A 1 169 ? -20.188 5.562 -10.406 1 85.56 169 PRO A C 1
ATOM 1317 O O . PRO A 1 169 ? -19.109 5.652 -9.805 1 85.56 169 PRO A O 1
ATOM 1320 N N . SER A 1 170 ? -20.469 6.16 -11.469 1 90.25 170 SER A N 1
ATOM 1321 C CA . SER A 1 170 ? -19.438 6.836 -12.234 1 90.25 170 SER A CA 1
ATOM 1322 C C . SER A 1 170 ? -18.891 8.047 -11.484 1 90.25 170 SER A C 1
ATOM 1324 O O . SER A 1 170 ? -17.719 8.406 -11.625 1 90.25 170 SER A O 1
ATOM 1326 N N . GLU A 1 171 ? -19.688 8.656 -10.648 1 91.44 171 GLU A N 1
ATOM 1327 C CA . GLU A 1 171 ? -19.266 9.844 -9.93 1 91.44 171 GLU A CA 1
ATOM 1328 C C . GLU A 1 171 ? -18.156 9.516 -8.93 1 91.44 171 GLU A C 1
ATOM 1330 O O . GLU A 1 171 ? -17.297 10.359 -8.648 1 91.44 171 GLU A O 1
ATOM 1335 N N . GLY A 1 172 ? -18.172 8.281 -8.5 1 92 172 GLY A N 1
ATOM 1336 C CA . GLY A 1 172 ? -17.25 7.879 -7.457 1 92 172 GLY A CA 1
ATOM 1337 C C . GLY A 1 172 ? -15.82 7.715 -7.945 1 92 172 GLY A C 1
ATOM 1338 O O . GLY A 1 172 ? -14.883 7.664 -7.145 1 92 172 GLY A O 1
ATOM 1339 N N . ILE A 1 173 ? -15.641 7.582 -9.273 1 94.44 173 ILE A N 1
ATOM 1340 C CA . ILE A 1 173 ? -14.305 7.387 -9.828 1 94.44 173 ILE A CA 1
ATOM 1341 C C . ILE A 1 173 ? -13.805 8.688 -10.445 1 94.44 173 ILE A C 1
ATOM 1343 O O . ILE A 1 173 ? -12.648 8.781 -10.859 1 94.44 173 ILE A O 1
ATOM 1347 N N . ARG A 1 174 ? -14.648 9.727 -10.422 1 95.44 174 ARG A N 1
ATOM 1348 C CA . ARG A 1 174 ? -14.227 11.031 -10.914 1 95.44 174 ARG A CA 1
ATOM 1349 C C . ARG A 1 174 ? -13.266 11.703 -9.938 1 95.44 174 ARG A C 1
ATOM 1351 O O . ARG A 1 174 ? -13.359 11.492 -8.727 1 95.44 174 ARG A O 1
ATOM 1358 N N . VAL A 1 175 ? -12.328 12.5 -10.523 1 97.31 175 VAL A N 1
ATOM 1359 C CA . VAL A 1 175 ? -11.352 13.234 -9.727 1 97.31 175 VAL A CA 1
ATOM 1360 C C . VAL A 1 175 ? -11.469 14.727 -10.008 1 97.31 175 VAL A C 1
ATOM 1362 O O . VAL A 1 175 ? -11.57 15.141 -11.172 1 97.31 175 VAL A O 1
ATOM 1365 N N . GLN A 1 176 ? -11.633 15.477 -8.977 1 98.19 176 GLN A N 1
ATOM 1366 C CA . GLN A 1 176 ? -11.477 16.922 -9.055 1 98.19 176 GLN A CA 1
ATOM 1367 C C . GLN A 1 176 ? -10.148 17.359 -8.453 1 98.19 176 GLN A C 1
ATOM 1369 O O . GLN A 1 176 ? -10.039 17.531 -7.234 1 98.19 176 GLN A O 1
ATOM 1374 N N . SER A 1 177 ? -9.164 17.547 -9.297 1 98.31 177 SER A N 1
ATOM 1375 C CA . SER A 1 177 ? -7.824 17.891 -8.844 1 98.31 177 SER A CA 1
ATOM 1376 C C . SER A 1 177 ? -7.566 19.391 -8.969 1 98.31 177 SER A C 1
ATOM 1378 O O . SER A 1 177 ? -8.031 20.016 -9.914 1 98.31 177 SER A O 1
ATOM 1380 N N . HIS A 1 178 ? -6.848 19.953 -8 1 98.56 178 HIS A N 1
ATOM 1381 C CA . HIS A 1 178 ? -6.527 21.375 -7.941 1 98.56 178 HIS A CA 1
ATOM 1382 C C . HIS A 1 178 ? -5.031 21.594 -7.754 1 98.56 178 HIS A C 1
ATOM 1384 O O . HIS A 1 178 ? -4.477 21.266 -6.707 1 98.56 178 HIS A O 1
ATOM 1390 N N . ASP A 1 179 ? -4.418 22.156 -8.789 1 98.75 179 ASP A N 1
ATOM 1391 C CA . ASP A 1 179 ? -3.092 22.719 -8.578 1 98.75 179 ASP A CA 1
ATOM 1392 C C . ASP A 1 179 ? -3.184 24.047 -7.824 1 98.75 179 ASP A C 1
ATOM 1394 O O . ASP A 1 179 ? -3.682 25.047 -8.367 1 98.75 179 ASP A O 1
ATOM 1398 N N . ILE A 1 180 ? -2.598 24.062 -6.676 1 98.75 180 ILE A N 1
ATOM 1399 C CA . ILE A 1 180 ? -2.924 25.172 -5.801 1 98.75 180 ILE A CA 1
ATOM 1400 C C . ILE A 1 180 ? -1.729 26.125 -5.707 1 98.75 180 ILE A C 1
ATOM 1402 O O . ILE A 1 180 ? -0.612 25.766 -6.082 1 98.75 180 ILE A O 1
ATOM 1406 N N . GLN A 1 181 ? -2.018 27.312 -5.234 1 98.25 181 GLN A N 1
ATOM 1407 C CA . GLN A 1 181 ? -1.057 28.297 -4.742 1 98.25 181 GLN A CA 1
ATOM 1408 C C . GLN A 1 181 ? -1.271 28.578 -3.26 1 98.25 181 GLN A C 1
ATOM 1410 O O . GLN A 1 181 ? -2.207 28.062 -2.65 1 98.25 181 GLN A O 1
ATOM 1415 N N . GLU A 1 182 ? -0.352 29.281 -2.709 1 98.44 182 GLU A N 1
ATOM 1416 C CA . GLU A 1 182 ? -0.509 29.688 -1.315 1 98.44 182 GLU A CA 1
ATOM 1417 C C . GLU A 1 182 ? -1.822 30.438 -1.104 1 98.44 182 GLU A C 1
ATOM 1419 O O . GLU A 1 182 ? -2.234 31.234 -1.952 1 98.44 182 GLU A O 1
ATOM 1424 N N . GLY A 1 183 ? -2.479 30.188 0.032 1 98.62 183 GLY A N 1
ATOM 1425 C CA . GLY A 1 183 ? -3.738 30.844 0.364 1 98.62 183 GLY A CA 1
ATOM 1426 C C . GLY A 1 183 ? -4.793 29.875 0.867 1 98.62 183 GLY A C 1
ATOM 1427 O O . GLY A 1 183 ? -4.504 28.703 1.113 1 98.62 183 GLY A O 1
ATOM 1428 N N . ILE A 1 184 ? -5.98 30.406 1.109 1 98.75 184 ILE A N 1
ATOM 1429 C CA . ILE A 1 184 ? -7.105 29.562 1.499 1 98.75 184 ILE A CA 1
ATOM 1430 C C . ILE A 1 184 ? -7.551 28.719 0.31 1 98.75 184 ILE A C 1
ATOM 1432 O O . ILE A 1 184 ? -7.969 29.25 -0.72 1 98.75 184 ILE A O 1
ATOM 1436 N N . ILE A 1 185 ? -7.504 27.391 0.444 1 98.75 185 ILE A N 1
ATOM 1437 C CA . ILE A 1 185 ? -7.766 26.547 -0.71 1 98.75 185 ILE A CA 1
ATOM 1438 C C . ILE A 1 185 ? -9.047 25.75 -0.485 1 98.75 185 ILE A C 1
ATOM 1440 O O . ILE A 1 185 ? -9.578 25.141 -1.417 1 98.75 185 ILE A O 1
ATOM 1444 N N . PHE A 1 186 ? -9.508 25.734 0.686 1 98.5 186 PHE A N 1
ATOM 1445 C CA . PHE A 1 186 ? -10.75 25.062 1.061 1 98.5 186 PHE A CA 1
ATOM 1446 C C . PHE A 1 186 ? -11.453 25.828 2.174 1 98.5 186 PHE A C 1
ATOM 1448 O O . PHE A 1 186 ? -10.82 26.266 3.139 1 98.5 186 PHE A O 1
ATOM 1455 N N . ASN A 1 187 ? -12.719 26.141 2.057 1 98.5 187 ASN A N 1
ATOM 1456 C CA . ASN A 1 187 ? -13.531 26.859 3.029 1 98.5 187 ASN A CA 1
ATOM 1457 C C . ASN A 1 187 ? -15 26.438 2.951 1 98.5 187 ASN A C 1
ATOM 1459 O O . ASN A 1 187 ? -15.773 27.016 2.195 1 98.5 187 ASN A O 1
ATOM 1463 N N . GLU A 1 188 ? -15.383 25.453 3.725 1 97.69 188 GLU A N 1
ATOM 1464 C CA . GLU A 1 188 ? -16.734 24.922 3.723 1 97.69 188 GLU A CA 1
ATOM 1465 C C . GLU A 1 188 ? -17.188 24.547 5.137 1 97.69 188 GLU A C 1
ATOM 1467 O O . GLU A 1 188 ? -16.453 23.906 5.879 1 97.69 188 GLU A O 1
ATOM 1472 N N . ASP A 1 189 ? -18.375 25 5.586 1 97.19 189 ASP A N 1
ATOM 1473 C CA . ASP A 1 189 ? -19.031 24.594 6.82 1 97.19 189 ASP A CA 1
ATOM 1474 C C . ASP A 1 189 ? -18.156 24.859 8.031 1 97.19 189 ASP A C 1
ATOM 1476 O O . ASP A 1 189 ? -18.047 24.031 8.93 1 97.19 189 ASP A O 1
ATOM 1480 N N . GLY A 1 190 ? -17.391 25.953 8 1 97.56 190 GLY A N 1
ATOM 1481 C CA . GLY A 1 190 ? -16.609 26.391 9.141 1 97.56 190 GLY A CA 1
ATOM 1482 C C . GLY A 1 190 ? -15.211 25.781 9.172 1 97.56 190 GLY A C 1
ATOM 1483 O O . GLY A 1 190 ? -14.406 26.125 10.039 1 97.56 190 GLY A O 1
ATOM 1484 N N . VAL A 1 191 ? -14.938 24.906 8.195 1 98.5 191 VAL A N 1
ATOM 1485 C CA . VAL A 1 191 ? -13.609 24.312 8.094 1 98.5 191 VAL A CA 1
ATOM 1486 C C . VAL A 1 191 ? -12.789 25.047 7.035 1 98.5 191 VAL A C 1
ATOM 1488 O O . VAL A 1 191 ? -13.227 25.172 5.887 1 98.5 191 VAL A O 1
ATOM 1491 N N . LYS A 1 192 ? -11.672 25.531 7.457 1 98.75 192 LYS A N 1
ATOM 1492 C CA . LYS A 1 192 ? -10.805 26.281 6.551 1 98.75 192 LYS A CA 1
ATOM 1493 C C . LYS A 1 192 ? -9.422 25.641 6.453 1 98.75 192 LYS A C 1
ATOM 1495 O O . LYS A 1 192 ? -8.805 25.344 7.477 1 98.75 192 LYS A O 1
ATOM 1500 N N . VAL A 1 193 ? -8.977 25.359 5.184 1 98.94 193 VAL A N 1
ATOM 1501 C CA . VAL A 1 193 ? -7.617 24.875 4.945 1 98.94 193 VAL A CA 1
ATOM 1502 C C . VAL A 1 193 ? -6.812 25.938 4.215 1 98.94 193 VAL A C 1
ATOM 1504 O O . VAL A 1 193 ? -7.199 26.391 3.131 1 98.94 193 VAL A O 1
ATOM 1507 N N . THR A 1 194 ? -5.742 26.375 4.812 1 98.94 194 THR A N 1
ATOM 1508 C CA . THR A 1 194 ? -4.809 27.328 4.223 1 98.94 194 THR A CA 1
ATOM 1509 C C . THR A 1 194 ? -3.488 26.641 3.871 1 98.94 194 THR A C 1
ATOM 1511 O O . THR A 1 194 ? -2.869 26 4.723 1 98.94 194 THR A O 1
ATOM 1514 N N . ALA A 1 195 ? -3.148 26.75 2.584 1 98.88 195 ALA A N 1
ATOM 1515 C CA . ALA A 1 195 ? -1.842 26.266 2.143 1 98.88 195 ALA A CA 1
ATOM 1516 C C . ALA A 1 195 ? -0.804 27.391 2.178 1 98.88 195 ALA A C 1
ATOM 1518 O O . ALA A 1 195 ? -1.1 28.531 1.817 1 98.88 195 ALA A O 1
ATOM 1519 N N . PHE A 1 196 ? 0.388 27.109 2.641 1 98.81 196 PHE A N 1
ATOM 1520 C CA . PHE A 1 196 ? 1.492 28.062 2.6 1 98.81 196 PHE A CA 1
ATOM 1521 C C . PHE A 1 196 ? 2.775 27.391 2.137 1 98.81 196 PHE A C 1
ATOM 1523 O O . PHE A 1 196 ? 2.975 26.188 2.377 1 98.81 196 PHE A O 1
ATOM 1530 N N . LEU A 1 197 ? 3.623 28.125 1.459 1 98.56 197 LEU A N 1
ATOM 1531 C CA . LEU A 1 197 ? 4.867 27.594 0.919 1 98.56 197 LEU A CA 1
ATOM 1532 C C . LEU A 1 197 ? 5.891 27.375 2.029 1 98.56 197 LEU A C 1
ATOM 1534 O O . LEU A 1 197 ? 6.02 28.203 2.934 1 98.56 197 LEU A O 1
ATOM 1538 N N . VAL A 1 198 ? 6.535 26.25 1.942 1 98.5 198 VAL A N 1
ATOM 1539 C CA . VAL A 1 198 ? 7.676 26 2.816 1 98.5 198 VAL A CA 1
ATOM 1540 C C . VAL A 1 198 ? 8.93 25.766 1.977 1 98.5 198 VAL A C 1
ATOM 1542 O O . VAL A 1 198 ? 8.867 25.734 0.746 1 98.5 198 VAL A O 1
ATOM 1545 N N . ASP A 1 199 ? 10.109 25.672 2.691 1 97.62 199 ASP A N 1
ATOM 1546 C CA . ASP A 1 199 ? 11.383 25.516 1.99 1 97.62 199 ASP A CA 1
ATOM 1547 C C . ASP A 1 199 ? 11.828 24.062 1.983 1 97.62 199 ASP A C 1
ATOM 1549 O O . ASP A 1 199 ? 12.406 23.578 2.959 1 97.62 199 ASP A O 1
ATOM 1553 N N . HIS A 1 200 ? 11.555 23.359 0.839 1 97.31 200 HIS A N 1
ATOM 1554 C CA . HIS A 1 200 ? 12 21.984 0.649 1 97.31 200 HIS A CA 1
ATOM 1555 C C . HIS A 1 200 ? 12.797 21.828 -0.641 1 97.31 200 HIS A C 1
ATOM 1557 O O . HIS A 1 200 ? 12.664 20.828 -1.351 1 97.31 200 HIS A O 1
ATOM 1563 N N . ARG A 1 201 ? 13.617 22.859 -0.882 1 93.38 201 ARG A N 1
ATOM 1564 C CA . ARG A 1 201 ? 14.453 22.797 -2.078 1 93.38 201 ARG A CA 1
ATOM 1565 C C . ARG A 1 201 ? 15.32 21.531 -2.076 1 93.38 201 ARG A C 1
ATOM 1567 O O . ARG A 1 201 ? 15.891 21.172 -1.046 1 93.38 201 ARG A O 1
ATOM 1574 N N . PRO A 1 202 ? 15.391 20.891 -3.23 1 93.31 202 PRO A N 1
ATOM 1575 C CA . PRO A 1 202 ? 15.039 21.328 -4.582 1 93.31 202 PRO A CA 1
ATOM 1576 C C . PRO A 1 202 ? 13.609 20.938 -4.977 1 93.31 202 PRO A C 1
ATOM 1578 O O . PRO A 1 202 ? 13.227 21.094 -6.137 1 93.31 202 PRO A O 1
ATOM 1581 N N . VAL A 1 203 ? 12.812 20.469 -4.078 1 94.25 203 VAL A N 1
ATOM 1582 C CA . VAL A 1 203 ? 11.422 20.125 -4.336 1 94.25 203 VAL A CA 1
ATOM 1583 C C . VAL A 1 203 ? 10.555 21.375 -4.246 1 94.25 203 VAL A C 1
ATOM 1585 O O . VAL A 1 203 ? 10.273 21.875 -3.152 1 94.25 203 VAL A O 1
ATOM 1588 N N . ILE A 1 204 ? 10.172 21.922 -5.34 1 94.31 204 ILE A N 1
ATOM 1589 C CA . ILE A 1 204 ? 9.391 23.141 -5.422 1 94.31 204 ILE A CA 1
ATOM 1590 C C . ILE A 1 204 ? 8.203 22.938 -6.363 1 94.31 204 ILE A C 1
ATOM 1592 O O . ILE A 1 204 ? 8.375 22.5 -7.504 1 94.31 204 ILE A O 1
ATOM 1596 N N . PRO A 1 205 ? 7.016 23.297 -5.953 1 96.62 205 PRO A N 1
ATOM 1597 C CA . PRO A 1 205 ? 6.613 23.844 -4.652 1 96.62 205 PRO A CA 1
ATOM 1598 C C . PRO A 1 205 ? 6.402 22.75 -3.604 1 96.62 205 PRO A C 1
ATOM 1600 O O . PRO A 1 205 ? 6.145 21.594 -3.951 1 96.62 205 PRO A O 1
ATOM 1603 N N . ALA A 1 206 ? 6.57 23.047 -2.406 1 98.38 206 ALA A N 1
ATOM 1604 C CA . ALA A 1 206 ? 6.18 22.266 -1.236 1 98.38 206 ALA A CA 1
ATOM 1605 C C . ALA A 1 206 ? 5.32 23.094 -0.286 1 98.38 206 ALA A C 1
ATOM 1607 O O . ALA A 1 206 ? 5.566 24.281 -0.096 1 98.38 206 ALA A O 1
ATOM 1608 N N . PHE A 1 207 ? 4.344 22.469 0.265 1 98.81 207 PHE A N 1
ATOM 1609 C CA . PHE A 1 207 ? 3.381 23.219 1.067 1 98.81 207 PHE A CA 1
ATOM 1610 C C . PHE A 1 207 ? 3.332 22.672 2.492 1 98.81 207 PHE A C 1
ATOM 1612 O O . PHE A 1 207 ? 3.467 21.469 2.713 1 98.81 207 PHE A O 1
ATOM 1619 N N . GLY A 1 208 ? 3.156 23.578 3.502 1 98.88 208 GLY A N 1
ATOM 1620 C CA . GLY A 1 208 ? 2.48 23.297 4.758 1 98.88 208 GLY A CA 1
ATOM 1621 C C . GLY A 1 208 ? 1.008 23.672 4.738 1 98.88 208 GLY A C 1
ATOM 1622 O O . GLY A 1 208 ? 0.539 24.328 3.807 1 98.88 208 GLY A O 1
ATOM 1623 N N . TYR A 1 209 ? 0.254 23.156 5.762 1 98.94 209 TYR A N 1
ATOM 1624 C CA . TYR A 1 209 ? -1.18 23.422 5.816 1 98.94 209 TYR A CA 1
ATOM 1625 C C . TYR A 1 209 ? -1.603 23.859 7.215 1 98.94 209 TYR A C 1
ATOM 1627 O O . TYR A 1 209 ? -1.099 23.344 8.211 1 98.94 209 TYR A O 1
ATOM 1635 N N . ARG A 1 210 ? -2.49 24.812 7.277 1 98.94 210 ARG A N 1
ATOM 1636 C CA . ARG A 1 210 ? -3.203 25.156 8.5 1 98.94 210 ARG A CA 1
ATOM 1637 C C . ARG A 1 210 ? -4.691 24.844 8.375 1 98.94 210 ARG A C 1
ATOM 1639 O O . ARG A 1 210 ? -5.32 25.203 7.379 1 98.94 210 ARG A O 1
ATOM 1646 N N . VAL A 1 211 ? -5.238 24.109 9.297 1 98.94 211 VAL A N 1
ATOM 1647 C CA . VAL A 1 211 ? -6.664 23.812 9.344 1 98.94 211 VAL A CA 1
ATOM 1648 C C . VAL A 1 211 ? -7.305 24.516 10.539 1 98.94 211 VAL A C 1
ATOM 1650 O O . VAL A 1 211 ? -6.867 24.344 11.68 1 98.94 211 VAL A O 1
ATOM 1653 N N . ASP A 1 212 ? -8.289 25.312 10.258 1 98.75 212 ASP A N 1
ATOM 1654 C CA . ASP A 1 212 ? -9.047 26 11.297 1 98.75 212 ASP A CA 1
ATOM 1655 C C . ASP A 1 212 ? -10.492 25.5 11.344 1 98.75 212 ASP A C 1
ATOM 1657 O O . ASP A 1 212 ? -11.109 25.281 10.297 1 98.75 212 ASP A O 1
ATOM 1661 N N . TYR A 1 213 ? -10.992 25.297 12.484 1 98.62 213 TYR A N 1
ATOM 1662 C CA . TYR A 1 213 ? -12.383 24.938 12.742 1 98.62 213 TYR A CA 1
ATOM 1663 C C . TYR A 1 213 ? -12.859 25.516 14.07 1 98.62 213 TYR A C 1
ATOM 1665 O O . TYR A 1 213 ? -12.406 25.109 15.133 1 98.62 213 TYR A O 1
ATOM 1673 N N . GLY A 1 214 ? -13.773 26.531 14.016 1 96.88 214 GLY A N 1
ATOM 1674 C CA . GLY A 1 214 ? -14.086 27.266 15.227 1 96.88 214 GLY A CA 1
ATOM 1675 C C . GLY A 1 214 ? -12.875 27.984 15.82 1 96.88 214 GLY A C 1
ATOM 1676 O O . GLY A 1 214 ? -12.188 28.734 15.117 1 96.88 214 GLY A O 1
ATOM 1677 N N . ASP A 1 215 ? -12.617 27.688 17.125 1 96.44 215 ASP A N 1
ATOM 1678 C CA . ASP A 1 215 ? -11.484 28.312 17.812 1 96.44 215 ASP A CA 1
ATOM 1679 C C . ASP A 1 215 ? -10.281 27.375 17.828 1 96.44 215 ASP A C 1
ATOM 1681 O O . ASP A 1 215 ? -9.305 27.625 18.531 1 96.44 215 ASP A O 1
ATOM 1685 N N . HIS A 1 216 ? -10.398 26.266 17.078 1 98.44 216 HIS A N 1
ATOM 1686 C CA . HIS A 1 216 ? -9.336 25.266 17.109 1 98.44 216 HIS A CA 1
ATOM 1687 C C . HIS A 1 216 ? -8.516 25.281 15.828 1 98.44 216 HIS A C 1
ATOM 1689 O O . HIS A 1 216 ? -9.031 25.641 14.766 1 98.44 216 HIS A O 1
ATOM 1695 N N . SER A 1 217 ? -7.242 24.906 15.922 1 98.75 217 SER A N 1
ATOM 1696 C CA . SER A 1 217 ? -6.391 24.922 14.734 1 98.75 217 SER A CA 1
ATOM 1697 C C . SER A 1 217 ? -5.277 23.891 14.828 1 98.75 217 SER A C 1
ATOM 1699 O O . SER A 1 217 ? -4.844 23.531 15.922 1 98.75 217 SER A O 1
ATOM 1701 N N . VAL A 1 218 ? -4.895 23.391 13.68 1 98.88 218 VAL A N 1
ATOM 1702 C CA . VAL A 1 218 ? -3.764 22.484 13.508 1 98.88 218 VAL A CA 1
ATOM 1703 C C . VAL A 1 218 ? -2.91 22.938 12.328 1 98.88 218 VAL A C 1
ATOM 1705 O O . VAL A 1 218 ? -3.441 23.344 11.289 1 98.88 218 VAL A O 1
ATOM 1708 N N . VAL A 1 219 ? -1.631 22.938 12.523 1 98.94 219 VAL A N 1
ATOM 1709 C CA . VAL A 1 219 ? -0.709 23.25 11.438 1 98.94 219 VAL A CA 1
ATOM 1710 C C . VAL A 1 219 ? 0.185 22.047 11.148 1 98.94 219 VAL A C 1
ATOM 1712 O O . VAL A 1 219 ? 0.675 21.391 12.07 1 98.94 219 VAL A O 1
ATOM 1715 N N . LEU A 1 220 ? 0.318 21.688 9.883 1 98.94 220 LEU A N 1
ATOM 1716 C CA . LEU A 1 220 ? 1.226 20.672 9.383 1 98.94 220 LEU A CA 1
ATOM 1717 C C . LEU A 1 220 ? 2.381 21.297 8.602 1 98.94 220 LEU A C 1
ATOM 1719 O O . LEU A 1 220 ? 2.16 22.078 7.688 1 98.94 220 LEU A O 1
ATOM 1723 N N . SER A 1 221 ? 3.531 20.906 8.922 1 98.81 221 SER A N 1
ATOM 1724 C CA . SER A 1 221 ? 4.695 21.562 8.328 1 98.81 221 SER A CA 1
ATOM 1725 C C . SER A 1 221 ? 4.941 21.062 6.902 1 98.81 221 SER A C 1
ATOM 1727 O O . SER A 1 221 ? 5.508 21.781 6.082 1 98.81 221 SER A O 1
ATOM 1729 N N . GLY A 1 222 ? 4.52 19.75 6.598 1 98.25 222 GLY A N 1
ATOM 1730 C CA . GLY A 1 222 ? 5.125 19.109 5.441 1 98.25 222 GLY A CA 1
ATOM 1731 C C . GLY A 1 222 ? 6.621 18.906 5.586 1 98.25 222 GLY A C 1
ATOM 1732 O O . GLY A 1 222 ? 7.145 18.891 6.703 1 98.25 222 GLY A O 1
ATOM 1733 N N . ASP A 1 223 ? 7.281 18.562 4.441 1 98.19 223 ASP A N 1
ATOM 1734 C CA . ASP A 1 223 ? 8.742 18.516 4.441 1 98.19 223 ASP A CA 1
ATOM 1735 C C . ASP A 1 223 ? 9.336 19.906 4.246 1 98.19 223 ASP A C 1
ATOM 1737 O O . ASP A 1 223 ? 8.922 20.641 3.346 1 98.19 223 ASP A O 1
ATOM 1741 N N . THR A 1 224 ? 10.281 20.281 5.145 1 98.44 224 THR A N 1
ATOM 1742 C CA . THR A 1 224 ? 10.766 21.656 5.07 1 98.44 224 THR A CA 1
ATOM 1743 C C . THR A 1 224 ? 12.07 21.812 5.844 1 98.44 224 THR A C 1
ATOM 1745 O O . THR A 1 224 ? 12.281 21.156 6.859 1 98.44 224 THR A O 1
ATOM 1748 N N . ARG A 1 225 ? 12.836 22.672 5.367 1 97.5 225 ARG A N 1
ATOM 1749 C CA . ARG A 1 225 ? 13.82 23.328 6.223 1 97.5 225 ARG A CA 1
ATOM 1750 C C . ARG A 1 225 ? 13.156 24.328 7.164 1 97.5 225 ARG A C 1
ATOM 1752 O O . ARG A 1 225 ? 11.938 24.484 7.145 1 97.5 225 ARG A O 1
ATOM 1759 N N . VAL A 1 226 ? 14.039 24.875 8.047 1 97.5 226 VAL A N 1
ATOM 1760 C CA . VAL A 1 226 ? 13.484 25.922 8.891 1 97.5 226 VAL A CA 1
ATOM 1761 C C . VAL A 1 226 ? 12.805 26.984 8.023 1 97.5 226 VAL A C 1
ATOM 1763 O O . VAL A 1 226 ? 13.406 27.484 7.07 1 97.5 226 VAL A O 1
ATOM 1766 N N . SER A 1 227 ? 11.586 27.234 8.336 1 97.31 227 SER A N 1
ATOM 1767 C CA . SER A 1 227 ? 10.781 28.141 7.523 1 97.31 227 SER A CA 1
ATOM 1768 C C . SER A 1 227 ? 10.133 29.219 8.383 1 97.31 227 SER A C 1
ATOM 1770 O O . SER A 1 227 ? 9.242 28.938 9.188 1 97.31 227 SER A O 1
ATOM 1772 N N . GLU A 1 228 ? 10.516 30.484 8.117 1 97.31 228 GLU A N 1
ATOM 1773 C CA . GLU A 1 228 ? 9.867 31.609 8.805 1 97.31 228 GLU A CA 1
ATOM 1774 C C . GLU A 1 228 ? 8.391 31.703 8.438 1 97.31 228 GLU A C 1
ATOM 1776 O O . GLU A 1 228 ? 7.562 32.094 9.266 1 97.31 228 GLU A O 1
ATOM 1781 N N . HIS A 1 229 ? 8.148 31.297 7.277 1 97.25 229 HIS A N 1
ATOM 1782 C CA . HIS A 1 229 ? 6.766 31.281 6.805 1 97.25 229 HIS A CA 1
ATOM 1783 C C . HIS A 1 229 ? 5.906 30.328 7.629 1 97.25 229 HIS A C 1
ATOM 1785 O O . HIS A 1 229 ? 4.789 30.672 8.016 1 97.25 229 HIS A O 1
ATOM 1791 N N . LEU A 1 230 ? 6.402 29.188 7.895 1 98.5 230 LEU A N 1
ATOM 1792 C CA . LEU A 1 230 ? 5.715 28.219 8.742 1 98.5 230 LEU A CA 1
ATOM 1793 C C . LEU A 1 230 ? 5.465 28.797 10.133 1 98.5 230 LEU A C 1
ATOM 1795 O O . LEU A 1 230 ? 4.363 28.656 10.672 1 98.5 230 LEU A O 1
ATOM 1799 N N . ILE A 1 231 ? 6.441 29.453 10.664 1 98.5 231 ILE A N 1
ATOM 1800 C CA . ILE A 1 231 ? 6.328 30.016 12.008 1 98.5 231 ILE A CA 1
ATOM 1801 C C . ILE A 1 231 ? 5.203 31.047 12.039 1 98.5 231 ILE A C 1
ATOM 1803 O O . ILE A 1 231 ? 4.406 31.078 12.977 1 98.5 231 ILE A O 1
ATOM 1807 N N . THR A 1 232 ? 5.109 31.859 11.016 1 98.44 232 THR A N 1
ATOM 1808 C CA . THR A 1 232 ? 4.078 32.875 10.922 1 98.44 232 THR A CA 1
ATOM 1809 C C . THR A 1 232 ? 2.689 32.25 10.891 1 98.44 232 THR A C 1
ATOM 1811 O O . THR A 1 232 ? 1.798 32.656 11.633 1 98.44 232 THR A O 1
ATOM 1814 N N . PHE A 1 233 ? 2.488 31.234 10.125 1 98.38 233 PHE A N 1
ATOM 1815 C CA . PHE A 1 233 ? 1.186 30.594 9.961 1 98.38 233 PHE A CA 1
ATOM 1816 C C . PHE A 1 233 ? 0.834 29.75 11.18 1 98.38 233 PHE A C 1
ATOM 1818 O O . PHE A 1 233 ? -0.337 29.453 11.414 1 98.38 233 PHE A O 1
ATOM 1825 N N . ALA A 1 234 ? 1.833 29.359 11.961 1 98.69 234 ALA A N 1
ATOM 1826 C CA . ALA A 1 234 ? 1.614 28.453 13.086 1 98.69 234 ALA A CA 1
ATOM 1827 C C . ALA A 1 234 ? 1.341 29.234 14.367 1 98.69 234 ALA A C 1
ATOM 1829 O O . ALA A 1 234 ? 0.997 28.656 15.398 1 98.69 234 ALA A O 1
ATOM 1830 N N . LYS A 1 235 ? 1.521 30.547 14.312 1 97.25 235 LYS A N 1
ATOM 1831 C CA . LYS A 1 235 ? 1.306 31.359 15.516 1 97.25 235 LYS A CA 1
ATOM 1832 C C . LYS A 1 235 ? -0.091 31.125 16.078 1 97.25 235 LYS A C 1
ATOM 1834 O O . LYS A 1 235 ? -1.083 31.188 15.352 1 97.25 235 LYS A O 1
ATOM 1839 N N . GLY A 1 236 ? -0.164 30.812 17.359 1 97.06 236 GLY A N 1
ATOM 1840 C CA . GLY A 1 236 ? -1.432 30.688 18.062 1 97.06 236 GLY A CA 1
ATOM 1841 C C . GLY A 1 236 ? -2.113 29.359 17.812 1 97.06 236 GLY A C 1
ATOM 1842 O O . GLY A 1 236 ? -3.227 29.125 18.297 1 97.06 236 GLY A O 1
ATOM 1843 N N . THR A 1 237 ? -1.51 28.406 17.109 1 98.62 237 THR A N 1
ATOM 1844 C CA . THR A 1 237 ? -2.145 27.141 16.781 1 98.62 237 THR A CA 1
ATOM 1845 C C . THR A 1 237 ? -2.244 26.25 18.031 1 98.62 237 THR A C 1
ATOM 1847 O O . THR A 1 237 ? -1.389 26.312 18.906 1 98.62 237 THR A O 1
ATOM 1850 N N . ASP A 1 238 ? -3.268 25.422 18.109 1 98.75 238 ASP A N 1
ATOM 1851 C CA . ASP A 1 238 ? -3.402 24.453 19.188 1 98.75 238 ASP A CA 1
ATOM 1852 C C . ASP A 1 238 ? -2.383 23.328 19.047 1 98.75 238 ASP A C 1
ATOM 1854 O O . ASP A 1 238 ? -1.726 22.953 20.031 1 98.75 238 ASP A O 1
ATOM 1858 N N . VAL A 1 239 ? -2.256 22.797 17.859 1 98.88 239 VAL A N 1
ATOM 1859 C CA . VAL A 1 239 ? -1.354 21.672 17.594 1 98.88 239 VAL A CA 1
ATOM 1860 C C . VAL A 1 239 ? -0.461 22 16.391 1 98.88 239 VAL A C 1
ATOM 1862 O O . VAL A 1 239 ? -0.946 22.469 15.359 1 98.88 239 VAL A O 1
ATOM 1865 N N . LEU A 1 240 ? 0.812 21.875 16.547 1 98.94 240 LEU A N 1
ATOM 1866 C CA . LEU A 1 240 ? 1.771 21.969 15.461 1 98.94 240 LEU A CA 1
ATOM 1867 C C . LEU A 1 240 ? 2.42 20.609 15.188 1 98.94 240 LEU A C 1
ATOM 1869 O O . LEU A 1 240 ? 3.158 20.094 16.031 1 98.94 240 LEU A O 1
ATOM 1873 N N . ILE A 1 241 ? 2.088 20.016 14.047 1 98.94 241 ILE A N 1
ATOM 1874 C CA . ILE A 1 241 ? 2.719 18.781 13.57 1 98.94 241 ILE A CA 1
ATOM 1875 C C . ILE A 1 241 ? 3.904 19.125 12.672 1 98.94 241 ILE A C 1
ATOM 1877 O O . ILE A 1 241 ? 3.736 19.734 11.617 1 98.94 241 ILE A O 1
ATOM 1881 N N . HIS A 1 242 ? 5.066 18.734 13.055 1 98.88 242 HIS A N 1
ATOM 1882 C CA . HIS A 1 242 ? 6.277 19.172 12.367 1 98.88 242 HIS A CA 1
ATOM 1883 C C . HIS A 1 242 ? 7.191 17.984 12.078 1 98.88 242 HIS A C 1
ATOM 1885 O O . HIS A 1 242 ? 7.328 17.078 12.914 1 98.88 242 HIS A O 1
ATOM 1891 N N . GLU A 1 243 ? 7.816 17.938 10.891 1 98.62 243 GLU A N 1
ATOM 1892 C CA . GLU A 1 243 ? 8.844 16.938 10.609 1 98.62 243 GLU A CA 1
ATOM 1893 C C . GLU A 1 243 ? 10.102 17.203 11.438 1 98.62 243 GLU A C 1
ATOM 1895 O O . GLU A 1 243 ? 10.297 18.297 11.953 1 98.62 243 GLU A O 1
ATOM 1900 N N . ALA A 1 244 ? 10.906 16.141 11.555 1 97.62 244 ALA A N 1
ATOM 1901 C CA . ALA A 1 244 ? 12.211 16.312 12.188 1 97.62 244 ALA A CA 1
ATOM 1902 C C . ALA A 1 244 ? 13.117 15.109 11.898 1 97.62 244 ALA A C 1
ATOM 1904 O O . ALA A 1 244 ? 12.672 13.961 11.945 1 97.62 244 ALA A O 1
ATOM 1905 N N . LEU A 1 245 ? 14.344 15.398 11.617 1 95.31 245 LEU A N 1
ATOM 1906 C CA . LEU A 1 245 ? 15.352 14.352 11.484 1 95.31 245 LEU A CA 1
ATOM 1907 C C . LEU A 1 245 ? 16.438 14.508 12.547 1 95.31 245 LEU A C 1
ATOM 1909 O O . LEU A 1 245 ? 16.953 15.602 12.75 1 95.31 245 LEU A O 1
ATOM 1913 N N . PRO A 1 246 ? 16.734 13.438 13.227 1 93.5 246 PRO A N 1
ATOM 1914 C CA . PRO A 1 246 ? 17.859 13.508 14.156 1 93.5 246 PRO A CA 1
ATOM 1915 C C . PRO A 1 246 ? 19.219 13.562 13.445 1 93.5 246 PRO A C 1
ATOM 1917 O O . PRO A 1 246 ? 19.391 12.914 12.406 1 93.5 246 PRO A O 1
ATOM 1920 N N . VAL A 1 247 ? 20.062 14.352 13.961 1 88.25 247 VAL A N 1
ATOM 1921 C CA . VAL A 1 247 ? 21.422 14.391 13.438 1 88.25 247 VAL A CA 1
ATOM 1922 C C . VAL A 1 247 ? 22.219 13.219 14.008 1 88.25 247 VAL A C 1
ATOM 1924 O O . VAL A 1 247 ? 22.188 12.969 15.211 1 88.25 247 VAL A O 1
ATOM 1927 N N . GLN A 1 248 ? 22.594 12.352 13.062 1 76.88 248 GLN A N 1
ATOM 1928 C CA . GLN A 1 248 ? 23.344 11.195 13.523 1 76.88 248 GLN A CA 1
ATOM 1929 C C . GLN A 1 248 ? 24.75 11.602 13.961 1 76.88 248 GLN A C 1
ATOM 1931 O O . GLN A 1 248 ? 25.375 12.477 13.359 1 76.88 248 GLN A O 1
ATOM 1936 N N . SER A 1 249 ? 25.047 11.156 15.234 1 60.81 249 SER A N 1
ATOM 1937 C CA . SER A 1 249 ? 26.422 11.336 15.68 1 60.81 249 SER A CA 1
ATOM 1938 C C . SER A 1 249 ? 27.391 10.531 14.828 1 60.81 249 SER A C 1
ATOM 1940 O O . SER A 1 249 ? 27.031 9.484 14.289 1 60.81 249 SER A O 1
ATOM 1942 N N . GLN A 1 250 ? 28.328 11.094 14.305 1 51.91 250 GLN A N 1
ATOM 1943 C CA . GLN A 1 250 ? 29.359 10.469 13.492 1 51.91 250 GLN A CA 1
ATOM 1944 C C . GLN A 1 250 ? 29.719 9.086 14.031 1 51.91 250 GLN A C 1
ATOM 1946 O O . GLN A 1 250 ? 30.312 8.977 15.109 1 51.91 250 GLN A O 1
ATOM 1951 N N . LYS A 1 251 ? 28.938 8.188 14.008 1 46.56 251 LYS A N 1
ATOM 1952 C CA . LYS A 1 251 ? 29.453 6.887 14.43 1 46.56 251 LYS A CA 1
ATOM 1953 C C . LYS A 1 251 ? 30.516 6.375 13.453 1 46.56 251 LYS A C 1
ATOM 1955 O O . LYS A 1 251 ? 30.5 6.715 12.273 1 46.56 251 LYS A O 1
ATOM 1960 N N . LYS A 1 252 ? 31.391 5.602 14.055 1 47.69 252 LYS A N 1
ATOM 1961 C CA . LYS A 1 252 ? 32.531 4.934 13.422 1 47.69 252 LYS A CA 1
ATOM 1962 C C . LYS A 1 252 ? 32.062 3.887 12.422 1 47.69 252 LYS A C 1
ATOM 1964 O O . LYS A 1 252 ? 31.203 3.064 12.727 1 47.69 252 LYS A O 1
ATOM 1969 N N . ARG A 1 253 ? 32.062 4.168 11.203 1 46.69 253 ARG A N 1
ATOM 1970 C CA . ARG A 1 253 ? 31.781 3.281 10.086 1 46.69 253 ARG A CA 1
ATOM 1971 C C . ARG A 1 253 ? 32.531 1.955 10.227 1 46.69 253 ARG A C 1
ATOM 1973 O O . ARG A 1 253 ? 33.688 1.925 10.648 1 46.69 253 ARG A O 1
ATOM 1980 N N . PRO A 1 254 ? 31.781 0.849 10.141 1 44.09 254 PRO A N 1
ATOM 1981 C CA . PRO A 1 254 ? 32.594 -0.37 10.25 1 44.09 254 PRO A CA 1
ATOM 1982 C C . PRO A 1 254 ? 33.781 -0.361 9.328 1 44.09 254 PRO A C 1
ATOM 1984 O O . PRO A 1 254 ? 33.719 0.175 8.219 1 44.09 254 PRO A O 1
ATOM 1987 N N . GLU A 1 255 ? 34.844 -0.893 9.703 1 40.5 255 GLU A N 1
ATOM 1988 C CA . GLU A 1 255 ? 36.031 -1.246 8.93 1 40.5 255 GLU A CA 1
ATOM 1989 C C . GLU A 1 255 ? 35.688 -2.285 7.863 1 40.5 255 GLU A C 1
ATOM 1991 O O . GLU A 1 255 ? 34.969 -3.248 8.125 1 40.5 255 GLU A O 1
ATOM 1996 N N . GLY A 1 256 ? 35.781 -1.914 6.477 1 47.44 256 GLY A N 1
ATOM 1997 C CA . GLY A 1 256 ? 35.688 -2.836 5.355 1 47.44 256 GLY A CA 1
ATOM 1998 C C . GLY A 1 256 ? 34.531 -2.506 4.402 1 47.44 256 GLY A C 1
ATOM 1999 O O . GLY A 1 256 ? 34.312 -3.227 3.428 1 47.44 256 GLY A O 1
ATOM 2000 N N . GLU A 1 257 ? 33.625 -1.749 4.906 1 49.5 257 GLU A N 1
ATOM 2001 C CA . GLU A 1 257 ? 32.594 -1.397 3.947 1 49.5 257 GLU A CA 1
ATOM 2002 C C . GLU A 1 257 ? 33.188 -0.656 2.746 1 49.5 257 GLU A C 1
ATOM 2004 O O . GLU A 1 257 ? 34.188 0.028 2.869 1 49.5 257 GLU A O 1
ATOM 2009 N N . ASP A 1 258 ? 32.75 -1.013 1.561 1 50.06 258 ASP A N 1
ATOM 2010 C CA . ASP A 1 258 ? 33.188 -0.298 0.36 1 50.06 258 ASP A CA 1
ATOM 2011 C C . ASP A 1 258 ? 33.125 1.213 0.572 1 50.06 258 ASP A C 1
ATOM 2013 O O . ASP A 1 258 ? 32.062 1.777 0.77 1 50.06 258 ASP A O 1
ATOM 2017 N N . ARG A 1 259 ? 34.312 1.683 0.58 1 47.03 259 ARG A N 1
ATOM 2018 C CA . ARG A 1 259 ? 34.5 3.096 0.896 1 47.03 259 ARG A CA 1
ATOM 2019 C C . ARG A 1 259 ? 33.656 3.971 -0.032 1 47.03 259 ARG A C 1
ATOM 2021 O O . ARG A 1 259 ? 33.062 4.953 0.407 1 47.03 259 ARG A O 1
ATOM 2028 N N . ALA A 1 260 ? 33.688 3.525 -1.256 1 48.06 260 ALA A N 1
ATOM 2029 C CA . ALA A 1 260 ? 32.938 4.336 -2.225 1 48.06 260 ALA A CA 1
ATOM 2030 C C . ALA A 1 260 ? 31.438 4.281 -1.957 1 48.06 260 ALA A C 1
ATOM 2032 O O . ALA A 1 260 ? 30.766 5.309 -1.993 1 48.06 260 ALA A O 1
ATOM 2033 N N . ALA A 1 261 ? 30.859 3.139 -1.692 1 56.69 261 ALA A N 1
ATOM 2034 C CA . ALA A 1 261 ? 29.453 2.973 -1.362 1 56.69 261 ALA A CA 1
ATOM 2035 C C . ALA A 1 261 ? 29.094 3.678 -0.054 1 56.69 261 ALA A C 1
ATOM 2037 O O . ALA A 1 261 ? 28.047 4.316 0.056 1 56.69 261 ALA A O 1
ATOM 2038 N N . ALA A 1 262 ? 29.969 3.611 0.782 1 57.22 262 ALA A N 1
ATOM 2039 C CA . ALA A 1 262 ? 29.781 4.254 2.078 1 57.22 262 ALA A CA 1
ATOM 2040 C C . ALA A 1 262 ? 29.781 5.773 1.945 1 57.22 262 ALA A C 1
ATOM 2042 O O . ALA A 1 262 ? 28.969 6.461 2.559 1 57.22 262 ALA A O 1
ATOM 2043 N N . LEU A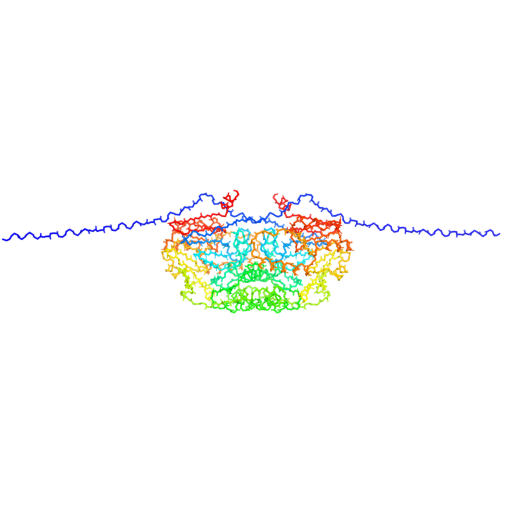 1 263 ? 30.734 6.234 1.124 1 50.56 263 LEU A N 1
ATOM 2044 C CA . LEU A 1 263 ? 30.812 7.676 0.892 1 50.56 263 LEU A CA 1
ATOM 2045 C C . LEU A 1 263 ? 29.562 8.188 0.202 1 50.56 263 LEU A C 1
ATOM 2047 O O . LEU A 1 263 ? 29.047 9.258 0.542 1 50.56 263 LEU A O 1
ATOM 2051 N N . HIS A 1 264 ? 29.125 7.461 -0.749 1 59.47 264 HIS A N 1
ATOM 2052 C CA . HIS A 1 264 ? 27.906 7.848 -1.452 1 59.47 264 HIS A CA 1
ATOM 2053 C C . HIS A 1 264 ? 26.719 7.879 -0.507 1 59.47 264 HIS A C 1
ATOM 2055 O O . HIS A 1 264 ? 25.906 8.812 -0.545 1 59.47 264 HIS A O 1
ATOM 2061 N N . THR A 1 265 ? 26.703 6.969 0.306 1 65.38 265 THR A N 1
ATOM 2062 C CA . THR A 1 265 ? 25.609 6.91 1.28 1 65.38 265 THR A CA 1
ATOM 2063 C C . THR A 1 265 ? 25.672 8.109 2.227 1 65.38 265 THR A C 1
ATOM 2065 O O . THR A 1 265 ? 24.641 8.727 2.52 1 65.38 265 THR A O 1
ATOM 2068 N N . THR A 1 266 ? 26.844 8.422 2.514 1 70 266 THR A N 1
ATOM 2069 C CA . THR A 1 266 ? 27.047 9.555 3.416 1 70 266 THR A CA 1
ATOM 2070 C C . THR A 1 266 ? 26.672 10.859 2.732 1 70 266 THR A C 1
ATOM 2072 O O . THR A 1 266 ? 26.031 11.727 3.338 1 70 266 THR A O 1
ATOM 2075 N N . GLU A 1 267 ? 27.062 10.984 1.474 1 77.44 267 GLU A N 1
ATOM 2076 C CA . GLU A 1 267 ? 26.75 12.203 0.735 1 77.44 267 GLU A CA 1
ATOM 2077 C C . GLU A 1 267 ? 25.25 12.344 0.523 1 77.44 267 GLU A C 1
ATOM 2079 O O . GLU A 1 267 ? 24.688 13.438 0.653 1 77.44 267 GLU A O 1
ATOM 2084 N N . VAL A 1 268 ? 24.656 11.266 0.277 1 75.94 268 VAL A N 1
ATOM 2085 C CA . VAL A 1 268 ? 23.203 11.266 0.07 1 75.94 268 VAL A CA 1
ATOM 2086 C C . VAL A 1 268 ? 22.5 11.633 1.371 1 75.94 268 VAL A C 1
ATOM 2088 O O . VAL A 1 268 ? 21.547 12.422 1.364 1 75.94 268 VAL A O 1
ATOM 2091 N N . GLU A 1 269 ? 23.016 11.148 2.385 1 78.38 269 GLU A N 1
ATOM 2092 C CA . GLU A 1 269 ? 22.438 11.453 3.689 1 78.38 269 GLU A CA 1
ATOM 2093 C C . GLU A 1 269 ? 22.578 12.93 4.027 1 78.38 269 GLU A C 1
ATOM 2095 O O . GLU A 1 269 ? 21.641 13.539 4.566 1 78.38 269 GLU A O 1
ATOM 2100 N N . LYS A 1 270 ? 23.719 13.469 3.707 1 81.88 270 LYS A N 1
ATOM 2101 C CA . LYS A 1 270 ? 23.953 14.891 3.947 1 81.88 270 LYS A CA 1
ATOM 2102 C C . LYS A 1 270 ? 23 15.75 3.111 1 81.88 270 LYS A C 1
ATOM 2104 O O . LYS A 1 270 ? 22.484 16.75 3.594 1 81.88 270 LYS A O 1
ATOM 2109 N N . ARG A 1 271 ? 22.844 15.328 1.945 1 83.5 271 ARG A N 1
ATOM 2110 C CA . ARG A 1 271 ? 21.953 16.078 1.062 1 83.5 271 ARG A CA 1
ATOM 2111 C C . ARG A 1 271 ? 20.516 16.016 1.559 1 83.5 271 ARG A C 1
ATOM 2113 O O . ARG A 1 271 ? 19.797 17.016 1.547 1 83.5 271 ARG A O 1
ATOM 2120 N N . ILE A 1 272 ? 20.141 14.867 2.033 1 83.88 272 ILE A N 1
ATOM 2121 C CA . ILE A 1 272 ? 18.797 14.688 2.557 1 83.88 272 ILE A CA 1
ATOM 2122 C C . ILE A 1 272 ? 18.609 15.555 3.799 1 83.88 272 ILE A C 1
ATOM 2124 O O . ILE A 1 272 ? 17.609 16.266 3.92 1 83.88 272 ILE A O 1
ATOM 2128 N N . MET A 1 273 ? 19.562 15.57 4.59 1 87.38 273 MET A N 1
ATOM 2129 C CA . MET A 1 273 ? 19.469 16.344 5.82 1 87.38 273 MET A CA 1
ATOM 2130 C C . MET A 1 273 ? 19.375 17.844 5.516 1 87.38 273 MET A C 1
ATOM 2132 O O . MET A 1 273 ? 18.719 18.594 6.242 1 87.38 273 MET A O 1
ATOM 2136 N N . ALA A 1 274 ? 19.953 18.188 4.438 1 90.38 274 ALA A N 1
ATOM 2137 C CA . ALA A 1 274 ? 20.062 19.594 4.094 1 90.38 274 ALA A CA 1
ATOM 2138 C C . ALA A 1 274 ? 18.719 20.156 3.658 1 90.38 274 ALA A C 1
ATOM 2140 O O . ALA A 1 274 ? 18.531 21.375 3.594 1 90.38 274 ALA A O 1
ATOM 2141 N N . HIS A 1 275 ? 17.766 19.281 3.434 1 93.5 275 HIS A N 1
ATOM 2142 C CA . HIS A 1 275 ? 16.484 19.797 2.965 1 93.5 275 HIS A CA 1
ATOM 2143 C C . HIS A 1 275 ? 15.375 19.531 3.98 1 93.5 275 HIS A C 1
ATOM 2145 O O . HIS A 1 275 ? 14.188 19.672 3.668 1 93.5 275 HIS A O 1
ATOM 2151 N N . HIS A 1 276 ? 15.805 19.156 5.113 1 96.69 276 HIS A N 1
ATOM 2152 C CA . HIS A 1 276 ? 14.844 18.859 6.168 1 96.69 276 HIS A CA 1
ATOM 2153 C C . HIS A 1 276 ? 15.203 19.594 7.457 1 96.69 276 HIS A C 1
ATOM 2155 O O . HIS A 1 276 ? 16.281 20.188 7.562 1 96.69 276 HIS A O 1
ATOM 2161 N N . THR A 1 277 ? 14.344 19.625 8.359 1 97.94 277 THR A N 1
ATOM 2162 C CA . THR A 1 277 ? 14.539 20.234 9.68 1 97.94 277 THR A CA 1
ATOM 2163 C C . THR A 1 277 ? 15.141 19.219 10.648 1 97.94 277 THR A C 1
ATOM 2165 O O . THR A 1 277 ? 14.68 18.094 10.75 1 97.94 277 THR A O 1
ATOM 2168 N N . THR A 1 278 ? 16.188 19.625 11.352 1 97.06 278 THR A N 1
ATOM 2169 C CA . THR A 1 278 ? 16.75 18.766 12.375 1 97.06 278 THR A CA 1
ATOM 2170 C C . THR A 1 278 ? 15.891 18.797 13.641 1 97.06 278 THR A C 1
ATOM 2172 O O . THR A 1 278 ? 15.078 19.703 13.82 1 97.06 278 THR A O 1
ATOM 2175 N N . ALA A 1 279 ? 16.141 17.828 14.484 1 97.69 279 ALA A N 1
ATOM 2176 C CA . ALA A 1 279 ? 15.375 17.75 15.734 1 97.69 279 ALA A CA 1
ATOM 2177 C C . ALA A 1 279 ? 15.562 19.016 16.562 1 97.69 279 ALA A C 1
ATOM 2179 O O . ALA A 1 279 ? 14.594 19.547 17.109 1 97.69 279 ALA A O 1
ATOM 2180 N N . GLU A 1 280 ? 16.75 19.5 16.688 1 97.94 280 GLU A N 1
ATOM 2181 C CA . GLU A 1 280 ? 17.016 20.703 17.469 1 97.94 280 GLU A CA 1
ATOM 2182 C C . GLU A 1 280 ? 16.375 21.922 16.844 1 97.94 280 GLU A C 1
ATOM 2184 O O . GLU A 1 280 ? 15.82 22.781 17.547 1 97.94 280 GLU A O 1
ATOM 2189 N N . GLN A 1 281 ? 16.469 22 15.562 1 98.38 281 GLN A N 1
ATOM 2190 C CA . GLN A 1 281 ? 15.82 23.109 14.852 1 98.38 281 GLN A CA 1
ATOM 2191 C C . GLN A 1 281 ? 14.305 23.078 15.062 1 98.38 281 GLN A C 1
ATOM 2193 O O . GLN A 1 281 ? 13.68 24.125 15.234 1 98.38 281 GLN A O 1
ATOM 2198 N N . ALA A 1 282 ? 13.719 21.906 14.984 1 98.69 282 ALA A N 1
ATOM 2199 C CA . ALA A 1 282 ? 12.289 21.781 15.242 1 98.69 282 ALA A CA 1
ATOM 2200 C C . ALA A 1 282 ? 11.938 22.266 16.641 1 98.69 282 ALA A C 1
ATOM 2202 O O . ALA A 1 282 ? 10.914 22.938 16.844 1 98.69 282 ALA A O 1
ATOM 2203 N N . GLY A 1 283 ? 12.758 21.922 17.578 1 98.69 283 GLY A N 1
ATOM 2204 C CA . GLY A 1 283 ? 12.562 22.422 18.922 1 98.69 283 GLY A CA 1
ATOM 2205 C C . GLY A 1 283 ? 12.57 23.938 19.016 1 98.69 283 GLY A C 1
ATOM 2206 O O . GLY A 1 283 ? 11.758 24.531 19.719 1 98.69 283 GLY A O 1
ATOM 2207 N N . GLU A 1 284 ? 13.531 24.516 18.312 1 98.69 284 GLU A N 1
ATOM 2208 C CA . GLU A 1 284 ? 13.578 25.984 18.266 1 98.69 284 GLU A CA 1
ATOM 2209 C C . GLU A 1 284 ? 12.289 26.562 17.703 1 98.69 284 GLU A C 1
ATOM 2211 O O . GLU A 1 284 ? 11.781 27.562 18.188 1 98.69 284 GLU A O 1
ATOM 2216 N N . ILE A 1 285 ? 11.781 25.922 16.719 1 98.81 285 ILE A N 1
ATOM 2217 C CA . ILE A 1 285 ? 10.531 26.359 16.109 1 98.81 285 ILE A CA 1
ATOM 2218 C C . ILE A 1 285 ? 9.391 26.234 17.109 1 98.81 285 ILE A C 1
ATOM 2220 O O . ILE A 1 285 ? 8.586 27.156 17.266 1 98.81 285 ILE A O 1
ATOM 2224 N N . PHE A 1 286 ? 9.328 25.109 17.797 1 98.75 286 PHE A N 1
ATOM 2225 C CA . PHE A 1 286 ? 8.312 24.906 18.812 1 98.75 286 PHE A CA 1
ATOM 2226 C C . PHE A 1 286 ? 8.406 25.984 19.891 1 98.75 286 PHE A C 1
ATOM 2228 O O . PHE A 1 286 ? 7.379 26.469 20.375 1 98.75 286 PHE A O 1
ATOM 2235 N N . THR A 1 287 ? 9.609 26.344 20.266 1 98.62 287 THR A N 1
ATOM 2236 C CA . THR A 1 287 ? 9.828 27.344 21.312 1 98.62 287 THR A CA 1
ATOM 2237 C C . THR A 1 287 ? 9.328 28.719 20.844 1 98.62 287 THR A C 1
ATOM 2239 O O . THR A 1 287 ? 8.805 29.484 21.641 1 98.62 287 THR A O 1
ATOM 2242 N N . ARG A 1 288 ? 9.5 28.984 19.609 1 98.44 288 ARG A N 1
ATOM 2243 C CA . ARG A 1 288 ? 9.07 30.266 19.062 1 98.44 288 ARG A CA 1
ATOM 2244 C C . ARG A 1 288 ? 7.555 30.297 18.875 1 98.44 288 ARG A C 1
ATOM 2246 O O . ARG A 1 288 ? 6.91 31.312 19.156 1 98.44 288 ARG A O 1
ATOM 2253 N N . VAL A 1 289 ? 6.988 29.203 18.422 1 98.5 289 VAL A N 1
ATOM 2254 C CA . VAL A 1 289 ? 5.566 29.125 18.078 1 98.5 289 VAL A CA 1
ATOM 2255 C C . VAL A 1 289 ? 4.746 28.922 19.359 1 98.5 289 VAL A C 1
ATOM 2257 O O . VAL A 1 289 ? 3.631 29.438 19.469 1 98.5 289 VAL A O 1
ATOM 2260 N N . LYS A 1 290 ? 5.258 28.156 20.297 1 98.06 290 LYS A N 1
ATOM 2261 C CA . LYS A 1 290 ? 4.617 27.797 21.547 1 98.06 290 LYS A CA 1
ATOM 2262 C C . LYS A 1 290 ? 3.229 27.203 21.312 1 98.06 290 LYS A C 1
ATOM 2264 O O . LYS A 1 290 ? 2.248 27.656 21.906 1 98.06 290 LYS A O 1
ATOM 2269 N N . PRO A 1 291 ? 3.098 26.156 20.531 1 98.56 291 PRO A N 1
ATOM 2270 C CA . PRO A 1 291 ? 1.799 25.516 20.328 1 98.56 291 PRO A CA 1
ATOM 2271 C C . PRO A 1 291 ? 1.231 24.906 21.594 1 98.56 291 PRO A C 1
ATOM 2273 O O . PRO A 1 291 ? 1.968 24.688 22.562 1 98.56 291 PRO A O 1
ATOM 2276 N N . GLY A 1 292 ? -0.087 24.688 21.609 1 98.25 292 GLY A N 1
ATOM 2277 C CA . GLY A 1 292 ? -0.634 23.906 22.719 1 98.25 292 GLY A CA 1
ATOM 2278 C C . GLY A 1 292 ? 0.013 22.547 22.859 1 98.25 292 GLY A C 1
ATOM 2279 O O . GLY A 1 292 ? 0.297 22.109 23.969 1 98.25 292 GLY A O 1
ATOM 2280 N N . LEU A 1 293 ? 0.26 21.891 21.75 1 98.69 293 LEU A N 1
ATOM 2281 C CA . LEU A 1 293 ? 0.938 20.609 21.672 1 98.69 293 LEU A CA 1
ATOM 2282 C C . LEU A 1 293 ? 1.82 20.516 20.438 1 98.69 293 LEU A C 1
ATOM 2284 O O . LEU A 1 293 ? 1.354 20.766 19.328 1 98.69 293 LEU A O 1
ATOM 2288 N N . ALA A 1 294 ? 3.086 20.266 20.688 1 98.75 294 ALA A N 1
ATOM 2289 C CA . ALA A 1 294 ? 3.992 19.938 19.594 1 98.75 294 ALA A CA 1
ATOM 2290 C C . ALA A 1 294 ? 3.938 18.453 19.25 1 98.75 294 ALA A C 1
ATOM 2292 O O . ALA A 1 294 ? 3.889 17.609 20.156 1 98.75 294 ALA A O 1
ATOM 2293 N N . VAL A 1 295 ? 3.885 18.141 17.953 1 98.81 295 VAL A N 1
ATOM 2294 C CA . VAL A 1 295 ? 3.768 16.75 17.5 1 98.81 295 VAL A CA 1
ATOM 2295 C C . VAL A 1 295 ? 4.789 16.484 16.406 1 98.81 295 VAL A C 1
ATOM 2297 O O . VAL A 1 295 ? 4.938 17.297 15.477 1 98.81 295 VAL A O 1
ATOM 2300 N N . PHE A 1 296 ? 5.473 15.32 16.531 1 98.56 296 PHE A N 1
ATOM 2301 C CA . PHE A 1 296 ? 6.344 14.922 15.43 1 98.56 296 PHE A CA 1
ATOM 2302 C C . PHE A 1 296 ? 5.625 13.969 14.492 1 98.56 296 PHE A C 1
ATOM 2304 O O . PHE A 1 296 ? 4.895 13.086 14.938 1 98.56 296 PHE A O 1
ATOM 2311 N N . SER A 1 297 ? 5.789 14.18 13.227 1 98.06 297 SER A N 1
ATOM 2312 C CA . SER A 1 297 ? 5.48 13.266 12.125 1 98.06 297 SER A CA 1
ATOM 2313 C C . SER A 1 297 ? 6.512 13.383 11.016 1 98.06 297 SER A C 1
ATOM 2315 O O . SER A 1 297 ? 7.305 14.328 10.984 1 98.06 297 SER A O 1
ATOM 2317 N N . HIS A 1 298 ? 6.547 12.344 10.109 1 97.94 298 HIS A N 1
ATOM 2318 C CA . HIS A 1 298 ? 7.648 12.266 9.164 1 97.94 298 HIS A CA 1
ATOM 2319 C C . HIS A 1 298 ? 9 12.344 9.875 1 97.94 298 HIS A C 1
ATOM 2321 O O . HIS A 1 298 ? 9.836 13.188 9.539 1 97.94 298 HIS A O 1
ATOM 2327 N N . ALA A 1 299 ? 9.141 11.578 10.906 1 96.94 299 ALA A N 1
ATOM 2328 C CA . ALA A 1 299 ? 10.297 11.5 11.797 1 96.94 299 ALA A CA 1
ATOM 2329 C C . ALA A 1 299 ? 10.469 10.094 12.352 1 96.94 299 ALA A C 1
ATOM 2331 O O . ALA A 1 299 ? 9.484 9.383 12.586 1 96.94 299 ALA A O 1
ATOM 2332 N N . PRO A 1 300 ? 11.734 9.719 12.516 1 94.38 300 PRO A N 1
ATOM 2333 C CA . PRO A 1 300 ? 11.922 8.422 13.18 1 94.38 300 PRO A CA 1
ATOM 2334 C C . PRO A 1 300 ? 11.625 8.477 14.672 1 94.38 300 PRO A C 1
ATOM 2336 O O . PRO A 1 300 ? 11.969 9.453 15.344 1 94.38 300 PRO A O 1
ATOM 2339 N N . ASN A 1 301 ? 10.953 7.559 15.164 1 93.94 301 ASN A N 1
ATOM 2340 C CA . ASN A 1 301 ? 10.656 7.488 16.594 1 93.94 301 ASN A CA 1
ATOM 2341 C C . ASN A 1 301 ? 11.812 6.867 17.375 1 93.94 301 ASN A C 1
ATOM 2343 O O . ASN A 1 301 ? 11.773 5.684 17.703 1 93.94 301 ASN A O 1
ATOM 2347 N N . THR A 1 302 ? 12.781 7.668 17.719 1 92.75 302 THR A N 1
ATOM 2348 C CA . THR A 1 302 ? 14 7.199 18.391 1 92.75 302 THR A CA 1
ATOM 2349 C C . THR A 1 302 ? 14.305 8.039 19.625 1 92.75 302 THR A C 1
ATOM 2351 O O . THR A 1 302 ? 13.852 9.18 19.734 1 92.75 302 THR A O 1
ATOM 2354 N N . GLU A 1 303 ? 15.141 7.465 20.484 1 93.44 303 GLU A N 1
ATOM 2355 C CA . GLU A 1 303 ? 15.617 8.211 21.641 1 93.44 303 GLU A CA 1
ATOM 2356 C C . GLU A 1 303 ? 16.438 9.422 21.219 1 93.44 303 GLU A C 1
ATOM 2358 O O . GLU A 1 303 ? 16.391 10.477 21.859 1 93.44 303 GLU A O 1
ATOM 2363 N N . GLY A 1 304 ? 17.156 9.219 20.156 1 94.25 304 GLY A N 1
ATOM 2364 C CA . GLY A 1 304 ? 17.969 10.312 19.641 1 94.25 304 GLY A CA 1
ATOM 2365 C C . GLY A 1 304 ? 17.156 11.523 19.234 1 94.25 304 GLY A C 1
ATOM 2366 O O . GLY A 1 304 ? 17.547 12.664 19.516 1 94.25 304 GLY A O 1
ATOM 2367 N N . LEU A 1 305 ? 16.031 11.273 18.578 1 95.75 305 LEU A N 1
ATOM 2368 C CA . LEU A 1 305 ? 15.141 12.359 18.203 1 95.75 305 LEU A CA 1
ATOM 2369 C C . LEU A 1 305 ? 14.664 13.133 19.422 1 95.75 305 LEU A C 1
ATOM 2371 O O . LEU A 1 305 ? 14.727 14.367 19.453 1 95.75 305 LEU A O 1
ATOM 2375 N N . LEU A 1 306 ? 14.273 12.422 20.406 1 96.69 306 LEU A N 1
ATOM 2376 C CA . LEU A 1 306 ? 13.688 13.023 21.609 1 96.69 306 LEU A CA 1
ATOM 2377 C C . LEU A 1 306 ? 14.758 13.742 22.422 1 96.69 306 LEU A C 1
ATOM 2379 O O . LEU A 1 306 ? 14.5 14.82 22.969 1 96.69 306 LEU A O 1
ATOM 2383 N N . GLU A 1 307 ? 15.898 13.164 22.484 1 96.81 307 GLU A N 1
ATOM 2384 C CA . GLU A 1 307 ? 17 13.805 23.188 1 96.81 307 GLU A CA 1
ATOM 2385 C C . GLU A 1 307 ? 17.375 15.133 22.547 1 96.81 307 GLU A C 1
ATOM 2387 O O . GLU A 1 307 ? 17.547 16.141 23.234 1 96.81 307 GLU A O 1
ATOM 2392 N N . GLN A 1 308 ? 17.453 15.141 21.328 1 97.69 308 GLN A N 1
ATOM 2393 C CA . GLN A 1 308 ? 17.922 16.328 20.609 1 97.69 308 GLN A CA 1
ATOM 2394 C C . GLN A 1 308 ? 16.891 17.453 20.672 1 97.69 308 GLN A C 1
ATOM 2396 O O . GLN A 1 308 ? 17.25 18.609 20.828 1 97.69 308 GLN A O 1
ATOM 2401 N N . VAL A 1 309 ? 15.617 17.125 20.547 1 98.19 309 VAL A N 1
ATOM 2402 C CA . VAL A 1 309 ? 14.594 18.172 20.609 1 98.19 309 VAL A CA 1
ATOM 2403 C C . VAL A 1 309 ? 14.547 18.766 22.016 1 98.19 309 VAL A C 1
ATOM 2405 O O . VAL A 1 309 ? 14.281 19.953 22.188 1 98.19 309 VAL A O 1
ATOM 2408 N N . SER A 1 310 ? 14.852 17.984 23 1 97.81 310 SER A N 1
ATOM 2409 C CA . SER A 1 310 ? 14.766 18.438 24.391 1 97.81 310 SER A CA 1
ATOM 2410 C C . SER A 1 310 ? 15.797 19.516 24.688 1 97.81 310 SER A C 1
ATOM 2412 O O . SER A 1 310 ? 15.688 20.234 25.672 1 97.81 310 SER A O 1
ATOM 2414 N N . ARG A 1 311 ? 16.719 19.656 23.859 1 97.88 311 ARG A N 1
ATOM 2415 C CA . ARG A 1 311 ? 17.75 20.672 24.031 1 97.88 311 ARG A CA 1
ATOM 2416 C C . ARG A 1 311 ? 17.219 22.062 23.734 1 97.88 311 ARG A C 1
ATOM 2418 O O . ARG A 1 311 ? 17.781 23.062 24.188 1 97.88 311 ARG A O 1
ATOM 2425 N N . THR A 1 312 ? 16.172 22.094 22.984 1 98.44 312 THR A N 1
ATOM 2426 C CA . THR A 1 312 ? 15.711 23.391 22.516 1 98.44 312 THR A CA 1
ATOM 2427 C C . THR A 1 312 ? 14.227 23.578 22.797 1 98.44 312 THR A C 1
ATOM 2429 O O . THR A 1 312 ? 13.672 24.656 22.562 1 98.44 312 THR A O 1
ATOM 2432 N N . TYR A 1 313 ? 13.547 22.641 23.281 1 98.31 313 TYR A N 1
ATOM 2433 C CA . TYR A 1 313 ? 12.125 22.734 23.562 1 98.31 313 TYR A CA 1
ATOM 2434 C C . TYR A 1 313 ? 11.758 21.953 24.812 1 98.31 313 TYR A C 1
ATOM 2436 O O . TYR A 1 313 ? 12.133 20.781 24.953 1 98.31 313 TYR A O 1
ATOM 2444 N N . ASN A 1 314 ? 10.914 22.547 25.719 1 97.44 314 ASN A N 1
ATOM 2445 C CA . ASN A 1 314 ? 10.555 21.906 26.984 1 97.44 314 ASN A CA 1
ATOM 2446 C C . ASN A 1 314 ? 9.039 21.859 27.188 1 97.44 314 ASN A C 1
ATOM 2448 O O . ASN A 1 314 ? 8.562 21.547 28.266 1 97.44 314 ASN A O 1
ATOM 2452 N N . GLY A 1 315 ? 8.289 22.234 26.141 1 97.44 315 GLY A N 1
ATOM 2453 C CA . GLY A 1 315 ? 6.836 22.188 26.234 1 97.44 315 GLY A CA 1
ATOM 2454 C C . GLY A 1 315 ? 6.25 20.828 25.938 1 97.44 315 GLY A C 1
ATOM 2455 O O . GLY A 1 315 ? 6.988 19.844 25.812 1 97.44 315 GLY A O 1
ATOM 2456 N N . PRO A 1 316 ? 4.902 20.703 25.922 1 97.81 316 PRO A N 1
ATOM 2457 C CA . PRO A 1 316 ? 4.238 19.422 25.625 1 97.81 316 PRO A CA 1
ATOM 2458 C C . PRO A 1 316 ? 4.594 18.906 24.234 1 97.81 316 PRO A C 1
ATOM 2460 O O . PRO A 1 316 ? 4.5 19.625 23.25 1 97.81 316 PRO A O 1
ATOM 2463 N N . LEU A 1 317 ? 5.016 17.594 24.203 1 98.12 317 LEU A N 1
ATOM 2464 C CA . LEU A 1 317 ? 5.504 17 22.969 1 98.12 317 LEU A CA 1
ATOM 2465 C C . LEU A 1 317 ? 4.938 15.594 22.781 1 98.12 317 LEU A C 1
ATOM 2467 O O . LEU A 1 317 ? 4.926 14.797 23.719 1 98.12 317 LEU A O 1
ATOM 2471 N N . GLN A 1 318 ? 4.395 15.352 21.656 1 97.56 318 GLN A N 1
ATOM 2472 C CA . GLN A 1 318 ? 3.982 14.016 21.234 1 97.56 318 GLN A CA 1
ATOM 2473 C C . GLN A 1 318 ? 4.957 13.43 20.219 1 97.56 318 GLN A C 1
ATOM 2475 O O . GLN A 1 318 ? 5.137 13.984 19.125 1 97.56 318 GLN A O 1
ATOM 2480 N N . PRO A 1 319 ? 5.656 12.289 20.531 1 96.94 319 PRO A N 1
ATOM 2481 C CA . PRO A 1 319 ? 6.539 11.625 19.578 1 96.94 319 PRO A CA 1
ATOM 2482 C C . PRO A 1 319 ? 5.793 11.133 18.328 1 96.94 319 PRO A C 1
ATOM 2484 O O . PRO A 1 319 ? 4.559 11.102 18.328 1 96.94 319 PRO A O 1
ATOM 2487 N N . PRO A 1 320 ? 6.527 10.812 17.266 1 96.94 320 PRO A N 1
ATOM 2488 C CA . PRO A 1 320 ? 5.887 10.312 16.047 1 96.94 320 PRO A CA 1
ATOM 2489 C C . PRO A 1 320 ? 5.43 8.859 16.172 1 96.94 320 PRO A C 1
ATOM 2491 O O . PRO A 1 320 ? 6.141 7.945 15.758 1 96.94 320 PRO A O 1
ATOM 2494 N N . GLU A 1 321 ? 4.254 8.695 16.672 1 95.94 321 GLU A N 1
ATOM 2495 C CA . GLU A 1 321 ? 3.68 7.371 16.875 1 95.94 321 GLU A CA 1
ATOM 2496 C C . GLU A 1 321 ? 2.414 7.176 16.047 1 95.94 321 GLU A C 1
ATOM 2498 O O . GLU A 1 321 ? 1.452 7.934 16.188 1 95.94 321 GLU A O 1
ATOM 2503 N N . ASP A 1 322 ? 2.471 6.117 15.25 1 96.69 322 ASP A N 1
ATOM 2504 C CA . ASP A 1 322 ? 1.313 5.816 14.414 1 96.69 322 ASP A CA 1
ATOM 2505 C C . ASP A 1 322 ? 0.062 5.605 15.266 1 96.69 322 ASP A C 1
ATOM 2507 O O . ASP A 1 322 ? 0.149 5.129 16.406 1 96.69 322 ASP A O 1
ATOM 2511 N N . LEU A 1 323 ? -1.119 6.023 14.664 1 96.38 323 LEU A N 1
ATOM 2512 C CA . LEU A 1 323 ? -2.461 5.777 15.188 1 96.38 323 LEU A CA 1
ATOM 2513 C C . LEU A 1 323 ? -2.697 6.551 16.469 1 96.38 323 LEU A C 1
ATOM 2515 O O . LEU A 1 323 ? -3.629 6.25 17.219 1 96.38 323 LEU A O 1
ATOM 2519 N N . THR A 1 324 ? -1.834 7.512 16.75 1 96.44 324 THR A N 1
ATOM 2520 C CA . THR A 1 324 ? -2.111 8.477 17.797 1 96.44 324 THR A CA 1
ATOM 2521 C C . THR A 1 324 ? -3.309 9.352 17.438 1 96.44 324 THR A C 1
ATOM 2523 O O . THR A 1 324 ? -3.422 9.812 16.297 1 96.44 324 THR A O 1
ATOM 2526 N N . ILE A 1 325 ? -4.191 9.539 18.406 1 97.06 325 ILE A N 1
ATOM 2527 C CA . ILE A 1 325 ? -5.383 10.367 18.203 1 97.06 325 ILE A CA 1
ATOM 2528 C C . ILE A 1 325 ? -5.312 11.594 19.109 1 97.06 325 ILE A C 1
ATOM 2530 O O . ILE A 1 325 ? -5.168 11.469 20.328 1 97.06 325 ILE A O 1
ATOM 2534 N N . ILE A 1 326 ? -5.422 12.758 18.547 1 98.12 326 ILE A N 1
ATOM 2535 C CA . ILE A 1 326 ? -5.395 14.023 19.266 1 98.12 326 ILE A CA 1
ATOM 2536 C C . ILE A 1 326 ? -6.719 14.758 19.078 1 98.12 326 ILE A C 1
ATOM 2538 O O . ILE A 1 326 ? -7.062 15.148 17.953 1 98.12 326 ILE A O 1
ATOM 2542 N N . THR A 1 327 ? -7.438 14.953 20.125 1 97.75 327 THR A N 1
ATOM 2543 C CA . THR A 1 327 ? -8.719 15.641 20.078 1 97.75 327 THR A CA 1
ATOM 2544 C C . THR A 1 327 ? -8.609 17.031 20.719 1 97.75 327 THR A C 1
ATOM 2546 O O . THR A 1 327 ? -8.227 17.141 21.891 1 97.75 327 THR A O 1
ATOM 2549 N N . ILE A 1 328 ? -8.922 18.047 19.938 1 98.25 328 ILE A N 1
ATOM 2550 C CA . ILE A 1 328 ? -8.867 19.438 20.391 1 98.25 328 ILE A CA 1
ATOM 2551 C C . ILE A 1 328 ? -10.273 19.953 20.656 1 98.25 328 ILE A C 1
ATOM 2553 O O . ILE A 1 328 ? -11.086 20.078 19.734 1 98.25 328 ILE A O 1
ATOM 2557 N N . SER A 1 329 ? -10.57 20.219 21.828 1 95.94 329 SER A N 1
ATOM 2558 C CA . SER A 1 329 ? -11.797 20.844 22.312 1 95.94 329 SER A CA 1
ATOM 2559 C C . SER A 1 329 ? -11.508 21.844 23.422 1 95.94 329 SER A C 1
ATOM 2561 O O . SER A 1 329 ? -10.742 22.797 23.219 1 95.94 329 SER A O 1
ATOM 2563 N N . GLU A 1 330 ? -12.07 21.688 24.625 1 92.5 330 GLU A N 1
ATOM 2564 C CA . GLU A 1 330 ? -11.695 22.547 25.75 1 92.5 330 GLU A CA 1
ATOM 2565 C C . GLU A 1 330 ? -10.25 22.297 26.188 1 92.5 330 GLU A C 1
ATOM 2567 O O . GLU A 1 330 ? -9.547 23.219 26.562 1 92.5 330 GLU A O 1
ATOM 2572 N N . GLN A 1 331 ? -9.906 21.094 25.984 1 95 331 GLN A N 1
ATOM 2573 C CA . GLN A 1 331 ? -8.531 20.672 26.203 1 95 331 GLN A CA 1
ATOM 2574 C C . GLN A 1 331 ? -8.023 19.812 25.047 1 95 331 GLN A C 1
ATOM 2576 O O . GLN A 1 331 ? -8.812 19.359 24.219 1 95 331 GLN A O 1
ATOM 2581 N N . ILE A 1 332 ? -6.719 19.703 25.031 1 97.75 332 ILE A N 1
ATOM 2582 C CA . ILE A 1 332 ? -6.121 18.797 24.062 1 97.75 332 ILE A CA 1
ATOM 2583 C C . ILE A 1 332 ? -5.945 17.422 24.688 1 97.75 332 ILE A C 1
ATOM 2585 O O . ILE A 1 332 ? -5.266 17.266 25.703 1 97.75 332 ILE A O 1
ATOM 2589 N N . GLN A 1 333 ? -6.59 16.438 24.141 1 96.12 333 GLN A N 1
ATOM 2590 C CA . GLN A 1 333 ? -6.5 15.07 24.625 1 96.12 333 GLN A CA 1
ATOM 2591 C C . GLN A 1 333 ? -5.738 14.188 23.641 1 96.12 333 GLN A C 1
ATOM 2593 O O . GLN A 1 333 ? -6.043 14.172 22.438 1 96.12 333 GLN A O 1
ATOM 2598 N N . VAL A 1 334 ? -4.73 13.469 24.156 1 96.44 334 VAL A N 1
ATOM 2599 C CA . VAL A 1 334 ? -3.947 12.547 23.344 1 96.44 334 VAL A CA 1
ATOM 2600 C C . VAL A 1 334 ? -4.258 11.109 23.75 1 96.44 334 VAL A C 1
ATOM 2602 O O . VAL A 1 334 ? -4.18 10.766 24.938 1 96.44 334 VAL A O 1
ATOM 2605 N N . GLN A 1 335 ? -4.625 10.297 22.812 1 93.25 335 GLN A N 1
ATOM 2606 C CA . GLN A 1 335 ? -4.906 8.883 23.047 1 93.25 335 GLN A CA 1
ATOM 2607 C C . GLN A 1 335 ? -4.059 7.992 22.156 1 93.25 335 GLN A C 1
ATOM 2609 O O . GLN A 1 335 ? -3.863 8.297 20.969 1 93.25 335 GLN A O 1
ATOM 2614 N N . ASP A 1 336 ? -3.566 6.961 22.703 1 90.12 336 ASP A N 1
ATOM 2615 C CA . ASP A 1 336 ? -2.826 5.977 21.906 1 90.12 336 ASP A CA 1
ATOM 2616 C C . ASP A 1 336 ? -3.729 4.82 21.484 1 90.12 336 ASP A C 1
ATOM 2618 O O . ASP A 1 336 ? -4.781 4.598 22.094 1 90.12 336 ASP A O 1
ATOM 2622 N N . PHE A 1 337 ? -3.305 4.156 20.469 1 88.81 337 PHE A N 1
ATOM 2623 C CA . PHE A 1 337 ? -4.082 3.082 19.875 1 88.81 337 PHE A CA 1
ATOM 2624 C C . PHE A 1 337 ? -4.293 1.942 20.859 1 88.81 337 PHE A C 1
ATOM 2626 O O . PHE A 1 337 ? -5.402 1.418 20.984 1 88.81 337 PHE A O 1
ATOM 2633 N N . THR A 1 338 ? -3.293 1.557 21.578 1 82.5 338 THR A N 1
ATOM 2634 C CA . THR A 1 338 ? -3.348 0.435 22.5 1 82.5 338 THR A CA 1
ATOM 2635 C C . THR A 1 338 ? -4.3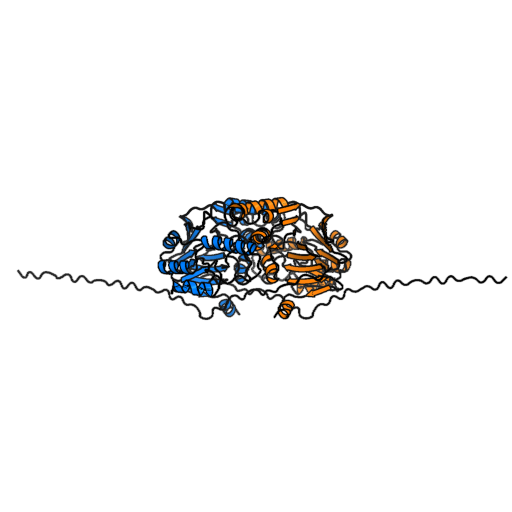48 0.711 23.625 1 82.5 338 THR A C 1
ATOM 2637 O O . THR A 1 338 ? -5.07 -0.189 24.062 1 82.5 338 THR A O 1
ATOM 2640 N N . SER A 1 339 ? -4.352 1.951 24.062 1 81.62 339 SER A N 1
ATOM 2641 C CA . SER A 1 339 ? -5.293 2.322 25.109 1 81.62 339 SER A CA 1
ATOM 2642 C C . SER A 1 339 ? -6.734 2.229 24.625 1 81.62 339 SER A C 1
ATOM 2644 O O . SER A 1 339 ? -7.633 1.88 25.391 1 81.62 339 SER A O 1
ATOM 2646 N N . LEU A 1 340 ? -6.895 2.514 23.406 1 83.81 340 LEU A N 1
ATOM 2647 C CA . LEU A 1 340 ? -8.242 2.486 22.844 1 83.81 340 LEU A CA 1
ATOM 2648 C C . LEU A 1 340 ? -8.719 1.053 22.641 1 83.81 340 LEU A C 1
ATOM 2650 O O . LEU A 1 340 ? -9.906 0.765 22.797 1 83.81 340 LEU A O 1
ATOM 2654 N N . ILE A 1 341 ? -7.773 0.159 22.281 1 81.44 341 ILE A N 1
ATOM 2655 C CA . ILE A 1 341 ? -8.109 -1.254 22.141 1 81.44 341 ILE A CA 1
ATOM 2656 C C . ILE A 1 341 ? -8.633 -1.787 23.469 1 81.44 341 ILE A C 1
ATOM 2658 O O . ILE A 1 341 ? -9.641 -2.494 23.516 1 81.44 341 ILE A O 1
ATOM 2662 N N . ALA A 1 342 ? -8.016 -1.413 24.531 1 74.12 342 ALA A N 1
ATOM 2663 C CA . ALA A 1 342 ? -8.352 -1.899 25.859 1 74.12 342 ALA A CA 1
ATOM 2664 C C . ALA A 1 342 ? -9.734 -1.432 26.297 1 74.12 342 ALA A C 1
ATOM 2666 O O . ALA A 1 342 ? -10.43 -2.129 27.031 1 74.12 342 ALA A O 1
ATOM 2667 N N . THR A 1 343 ? -10.172 -0.31 25.781 1 70.69 343 THR A N 1
ATOM 2668 C CA . THR A 1 343 ? -11.461 0.245 26.188 1 70.69 343 THR A CA 1
ATOM 2669 C C . THR A 1 343 ? -12.594 -0.4 25.406 1 70.69 343 THR A C 1
ATOM 2671 O O . THR A 1 343 ? -13.766 -0.276 25.766 1 70.69 343 THR A O 1
ATOM 2674 N N . GLN A 1 344 ? -12.297 -1.084 24.344 1 73.12 344 GLN A N 1
ATOM 2675 C CA . GLN A 1 344 ? -13.336 -1.699 23.516 1 73.12 344 GLN A CA 1
ATOM 2676 C C . GLN A 1 344 ? -13.477 -3.186 23.828 1 73.12 344 GLN A C 1
ATOM 2678 O O . GLN A 1 344 ? -14.469 -3.812 23.453 1 73.12 344 GLN A O 1
ATOM 2683 N N . GLU A 1 345 ? -12.477 -3.865 24.344 1 57.84 345 GLU A N 1
ATOM 2684 C CA . GLU A 1 345 ? -12.625 -5.234 24.828 1 57.84 345 GLU A CA 1
ATOM 2685 C C . GLU A 1 345 ? -13.414 -5.277 26.141 1 57.84 345 GLU A C 1
ATOM 2687 O O . GLU A 1 345 ? -13.328 -4.355 26.953 1 57.84 345 GLU A O 1
ATOM 2692 N N . MET B 1 1 ? -16.016 80.25 47.312 1 22.03 1 MET B N 1
ATOM 2693 C CA . MET B 1 1 ? -16.234 79.188 46.281 1 22.03 1 MET B CA 1
ATOM 2694 C C . MET B 1 1 ? -15.141 78.125 46.312 1 22.03 1 MET B C 1
ATOM 2696 O O . MET B 1 1 ? -13.961 78.5 46.25 1 22.03 1 MET B O 1
ATOM 2700 N N . LYS B 1 2 ? -15.469 76.938 47.062 1 29.38 2 LYS B N 1
ATOM 2701 C CA . LYS B 1 2 ? -14.852 75.688 47.5 1 29.38 2 LYS B CA 1
ATOM 2702 C C . LYS B 1 2 ? -14.375 74.812 46.344 1 29.38 2 LYS B C 1
ATOM 2704 O O . LYS B 1 2 ? -15.18 74.312 45.562 1 29.38 2 LYS B O 1
ATOM 2709 N N . LYS B 1 3 ? -13.281 75.188 45.688 1 26.45 3 LYS B N 1
ATOM 2710 C CA . LYS B 1 3 ? -12.789 74.5 44.5 1 26.45 3 LYS B CA 1
ATOM 2711 C C . LYS B 1 3 ? -12.375 73.062 44.812 1 26.45 3 LYS B C 1
ATOM 2713 O O . LYS B 1 3 ? -11.273 72.875 45.312 1 26.45 3 LYS B O 1
ATOM 2718 N N . TYR B 1 4 ? -13.156 72.125 45.219 1 32.31 4 TYR B N 1
ATOM 2719 C CA . TYR B 1 4 ? -12.789 70.75 45.469 1 32.31 4 TYR B CA 1
ATOM 2720 C C . TYR B 1 4 ? -12.469 70 44.156 1 32.31 4 TYR B C 1
ATOM 2722 O O . TYR B 1 4 ? -13.328 69.875 43.281 1 32.31 4 TYR B O 1
ATOM 2730 N N . SER B 1 5 ? -11.375 70.25 43.438 1 30.12 5 SER B N 1
ATOM 2731 C CA . SER B 1 5 ? -11.117 69.438 42.219 1 30.12 5 SER B CA 1
ATOM 2732 C C . SER B 1 5 ? -11.164 67.938 42.531 1 30.12 5 SER B C 1
ATOM 2734 O O . SER B 1 5 ? -10.719 67.5 43.594 1 30.12 5 SER B O 1
ATOM 2736 N N . LYS B 1 6 ? -11.984 67.062 41.812 1 33.72 6 LYS B N 1
ATOM 2737 C CA . LYS B 1 6 ? -12.352 65.688 41.5 1 33.72 6 LYS B CA 1
ATOM 2738 C C . LYS B 1 6 ? -11.125 64.875 41.094 1 33.72 6 LYS B C 1
ATOM 2740 O O . LYS B 1 6 ? -10.492 65.125 40.062 1 33.72 6 LYS B O 1
ATOM 2745 N N . GLN B 1 7 ? -10.305 64.312 41.969 1 30.88 7 GLN B N 1
ATOM 2746 C CA . GLN B 1 7 ? -9.297 63.344 41.625 1 30.88 7 GLN B CA 1
ATOM 2747 C C . GLN B 1 7 ? -9.93 62.094 40.969 1 30.88 7 GLN B C 1
ATOM 2749 O O . GLN B 1 7 ? -10.836 61.5 41.562 1 30.88 7 GLN B O 1
ATOM 2754 N N . HIS B 1 8 ? -10.109 62 39.625 1 30.91 8 HIS B N 1
ATOM 2755 C CA . HIS B 1 8 ? -10.516 60.812 38.875 1 30.91 8 HIS B CA 1
ATOM 2756 C C . HIS B 1 8 ? -9.609 59.625 39.188 1 30.91 8 HIS B C 1
ATOM 2758 O O . HIS B 1 8 ? -8.391 59.719 39.062 1 30.91 8 HIS B O 1
ATOM 2764 N N . LEU B 1 9 ? -9.898 58.719 40.125 1 30.86 9 LEU B N 1
ATOM 2765 C CA . LEU B 1 9 ? -9.312 57.406 40.344 1 30.86 9 LEU B CA 1
ATOM 2766 C C . LEU B 1 9 ? -9.383 56.531 39.094 1 30.86 9 LEU B C 1
ATOM 2768 O O . LEU B 1 9 ? -10.477 56.25 38.594 1 30.86 9 LEU B O 1
ATOM 2772 N N . THR B 1 10 ? -8.438 56.656 38.188 1 32.53 10 THR B N 1
ATOM 2773 C CA . THR B 1 10 ? -8.281 55.719 37.062 1 32.53 10 THR B CA 1
ATOM 2774 C C . THR B 1 10 ? -8.195 54.281 37.594 1 32.53 10 THR B C 1
ATOM 2776 O O . THR B 1 10 ? -7.289 53.938 38.344 1 32.53 10 THR B O 1
ATOM 2779 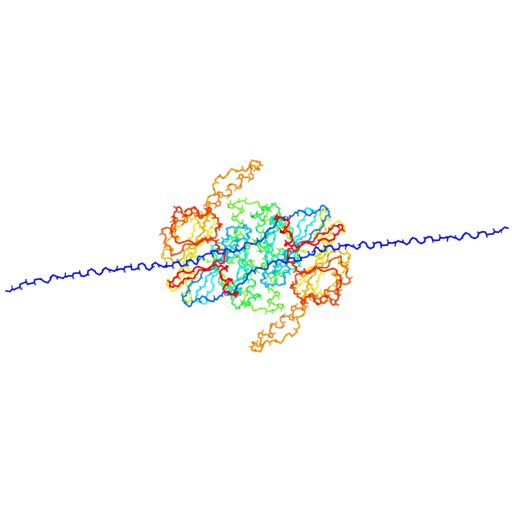N N . THR B 1 11 ? -9.258 53.531 37.781 1 31.86 11 THR B N 1
ATOM 2780 C CA . THR B 1 11 ? -9.297 52.094 38 1 31.86 11 THR B CA 1
ATOM 2781 C C . THR B 1 11 ? -8.562 51.312 36.906 1 31.86 11 THR B C 1
ATOM 2783 O O . THR B 1 11 ? -8.953 51.406 35.75 1 31.86 11 THR B O 1
ATOM 2786 N N . VAL B 1 12 ? -7.266 51.094 37 1 33.12 12 VAL B N 1
ATOM 2787 C CA . VAL B 1 12 ? -6.527 50.188 36.156 1 33.12 12 VAL B CA 1
ATOM 2788 C C . VAL B 1 12 ? -7.176 48.781 36.219 1 33.12 12 VAL B C 1
ATOM 2790 O O . VAL B 1 12 ? -7.246 48.188 37.281 1 33.12 12 VAL B O 1
ATOM 2793 N N . TYR B 1 13 ? -8.117 48.469 35.344 1 33.56 13 TYR B N 1
ATOM 2794 C CA . TYR B 1 13 ? -8.547 47.094 35.125 1 33.56 13 TYR B CA 1
ATOM 2795 C C . TYR B 1 13 ? -7.371 46.188 34.75 1 33.56 13 TYR B C 1
ATOM 2797 O O . TYR B 1 13 ? -6.734 46.375 33.719 1 33.56 13 TYR B O 1
ATOM 2805 N N . LEU B 1 14 ? -6.703 45.656 35.688 1 32.97 14 LEU B N 1
ATOM 2806 C CA . LEU B 1 14 ? -5.809 44.531 35.438 1 32.97 14 LEU B CA 1
ATOM 2807 C C . LEU B 1 14 ? -6.543 43.406 34.719 1 32.97 14 LEU B C 1
ATOM 2809 O O . LEU B 1 14 ? -7.453 42.812 35.281 1 32.97 14 LEU B O 1
ATOM 2813 N N . PHE B 1 15 ? -6.648 43.469 33.406 1 34.84 15 PHE B N 1
ATOM 2814 C CA . PHE B 1 15 ? -7.043 42.312 32.656 1 34.84 15 PHE B CA 1
ATOM 2815 C C . PHE B 1 15 ? -6.168 41.094 33 1 34.84 15 PHE B C 1
ATOM 2817 O O . PHE B 1 15 ? -4.961 41.125 32.75 1 34.84 15 PHE B O 1
ATOM 2824 N N . LEU B 1 16 ? -6.484 40.375 34.031 1 32.94 16 LEU B N 1
ATOM 2825 C CA . LEU B 1 16 ? -5.953 39.031 34.219 1 32.94 16 LEU B CA 1
ATOM 2826 C C . LEU B 1 16 ? -6.121 38.188 32.938 1 32.94 16 LEU B C 1
ATOM 2828 O O . LEU B 1 16 ? -7.242 37.844 32.594 1 32.94 16 LEU B O 1
ATOM 2832 N N . PHE B 1 17 ? -5.246 38.312 31.984 1 34.5 17 PHE B N 1
ATOM 2833 C CA . PHE B 1 17 ? -5.129 37.25 30.969 1 34.5 17 PHE B CA 1
ATOM 2834 C C . PHE B 1 17 ? -4.992 35.875 31.609 1 34.5 17 PHE B C 1
ATOM 2836 O O . PHE B 1 17 ? -3.975 35.594 32.25 1 34.5 17 PHE B O 1
ATOM 2843 N N . THR B 1 18 ? -6.059 35.312 32.094 1 32.19 18 THR B N 1
ATOM 2844 C CA . THR B 1 18 ? -6.008 33.875 32.406 1 32.19 18 THR B CA 1
ATOM 2845 C C . THR B 1 18 ? -5.434 33.094 31.219 1 32.19 18 THR B C 1
ATOM 2847 O O . THR B 1 18 ? -6.043 33.031 30.156 1 32.19 18 THR B O 1
ATOM 2850 N N . ALA B 1 19 ? -4.18 33.062 31.078 1 35.5 19 ALA B N 1
ATOM 2851 C CA . ALA B 1 19 ? -3.604 32.031 30.219 1 35.5 19 ALA B CA 1
ATOM 2852 C C . ALA B 1 19 ? -4.293 30.688 30.438 1 35.5 19 ALA B C 1
ATOM 2854 O O . ALA B 1 19 ? -4.121 30.047 31.484 1 35.5 19 ALA B O 1
ATOM 2855 N N . CYS B 1 20 ? -5.461 30.453 29.906 1 39.28 20 CYS B N 1
ATOM 2856 C CA . CYS B 1 20 ? -6.008 29.109 29.859 1 39.28 20 CYS B CA 1
ATOM 2857 C C . CYS B 1 20 ? -4.957 28.109 29.375 1 39.28 20 CYS B C 1
ATOM 2859 O O . CYS B 1 20 ? -4.66 28.047 28.172 1 39.28 20 CYS B O 1
ATOM 2861 N N . THR B 1 21 ? -3.982 27.812 30.203 1 40.88 21 THR B N 1
ATOM 2862 C CA . THR B 1 21 ? -3.102 26.688 29.891 1 40.88 21 THR B CA 1
ATOM 2863 C C . THR B 1 21 ? -3.914 25.453 29.484 1 40.88 21 THR B C 1
ATOM 2865 O O . THR B 1 21 ? -4.684 24.922 30.297 1 40.88 21 THR B O 1
ATOM 2868 N N . LEU B 1 22 ? -4.164 25.328 28.25 1 48.19 22 LEU B N 1
ATOM 2869 C CA . LEU B 1 22 ? -4.723 24.078 27.75 1 48.19 22 LEU B CA 1
ATOM 2870 C C . LEU B 1 22 ? -3.998 22.875 28.359 1 48.19 22 LEU B C 1
ATOM 2872 O O . LEU B 1 22 ? -2.785 22.734 28.203 1 48.19 22 LEU B O 1
ATOM 2876 N N . LEU B 1 23 ? -4.566 22.328 29.453 1 52.69 23 LEU B N 1
ATOM 2877 C CA . LEU B 1 23 ? -4.059 21.109 30.062 1 52.69 23 LEU B CA 1
ATOM 2878 C C . LEU B 1 23 ? -4.004 19.984 29.031 1 52.69 23 LEU B C 1
ATOM 2880 O O . LEU B 1 23 ? -5.004 19.688 28.375 1 52.69 23 LEU B O 1
ATOM 2884 N N . VAL B 1 24 ? -2.814 19.766 28.609 1 54.78 24 VAL B N 1
ATOM 2885 C CA . VAL B 1 24 ? -2.596 18.547 27.828 1 54.78 24 VAL B CA 1
ATOM 2886 C C . VAL B 1 24 ? -2.691 17.328 28.734 1 54.78 24 VAL B C 1
ATOM 2888 O O . VAL B 1 24 ? -1.95 17.203 29.703 1 54.78 24 VAL B O 1
ATOM 2891 N N . SER B 1 25 ? -3.773 16.656 28.812 1 49.47 25 SER B N 1
ATOM 2892 C CA . SER B 1 25 ? -3.818 15.391 29.547 1 49.47 25 SER B CA 1
ATOM 2893 C C . SER B 1 25 ? -3.242 14.25 28.719 1 49.47 25 SER B C 1
ATOM 2895 O O . SER B 1 25 ? -3.727 13.969 27.609 1 49.47 25 SER B O 1
ATOM 2897 N N . THR B 1 26 ? -1.968 14.062 29 1 48.59 26 THR B N 1
ATOM 2898 C CA . THR B 1 26 ? -1.426 12.844 28.422 1 48.59 26 THR B CA 1
ATOM 2899 C C . THR B 1 26 ? -1.825 11.625 29.234 1 48.59 26 THR B C 1
ATOM 2901 O O . THR B 1 26 ? -1.757 11.656 30.469 1 48.59 26 THR B O 1
ATOM 2904 N N . VAL B 1 27 ? -2.734 10.844 28.953 1 42.84 27 VAL B N 1
ATOM 2905 C CA . VAL B 1 27 ? -2.908 9.586 29.672 1 42.84 27 VAL B CA 1
ATOM 2906 C C . VAL B 1 27 ? -1.566 8.875 29.797 1 42.84 27 VAL B C 1
ATOM 2908 O O . VAL B 1 27 ? -0.895 8.617 28.797 1 42.84 27 VAL B O 1
ATOM 2911 N N . PRO B 1 28 ? -1.117 8.789 30.969 1 41.12 28 PRO B N 1
ATOM 2912 C CA . PRO B 1 28 ? 0.091 8.016 31.266 1 41.12 28 PRO B CA 1
ATOM 2913 C C . PRO B 1 28 ? -0.009 6.566 30.797 1 41.12 28 PRO B C 1
ATOM 2915 O O . PRO B 1 28 ? -1.068 5.945 30.922 1 41.12 28 PRO B O 1
ATOM 2918 N N . GLY B 1 29 ? 0.971 5.961 29.812 1 42.16 29 GLY B N 1
ATOM 2919 C CA . GLY B 1 29 ? 1.274 4.629 29.312 1 42.16 29 GLY B CA 1
ATOM 2920 C C . GLY B 1 29 ? 1.167 4.516 27.812 1 42.16 29 GLY B C 1
ATOM 2921 O O . GLY B 1 29 ? 0.094 4.223 27.281 1 42.16 29 GLY B O 1
ATOM 2922 N N . TRP B 1 30 ? 1.997 5.199 27.406 1 44.22 30 TRP B N 1
ATOM 2923 C CA . TRP B 1 30 ? 2.086 5.184 25.938 1 44.22 30 TRP B CA 1
ATOM 2924 C C . TRP B 1 30 ? 2.213 3.758 25.422 1 44.22 30 TRP B C 1
ATOM 2926 O O . TRP B 1 30 ? 3.258 3.121 25.578 1 44.22 30 TRP B O 1
ATOM 2936 N N . ALA B 1 31 ? 1.169 3.008 25.562 1 48.19 31 ALA B N 1
ATOM 2937 C CA . ALA B 1 31 ? 1.338 1.735 24.875 1 48.19 31 ALA B CA 1
ATOM 2938 C C . ALA B 1 31 ? 1.435 1.945 23.359 1 48.19 31 ALA B C 1
ATOM 2940 O O . ALA B 1 31 ? 0.604 2.641 22.766 1 48.19 31 ALA B O 1
ATOM 2941 N N . LYS B 1 32 ? 2.557 1.607 22.812 1 63.16 32 LYS B N 1
ATOM 2942 C CA . LYS B 1 32 ? 3.111 1.758 21.469 1 63.16 32 LYS B CA 1
ATOM 2943 C C . LYS B 1 32 ? 2.502 0.742 20.516 1 63.16 32 LYS B C 1
ATOM 2945 O O . LYS B 1 32 ? 2.127 -0.36 20.922 1 63.16 32 LYS B O 1
ATOM 2950 N N . VAL B 1 33 ? 2.076 1.3 19.469 1 70 33 VAL B N 1
ATOM 2951 C CA . VAL B 1 33 ? 1.724 0.368 18.406 1 70 33 VAL B CA 1
ATOM 2952 C C . VAL B 1 33 ? 2.811 -0.696 18.266 1 70 33 VAL B C 1
ATOM 2954 O O . VAL B 1 33 ? 3.994 -0.372 18.156 1 70 33 VAL B O 1
ATOM 2957 N N . GLU B 1 34 ? 2.377 -1.938 18.422 1 77.56 34 GLU B N 1
ATOM 2958 C CA . GLU B 1 34 ? 3.357 -3.008 18.281 1 77.56 34 GLU B CA 1
ATOM 2959 C C . GLU B 1 34 ? 3.812 -3.135 16.828 1 77.56 34 GLU B C 1
ATOM 2961 O O . GLU B 1 34 ? 2.986 -3.164 15.906 1 77.56 34 GLU B O 1
ATOM 2966 N N . PRO B 1 35 ? 5.09 -3.168 16.688 1 77.62 35 PRO B N 1
ATOM 2967 C CA . PRO B 1 35 ? 5.582 -3.357 15.312 1 77.62 35 PRO B CA 1
ATOM 2968 C C . PRO B 1 35 ? 5.199 -4.719 14.734 1 77.62 35 PRO B C 1
ATOM 2970 O O . PRO B 1 35 ? 5.066 -5.695 15.477 1 77.62 35 PRO B O 1
ATOM 2973 N N . LEU B 1 36 ? 5.066 -4.703 13.438 1 86.19 36 LEU B N 1
ATOM 2974 C CA . LEU B 1 36 ? 4.945 -5.996 12.766 1 86.19 36 LEU B CA 1
ATOM 2975 C C . LEU B 1 36 ? 6.219 -6.816 12.945 1 86.19 36 LEU B C 1
ATOM 2977 O O . LEU B 1 36 ? 7.324 -6.277 12.898 1 86.19 36 LEU B O 1
ATOM 2981 N N . GLN B 1 37 ? 5.984 -8.078 13.141 1 85.5 37 GLN B N 1
ATOM 2982 C CA . GLN B 1 37 ? 7.125 -8.969 13.336 1 85.5 37 GLN B CA 1
ATOM 2983 C C . GLN B 1 37 ? 7.902 -9.156 12.039 1 85.5 37 GLN B C 1
ATOM 2985 O O . GLN B 1 37 ? 7.32 -9.125 10.945 1 85.5 37 GLN B O 1
ATOM 2990 N N . GLN B 1 38 ? 9.195 -9.32 12.25 1 89.44 38 GLN B N 1
ATOM 2991 C CA . GLN B 1 38 ? 10.07 -9.516 11.094 1 89.44 38 GLN B CA 1
ATOM 2992 C C . GLN B 1 38 ? 10.945 -10.75 11.273 1 89.44 38 GLN B C 1
ATOM 2994 O O . GLN B 1 38 ? 11.367 -11.062 12.383 1 89.44 38 GLN B O 1
ATOM 2999 N N . ILE B 1 39 ? 11.195 -11.453 10.156 1 89.25 39 ILE B N 1
ATOM 3000 C CA . ILE B 1 39 ? 12.219 -12.492 10.117 1 89.25 39 ILE B CA 1
ATOM 3001 C C . ILE B 1 39 ? 13.188 -12.211 8.977 1 89.25 39 ILE B C 1
ATOM 3003 O O . ILE B 1 39 ? 12.953 -11.328 8.148 1 89.25 39 ILE B O 1
ATOM 3007 N N . LYS B 1 40 ? 14.312 -12.789 9.023 1 90.19 40 LYS B N 1
ATOM 3008 C CA . LYS B 1 40 ? 15.211 -12.836 7.871 1 90.19 40 LYS B CA 1
ATOM 3009 C C . LYS B 1 40 ? 15.141 -14.195 7.18 1 90.19 40 LYS B C 1
ATOM 3011 O O . LYS B 1 40 ? 15.719 -15.172 7.664 1 90.19 40 LYS B O 1
ATOM 3016 N N . LEU B 1 41 ? 14.453 -14.211 6.145 1 90.88 41 LEU B N 1
ATOM 3017 C CA . LEU B 1 41 ? 14.281 -15.469 5.426 1 90.88 41 LEU B CA 1
ATOM 3018 C C . LEU B 1 41 ? 15.562 -15.852 4.688 1 90.88 41 LEU B C 1
ATOM 3020 O O . LEU B 1 41 ? 16.109 -15.047 3.936 1 90.88 41 LEU B O 1
ATOM 3024 N N . SER B 1 42 ? 16.078 -17 4.926 1 89.69 42 SER B N 1
ATOM 3025 C CA . SER B 1 42 ? 17.266 -17.484 4.242 1 89.69 42 SER B CA 1
ATOM 3026 C C . SER B 1 42 ? 16.984 -17.781 2.773 1 89.69 42 SER B C 1
ATOM 3028 O O . SER B 1 42 ? 15.828 -17.969 2.385 1 89.69 42 SER B O 1
ATOM 3030 N N . ALA B 1 43 ? 18.031 -17.812 2 1 91.38 43 ALA B N 1
ATOM 3031 C CA . ALA B 1 43 ? 17.891 -18.234 0.611 1 91.38 43 ALA B CA 1
ATOM 3032 C C . ALA B 1 43 ? 17.375 -19.672 0.529 1 91.38 43 ALA B C 1
ATOM 3034 O O . ALA B 1 43 ? 17.641 -20.484 1.416 1 91.38 43 ALA B O 1
ATOM 3035 N N . PRO B 1 44 ? 16.609 -19.922 -0.527 1 93.81 44 PRO B N 1
ATOM 3036 C CA . PRO B 1 44 ? 16.203 -21.328 -0.685 1 93.81 44 PRO B CA 1
ATOM 3037 C C . PRO B 1 44 ? 17.391 -22.266 -0.858 1 93.81 44 PRO B C 1
ATOM 3039 O O . PRO B 1 44 ? 18.453 -21.859 -1.343 1 93.81 44 PRO B O 1
ATOM 3042 N N . PRO B 1 45 ? 17.266 -23.531 -0.472 1 93.56 45 PRO B N 1
ATOM 3043 C CA . PRO B 1 45 ? 18.328 -24.5 -0.756 1 93.56 45 PRO B CA 1
ATOM 3044 C C . PRO B 1 45 ? 18.625 -24.625 -2.246 1 93.56 45 PRO B C 1
ATOM 3046 O O . PRO B 1 45 ? 17.734 -24.422 -3.082 1 93.56 45 PRO B O 1
ATOM 3049 N N . PRO B 1 46 ? 19.906 -24.969 -2.537 1 94 46 PRO B N 1
ATOM 3050 C CA . PRO B 1 46 ? 20.25 -25.125 -3.951 1 94 46 PRO B CA 1
ATOM 3051 C C . PRO B 1 46 ? 19.344 -26.141 -4.66 1 94 46 PRO B C 1
ATOM 3053 O O . PRO B 1 46 ? 19.078 -27.219 -4.125 1 94 46 PRO B O 1
ATOM 3056 N N . GLY B 1 47 ? 18.844 -25.734 -5.758 1 96.25 47 GLY B N 1
ATOM 3057 C CA . GLY B 1 47 ? 18.031 -26.625 -6.574 1 96.25 47 GLY B CA 1
ATOM 3058 C C . GLY B 1 47 ? 16.562 -26.625 -6.195 1 96.25 47 GLY B C 1
ATOM 3059 O O . GLY B 1 47 ? 15.734 -27.203 -6.902 1 96.25 47 GLY B O 1
ATOM 3060 N N . ALA B 1 48 ? 16.234 -25.922 -5.109 1 97.81 48 ALA B N 1
ATOM 3061 C CA . ALA B 1 48 ? 14.852 -25.906 -4.641 1 97.81 48 ALA B CA 1
ATOM 3062 C C . ALA B 1 48 ? 14.062 -24.781 -5.316 1 97.81 48 ALA B C 1
ATOM 3064 O O . ALA B 1 48 ? 14.641 -23.797 -5.789 1 97.81 48 ALA B O 1
ATOM 3065 N N . LEU B 1 49 ? 12.82 -25 -5.434 1 98.56 49 LEU B N 1
ATOM 3066 C CA . LEU B 1 49 ? 11.836 -23.984 -5.797 1 98.56 49 LEU B CA 1
ATOM 3067 C C . LEU B 1 49 ? 11 -23.578 -4.59 1 98.56 49 LEU B C 1
ATOM 3069 O O . LEU B 1 49 ? 10.422 -24.438 -3.912 1 98.56 49 LEU B O 1
ATOM 3073 N N . ARG B 1 50 ? 11.008 -22.25 -4.273 1 98.56 50 ARG B N 1
ATOM 3074 C CA . ARG B 1 50 ? 10.297 -21.812 -3.072 1 98.56 50 ARG B CA 1
ATOM 3075 C C . ARG B 1 50 ? 9.172 -20.844 -3.418 1 98.56 50 ARG B C 1
ATOM 3077 O O . ARG B 1 50 ? 9.375 -19.906 -4.18 1 98.56 50 ARG B O 1
ATOM 3084 N N . VAL B 1 51 ? 8.031 -21.141 -2.846 1 98.75 51 VAL B N 1
ATOM 3085 C CA . VAL B 1 51 ? 6.855 -20.281 -2.982 1 98.75 51 VAL B CA 1
ATOM 3086 C C . VAL B 1 51 ? 6.555 -19.594 -1.65 1 98.75 51 VAL B C 1
ATOM 3088 O O . VAL B 1 51 ? 6.473 -20.25 -0.612 1 98.75 51 VAL B O 1
ATOM 3091 N N . THR B 1 52 ? 6.402 -18.328 -1.693 1 98.5 52 THR B N 1
ATOM 3092 C CA . THR B 1 52 ? 5.953 -17.578 -0.525 1 98.5 52 THR B CA 1
ATOM 3093 C C . THR B 1 52 ? 4.648 -16.844 -0.821 1 98.5 52 THR B C 1
ATOM 3095 O O . THR B 1 52 ? 4.582 -16.047 -1.758 1 98.5 52 THR B O 1
ATOM 3098 N N . LEU B 1 53 ? 3.627 -17.141 -0.02 1 98.38 53 LEU B N 1
ATOM 3099 C CA . LEU B 1 53 ? 2.369 -16.406 -0.123 1 98.38 53 LEU B CA 1
ATOM 3100 C C . LEU B 1 53 ? 2.451 -15.078 0.621 1 98.38 53 LEU B C 1
ATOM 3102 O O . LEU B 1 53 ? 2.143 -15.008 1.812 1 98.38 53 LEU B O 1
ATOM 3106 N N . LEU B 1 54 ? 2.791 -14.008 -0.084 1 97.69 54 LEU B N 1
ATOM 3107 C CA . LEU B 1 54 ? 2.898 -12.711 0.574 1 97.69 54 LEU B CA 1
ATOM 3108 C C . LEU B 1 54 ? 1.535 -12.227 1.06 1 97.69 54 LEU B C 1
ATOM 3110 O O . LEU B 1 54 ? 1.39 -11.828 2.217 1 97.69 54 LEU B O 1
ATOM 3114 N N . GLY B 1 55 ? 0.601 -12.227 0.2 1 97.56 55 GLY B N 1
ATOM 3115 C CA . GLY B 1 55 ? -0.798 -11.953 0.486 1 97.56 55 GLY B CA 1
ATOM 3116 C C . GLY B 1 55 ? -1.75 -12.891 -0.229 1 97.56 55 GLY B C 1
ATOM 3117 O O . GLY B 1 55 ? -1.468 -13.344 -1.343 1 97.56 55 GLY B O 1
ATOM 3118 N N . THR B 1 56 ? -2.947 -13.141 0.471 1 97.81 56 THR B N 1
ATOM 3119 C CA . THR B 1 56 ? -3.828 -14.164 -0.076 1 97.81 56 THR B CA 1
ATOM 3120 C C . THR B 1 56 ? -5.27 -13.672 -0.121 1 97.81 56 THR B C 1
ATOM 3122 O O . THR B 1 56 ? -6.184 -14.43 -0.462 1 97.81 56 THR B O 1
ATOM 3125 N N . ALA B 1 57 ? -5.496 -12.367 0.134 1 95.5 57 ALA B N 1
ATOM 3126 C CA . ALA B 1 57 ? -6.855 -11.859 0.278 1 95.5 57 ALA B CA 1
ATOM 3127 C C . ALA B 1 57 ? -7.574 -11.82 -1.067 1 95.5 57 ALA B C 1
ATOM 3129 O O . ALA B 1 57 ? -6.938 -11.695 -2.115 1 95.5 57 ALA B O 1
ATOM 3130 N N . VAL B 1 58 ? -8.859 -11.914 -0.896 1 91.94 58 VAL B N 1
ATOM 3131 C CA . VAL B 1 58 ? -9.719 -11.766 -2.066 1 91.94 58 VAL B CA 1
ATOM 3132 C C . VAL B 1 58 ? -10.117 -10.297 -2.232 1 91.94 58 VAL B C 1
ATOM 3134 O O . VAL B 1 58 ? -10.375 -9.602 -1.248 1 91.94 58 VAL B O 1
ATOM 3137 N N . GLY B 1 59 ? -10.047 -9.797 -3.373 1 84.56 59 GLY B N 1
ATOM 3138 C CA . GLY B 1 59 ? -10.695 -8.555 -3.758 1 84.56 59 GLY B CA 1
ATOM 3139 C C . GLY B 1 59 ? -10.062 -7.332 -3.123 1 84.56 59 GLY B C 1
ATOM 3140 O O . GLY B 1 59 ? -8.945 -7.402 -2.604 1 84.56 59 GLY B O 1
ATOM 3141 N N . PRO B 1 60 ? -10.789 -6.156 -3.227 1 76.12 60 PRO B N 1
ATOM 3142 C CA . PRO B 1 60 ? -10.258 -4.84 -2.865 1 76.12 60 PRO B CA 1
ATOM 3143 C C . PRO B 1 60 ? -10.398 -4.535 -1.376 1 76.12 60 PRO B C 1
ATOM 3145 O O . PRO B 1 60 ? -9.766 -3.607 -0.867 1 76.12 60 PRO B O 1
ATOM 3148 N N . PRO B 1 61 ? -11.18 -5.301 -0.615 1 74.12 61 PRO B N 1
ATOM 3149 C CA . PRO B 1 61 ? -11.281 -4.934 0.798 1 74.12 61 PRO B CA 1
ATOM 3150 C C . PRO B 1 61 ? -9.93 -4.941 1.509 1 74.12 61 PRO B C 1
ATOM 3152 O O . PRO B 1 61 ? -9.047 -5.738 1.167 1 74.12 61 PRO B O 1
ATOM 3155 N N . VAL B 1 62 ? -9.867 -4.016 2.373 1 79.5 62 VAL B N 1
ATOM 3156 C CA . VAL B 1 62 ? -8.648 -3.928 3.164 1 79.5 62 VAL B CA 1
ATOM 3157 C C . VAL B 1 62 ? -8.688 -4.949 4.301 1 79.5 62 VAL B C 1
ATOM 3159 O O . VAL B 1 62 ? -9.477 -4.805 5.238 1 79.5 62 VAL B O 1
ATOM 3162 N N . GLY B 1 63 ? -7.871 -5.953 4.141 1 84.62 63 GLY B N 1
ATOM 3163 C CA . GLY B 1 63 ? -7.805 -6.984 5.168 1 84.62 63 GLY B CA 1
ATOM 3164 C C . GLY B 1 63 ? -6.746 -6.707 6.219 1 84.62 63 GLY B C 1
ATOM 3165 O O . GLY B 1 63 ? -5.695 -6.137 5.914 1 84.62 63 GLY B O 1
ATOM 3166 N N . LEU B 1 64 ? -7.074 -7.168 7.43 1 87.31 64 LEU B N 1
ATOM 3167 C CA . LEU B 1 64 ? -6.125 -6.992 8.523 1 87.31 64 LEU B CA 1
ATOM 3168 C C . LEU B 1 64 ? -5.406 -8.297 8.836 1 87.31 64 LEU B C 1
ATOM 3170 O O . LEU B 1 64 ? -4.375 -8.297 9.516 1 87.31 64 LEU B O 1
ATOM 3174 N N . LYS B 1 65 ? -6.004 -9.336 8.32 1 87.69 65 LYS B N 1
ATOM 3175 C CA . LYS B 1 65 ? -5.383 -10.648 8.477 1 87.69 65 LYS B CA 1
ATOM 3176 C C . LYS B 1 65 ? -4.711 -11.094 7.184 1 87.69 65 LYS B C 1
ATOM 3178 O O . LYS B 1 65 ? -3.59 -11.602 7.203 1 87.69 65 LYS B O 1
ATOM 3183 N N . GLN B 1 66 ? -5.367 -10.906 6.145 1 94.69 66 GLN B N 1
ATOM 3184 C CA . GLN B 1 66 ? -4.867 -11.219 4.812 1 94.69 66 GLN B CA 1
ATOM 3185 C C . GLN B 1 66 ? -4.637 -9.953 3.996 1 94.69 66 GLN B C 1
ATOM 3187 O O . GLN B 1 66 ? -5.551 -9.148 3.822 1 94.69 66 GLN B O 1
ATOM 3192 N N . PHE B 1 67 ? -3.441 -9.781 3.6 1 95.81 67 PHE B N 1
ATOM 3193 C CA . PHE B 1 67 ? -3.15 -8.672 2.699 1 95.81 67 PHE B CA 1
ATOM 3194 C C . PHE B 1 67 ? -3.475 -9.047 1.258 1 95.81 67 PHE B C 1
ATOM 3196 O O . PHE B 1 67 ? -3.906 -10.164 0.983 1 95.81 67 PHE B O 1
ATOM 3203 N N . GLY B 1 68 ? -3.344 -8.062 0.369 1 96.06 68 GLY B N 1
ATOM 3204 C CA . GLY B 1 68 ? -3.721 -8.281 -1.019 1 96.06 68 GLY B CA 1
ATOM 3205 C C . GLY B 1 68 ? -2.912 -9.367 -1.696 1 96.06 68 GLY B C 1
ATOM 3206 O O . GLY B 1 68 ? -1.763 -9.617 -1.324 1 96.06 68 GLY B O 1
ATOM 3207 N N . ILE B 1 69 ? -3.445 -9.938 -2.691 1 97.75 69 ILE B N 1
ATOM 3208 C CA . ILE B 1 69 ? -2.898 -11.102 -3.381 1 97.75 69 ILE B CA 1
ATOM 3209 C C . ILE B 1 69 ? -1.508 -10.773 -3.922 1 97.75 69 ILE B C 1
ATOM 3211 O O . ILE B 1 69 ? -1.31 -9.734 -4.555 1 97.75 69 ILE B O 1
ATOM 3215 N N . SER B 1 70 ? -0.574 -11.539 -3.621 1 98.69 70 SER B N 1
ATOM 3216 C CA . SER B 1 70 ? 0.798 -11.477 -4.113 1 98.69 70 SER B CA 1
ATOM 3217 C C . SER B 1 70 ? 1.573 -12.742 -3.766 1 98.69 70 SER B C 1
ATOM 3219 O O . SER B 1 70 ? 1.482 -13.242 -2.643 1 98.69 70 SER B O 1
ATOM 3221 N N . THR B 1 71 ? 2.312 -13.312 -4.699 1 98.88 71 THR B N 1
ATOM 3222 C CA . THR B 1 71 ? 3.082 -14.539 -4.496 1 98.88 71 THR B CA 1
ATOM 3223 C C . THR B 1 71 ? 4.512 -14.367 -5.008 1 98.88 71 THR B C 1
ATOM 3225 O O . THR B 1 71 ? 4.723 -13.898 -6.129 1 98.88 71 THR B O 1
ATOM 3228 N N . LEU B 1 72 ? 5.441 -14.688 -4.176 1 98.88 72 LEU B N 1
ATOM 3229 C CA . LEU B 1 72 ? 6.848 -14.664 -4.551 1 98.88 72 LEU B CA 1
ATOM 3230 C C . LEU B 1 72 ? 7.359 -16.078 -4.82 1 98.88 72 LEU B C 1
ATOM 3232 O O . LEU B 1 72 ? 7.16 -16.984 -4.008 1 98.88 72 LEU B O 1
ATOM 3236 N N . ILE B 1 73 ? 7.969 -16.312 -5.969 1 98.88 73 ILE B N 1
ATOM 3237 C CA . ILE B 1 73 ? 8.617 -17.578 -6.289 1 98.88 73 ILE B CA 1
ATOM 3238 C C . ILE B 1 73 ? 10.117 -17.359 -6.465 1 98.88 73 ILE B C 1
ATOM 3240 O O . ILE B 1 73 ? 10.539 -16.5 -7.234 1 98.88 73 ILE B O 1
ATOM 3244 N N . GLU B 1 74 ? 10.859 -18.031 -5.711 1 98.62 74 GLU B N 1
ATOM 3245 C CA . GLU B 1 74 ? 12.312 -18 -5.809 1 98.62 74 GLU B CA 1
ATOM 3246 C C . GLU B 1 74 ? 12.859 -19.297 -6.402 1 98.62 74 GLU B C 1
ATOM 3248 O O . GLU B 1 74 ? 12.531 -20.391 -5.926 1 98.62 74 GLU B O 1
ATOM 3253 N N . ALA B 1 75 ? 13.633 -19.266 -7.43 1 97.5 75 ALA B N 1
ATOM 3254 C CA . ALA B 1 75 ? 14.266 -20.375 -8.133 1 97.5 75 ALA B CA 1
ATOM 3255 C C . ALA B 1 75 ? 15.656 -19.984 -8.641 1 97.5 75 ALA B C 1
ATOM 3257 O O . ALA B 1 75 ? 15.797 -19.078 -9.461 1 97.5 75 ALA B O 1
ATOM 3258 N N . GLY B 1 76 ? 16.688 -20.656 -8.164 1 93.75 76 GLY B N 1
ATOM 3259 C CA . GLY B 1 76 ? 18.047 -20.203 -8.445 1 93.75 76 GLY B CA 1
ATOM 3260 C C . GLY B 1 76 ? 18.328 -18.828 -7.875 1 93.75 76 GLY B C 1
ATOM 3261 O O . GLY B 1 76 ? 18.125 -18.594 -6.684 1 93.75 76 GLY B O 1
ATOM 3262 N N . ASP B 1 77 ? 18.781 -17.984 -8.711 1 93.25 77 ASP B N 1
ATOM 3263 C CA . ASP B 1 77 ? 19.078 -16.625 -8.273 1 93.25 77 ASP B CA 1
ATOM 3264 C C . ASP B 1 77 ? 17.969 -15.664 -8.656 1 93.25 77 ASP B C 1
ATOM 3266 O O . ASP B 1 77 ? 18.141 -14.445 -8.602 1 93.25 77 ASP B O 1
ATOM 3270 N N . LYS B 1 78 ? 16.797 -16.266 -9.008 1 96.06 78 LYS B N 1
ATOM 3271 C CA . LYS B 1 78 ? 15.719 -15.438 -9.516 1 96.06 78 LYS B CA 1
ATOM 3272 C C . LYS B 1 78 ? 14.602 -15.289 -8.492 1 96.06 78 LYS B C 1
ATOM 3274 O O . LYS B 1 78 ? 14.25 -16.266 -7.809 1 96.06 78 LYS B O 1
ATOM 3279 N N . ARG B 1 79 ? 14.125 -14.086 -8.383 1 97.38 79 ARG B N 1
ATOM 3280 C CA . ARG B 1 79 ? 12.891 -13.781 -7.664 1 97.38 79 ARG B CA 1
ATOM 3281 C C . ARG B 1 79 ? 11.797 -13.336 -8.633 1 97.38 79 ARG B C 1
ATOM 3283 O O . ARG B 1 79 ? 11.961 -12.352 -9.352 1 97.38 79 ARG B O 1
ATOM 3290 N N . LEU B 1 80 ? 10.773 -14.125 -8.648 1 98.75 80 LEU B N 1
ATOM 3291 C CA . LEU B 1 80 ? 9.625 -13.859 -9.508 1 98.75 80 LEU B CA 1
ATOM 3292 C C . LEU B 1 80 ? 8.398 -13.477 -8.688 1 98.75 80 LEU B C 1
ATOM 3294 O O . LEU B 1 80 ? 7.902 -14.281 -7.898 1 98.75 80 LEU B O 1
ATOM 3298 N N . LEU B 1 81 ? 7.996 -12.227 -8.891 1 98.81 81 LEU B N 1
ATOM 3299 C CA . LEU B 1 81 ? 6.82 -11.766 -8.156 1 98.81 81 LEU B CA 1
ATOM 3300 C C . LEU B 1 81 ? 5.57 -11.844 -9.031 1 98.81 81 LEU B C 1
ATOM 3302 O O . LEU B 1 81 ? 5.543 -11.289 -10.133 1 98.81 81 LEU B O 1
ATOM 3306 N N . PHE B 1 82 ? 4.602 -12.57 -8.562 1 98.94 82 PHE B N 1
ATOM 3307 C CA . PHE B 1 82 ? 3.332 -12.688 -9.266 1 98.94 82 PHE B CA 1
ATOM 3308 C C . PHE B 1 82 ? 2.254 -11.852 -8.586 1 98.94 82 PHE B C 1
ATOM 3310 O O . PHE B 1 82 ? 1.885 -12.125 -7.438 1 98.94 82 PHE B O 1
ATOM 3317 N N . ASP B 1 83 ? 1.72 -10.828 -9.297 1 98.69 83 ASP B N 1
ATOM 3318 C CA . ASP B 1 83 ? 0.764 -9.836 -8.812 1 98.69 83 ASP B CA 1
ATOM 3319 C C . ASP B 1 83 ? 1.322 -9.078 -7.609 1 98.69 83 ASP B C 1
ATOM 3321 O O . ASP B 1 83 ? 2.268 -9.531 -6.961 1 98.69 83 ASP B O 1
ATOM 3325 N N . CYS B 1 84 ? 0.77 -7.91 -7.43 1 96.56 84 CYS B N 1
ATOM 3326 C CA . CYS B 1 84 ? 1.229 -6.973 -6.41 1 96.56 84 CYS B CA 1
ATOM 3327 C C . CYS B 1 84 ? 0.051 -6.305 -5.711 1 96.56 84 CYS B C 1
ATOM 3329 O O . CYS B 1 84 ? -0.142 -5.094 -5.828 1 96.56 84 CYS B O 1
ATOM 3331 N N . GLY B 1 85 ? -0.604 -7.07 -4.91 1 96.81 85 GLY B N 1
ATOM 3332 C CA . GLY B 1 85 ? -1.736 -6.516 -4.184 1 96.81 85 GLY B CA 1
ATOM 3333 C C . GLY B 1 85 ? -1.324 -5.684 -2.982 1 96.81 85 GLY B C 1
ATOM 3334 O O . GLY B 1 85 ? -0.136 -5.57 -2.676 1 96.81 85 GLY B O 1
ATOM 3335 N N . ARG B 1 86 ? -2.258 -5.152 -2.285 1 95.5 86 ARG B N 1
ATOM 3336 C CA . ARG B 1 86 ? -2.062 -4.227 -1.175 1 95.5 86 ARG B CA 1
ATOM 3337 C C . ARG B 1 86 ? -1.206 -4.855 -0.081 1 95.5 86 ARG B C 1
ATOM 3339 O O . ARG B 1 86 ? -1.496 -5.961 0.385 1 95.5 86 ARG B O 1
ATOM 3346 N N . GLY B 1 87 ? -0.148 -4.125 0.289 1 94.75 87 GLY B N 1
ATOM 3347 C CA . GLY B 1 87 ? 0.639 -4.535 1.441 1 94.75 87 GLY B CA 1
ATOM 3348 C C . GLY B 1 87 ? 1.768 -5.484 1.088 1 94.75 87 GLY B C 1
ATOM 3349 O O . GLY B 1 87 ? 2.521 -5.914 1.963 1 94.75 87 GLY B O 1
ATOM 3350 N N . SER B 1 88 ? 1.952 -5.828 -0.193 1 95.75 88 SER B N 1
ATOM 3351 C CA . SER B 1 88 ? 2.973 -6.789 -0.602 1 95.75 88 SER B CA 1
ATOM 3352 C C . SER B 1 88 ? 4.367 -6.32 -0.201 1 95.75 88 SER B C 1
ATOM 3354 O O . SER B 1 88 ? 5.207 -7.125 0.204 1 95.75 88 SER B O 1
ATOM 3356 N N . THR B 1 89 ? 4.648 -5 -0.237 1 95.12 89 THR B N 1
ATOM 3357 C CA . THR B 1 89 ? 5.969 -4.488 0.113 1 95.12 89 THR B CA 1
ATOM 3358 C C . THR B 1 89 ? 6.215 -4.613 1.613 1 95.12 89 THR B C 1
ATOM 3360 O O . THR B 1 89 ? 7.348 -4.844 2.043 1 95.12 89 THR B O 1
ATOM 3363 N N . ILE B 1 90 ? 5.191 -4.469 2.393 1 94.12 90 ILE B N 1
ATOM 3364 C CA . ILE B 1 90 ? 5.293 -4.664 3.836 1 94.12 90 ILE B CA 1
ATOM 3365 C C . ILE B 1 90 ? 5.613 -6.125 4.137 1 94.12 90 ILE B C 1
ATOM 3367 O O . ILE B 1 90 ? 6.473 -6.422 4.969 1 94.12 90 ILE B O 1
ATOM 3371 N N . ARG B 1 91 ? 4.957 -7.035 3.4 1 95.62 91 ARG B N 1
ATOM 3372 C CA . ARG B 1 91 ? 5.195 -8.461 3.602 1 95.62 91 ARG B CA 1
ATOM 3373 C C . ARG B 1 91 ? 6.621 -8.836 3.215 1 95.62 91 ARG B C 1
ATOM 3375 O O . ARG B 1 91 ? 7.266 -9.633 3.904 1 95.62 91 ARG B O 1
ATOM 3382 N N . LEU B 1 92 ? 7.117 -8.305 2.117 1 96.19 92 LEU B N 1
ATOM 3383 C CA . LEU B 1 92 ? 8.516 -8.516 1.753 1 96.19 92 LEU B CA 1
ATOM 3384 C C . LEU B 1 92 ? 9.445 -8.102 2.889 1 96.19 92 LEU B C 1
ATOM 3386 O O . LEU B 1 92 ? 10.367 -8.836 3.238 1 96.19 92 LEU B O 1
ATOM 3390 N N . ARG B 1 93 ? 9.141 -6.977 3.445 1 94.31 93 ARG B N 1
ATOM 3391 C CA . ARG B 1 93 ? 9.961 -6.457 4.535 1 94.31 93 ARG B CA 1
ATOM 3392 C C . ARG B 1 93 ? 9.891 -7.367 5.754 1 94.31 93 ARG B C 1
ATOM 3394 O O . ARG B 1 93 ? 10.898 -7.582 6.434 1 94.31 93 ARG B O 1
ATOM 3401 N N . GLN B 1 94 ? 8.734 -7.855 6.082 1 93.81 94 GLN B N 1
ATOM 3402 C CA . GLN B 1 94 ? 8.578 -8.766 7.215 1 93.81 94 GLN B CA 1
ATOM 3403 C C . GLN B 1 94 ? 9.43 -10.016 7.039 1 93.81 94 GLN B C 1
ATOM 3405 O O . GLN B 1 94 ? 9.828 -10.641 8.023 1 93.81 94 GLN B O 1
ATOM 3410 N N . LEU B 1 95 ? 9.727 -10.352 5.793 1 95.12 95 LEU B N 1
ATOM 3411 C CA . LEU B 1 95 ? 10.516 -11.539 5.492 1 95.12 95 LEU B CA 1
ATOM 3412 C C . LEU B 1 95 ? 11.992 -11.195 5.363 1 95.12 95 LEU B C 1
ATOM 3414 O O . LEU B 1 95 ? 12.82 -12.07 5.102 1 95.12 95 LEU B O 1
ATOM 3418 N N . GLY B 1 96 ? 12.328 -9.93 5.457 1 93.5 96 GLY B N 1
ATOM 3419 C CA . GLY B 1 96 ? 13.703 -9.477 5.293 1 93.5 96 GLY B CA 1
ATOM 3420 C C . GLY B 1 96 ? 14.156 -9.469 3.848 1 93.5 96 GLY B C 1
ATOM 3421 O O . GLY B 1 96 ? 15.359 -9.547 3.57 1 93.5 96 GLY B O 1
ATOM 3422 N N . ILE B 1 97 ? 13.258 -9.492 2.971 1 93.94 97 ILE B N 1
ATOM 3423 C CA . ILE B 1 97 ? 13.57 -9.453 1.548 1 93.94 97 ILE B CA 1
ATOM 3424 C C . ILE B 1 97 ? 13.57 -8.008 1.058 1 93.94 97 ILE B C 1
ATOM 3426 O O . ILE B 1 97 ? 12.562 -7.305 1.197 1 93.94 97 ILE B O 1
ATOM 3430 N N . SER B 1 98 ? 14.664 -7.594 0.496 1 92.12 98 SER B N 1
ATOM 3431 C CA . SER B 1 98 ? 14.773 -6.223 0.001 1 92.12 98 SER B CA 1
ATOM 3432 C C . SER B 1 98 ? 13.844 -5.992 -1.19 1 92.12 98 SER B C 1
ATOM 3434 O O . SER B 1 98 ? 13.828 -6.789 -2.131 1 92.12 98 SER B O 1
ATOM 3436 N N . ILE B 1 99 ? 13.125 -4.914 -1.154 1 92.81 99 ILE B N 1
ATOM 3437 C CA . ILE B 1 99 ? 12.234 -4.555 -2.25 1 92.81 99 ILE B CA 1
ATOM 3438 C C . ILE B 1 99 ? 13.047 -4.332 -3.525 1 92.81 99 ILE B C 1
ATOM 3440 O O . ILE B 1 99 ? 12.555 -4.566 -4.629 1 92.81 99 ILE B O 1
ATOM 3444 N N . GLY B 1 100 ? 14.312 -3.947 -3.412 1 91.5 100 GLY B N 1
ATOM 3445 C CA . GLY B 1 100 ? 15.188 -3.717 -4.551 1 91.5 100 GLY B CA 1
ATOM 3446 C C . GLY B 1 100 ? 15.586 -4.992 -5.266 1 91.5 100 GLY B C 1
ATOM 3447 O O . GLY B 1 100 ? 16.078 -4.949 -6.398 1 91.5 100 GLY B O 1
ATOM 3448 N N . SER B 1 101 ? 15.414 -6.113 -4.574 1 93 101 SER B N 1
ATOM 3449 C CA . SER B 1 101 ? 15.766 -7.398 -5.172 1 93 101 SER B CA 1
ATOM 3450 C C . SER B 1 101 ? 14.648 -7.91 -6.078 1 93 101 SER B C 1
ATOM 3452 O O . SER B 1 101 ? 14.836 -8.891 -6.801 1 93 101 SER B O 1
ATOM 3454 N N . ILE B 1 102 ? 13.516 -7.246 -6.027 1 94.88 102 ILE B N 1
ATOM 3455 C CA . ILE B 1 102 ? 12.398 -7.594 -6.906 1 94.88 102 ILE B CA 1
ATOM 3456 C C . ILE B 1 102 ? 12.539 -6.852 -8.234 1 94.88 102 ILE B C 1
ATOM 3458 O O . ILE B 1 102 ? 12.375 -5.629 -8.289 1 94.88 102 ILE B O 1
ATOM 3462 N N . ASN B 1 103 ? 12.859 -7.602 -9.312 1 94.69 103 ASN B N 1
ATOM 3463 C CA . ASN B 1 103 ? 13.023 -6.941 -10.602 1 94.69 103 ASN B CA 1
ATOM 3464 C C . ASN B 1 103 ? 12.273 -7.676 -11.711 1 94.69 103 ASN B C 1
ATOM 3466 O O . ASN B 1 103 ? 12.406 -7.336 -12.891 1 94.69 103 ASN B O 1
ATOM 3470 N N . LYS B 1 104 ? 11.539 -8.703 -11.383 1 98.25 104 LYS B N 1
ATOM 3471 C CA . LYS B 1 104 ? 10.672 -9.438 -12.312 1 98.25 104 LYS B CA 1
ATOM 3472 C C . LYS B 1 104 ? 9.266 -9.586 -11.75 1 98.25 104 LYS B C 1
ATOM 3474 O O . LYS B 1 104 ? 9.07 -10.219 -10.703 1 98.25 104 LYS B O 1
ATOM 3479 N N . VAL B 1 105 ? 8.312 -8.992 -12.438 1 98.75 105 VAL B N 1
ATOM 3480 C CA . VAL B 1 105 ? 6.922 -9.008 -11.992 1 98.75 105 VAL B CA 1
ATOM 3481 C C . VAL B 1 105 ? 6.035 -9.586 -13.094 1 98.75 105 VAL B C 1
ATOM 3483 O O . VAL B 1 105 ? 6.188 -9.242 -14.273 1 98.75 105 VAL B O 1
ATOM 3486 N N . PHE B 1 106 ? 5.172 -10.523 -12.758 1 98.94 106 PHE B N 1
ATOM 3487 C CA . PHE B 1 106 ? 4.219 -11.156 -13.664 1 98.94 106 PHE B CA 1
ATOM 3488 C C . PHE B 1 106 ? 2.785 -10.867 -13.227 1 98.94 106 PHE B C 1
ATOM 3490 O O . PHE B 1 106 ? 2.396 -11.203 -12.102 1 98.94 106 PHE B O 1
ATOM 3497 N N . LEU B 1 107 ? 1.989 -10.234 -14.078 1 98.88 107 LEU B N 1
ATOM 3498 C CA . LEU B 1 107 ? 0.619 -9.859 -13.75 1 98.88 107 LEU B CA 1
ATOM 3499 C C . LEU B 1 107 ? -0.379 -10.82 -14.391 1 98.88 107 LEU B C 1
ATOM 3501 O O . LEU B 1 107 ? -0.314 -11.078 -15.594 1 98.88 107 LEU B O 1
ATOM 3505 N N . THR B 1 108 ? -1.263 -11.328 -13.562 1 98.81 108 THR B N 1
ATOM 3506 C CA . THR B 1 108 ? -2.289 -12.234 -14.078 1 98.81 108 THR B CA 1
ATOM 3507 C C . THR B 1 108 ? -3.307 -11.461 -14.914 1 98.81 108 THR B C 1
ATOM 3509 O O . THR B 1 108 ? -3.711 -11.93 -15.984 1 98.81 108 THR B O 1
ATOM 3512 N N . HIS B 1 109 ? -3.801 -10.375 -14.438 1 98.5 109 HIS B N 1
ATOM 3513 C CA . HIS B 1 109 ? -4.691 -9.453 -15.141 1 98.5 109 HIS B CA 1
ATOM 3514 C C . HIS B 1 109 ? -4.652 -8.062 -14.516 1 98.5 109 HIS B C 1
ATOM 3516 O O . HIS B 1 109 ? -3.922 -7.832 -13.547 1 98.5 109 HIS B O 1
ATOM 3522 N N . LEU B 1 110 ? -5.391 -7.133 -15.031 1 98 110 LEU B N 1
ATOM 3523 C CA . LEU B 1 110 ? -5.129 -5.738 -14.695 1 98 110 LEU B CA 1
ATOM 3524 C C . LEU B 1 110 ? -6.199 -5.195 -13.758 1 98 110 LEU B C 1
ATOM 3526 O O . LEU B 1 110 ? -6.527 -4.008 -13.805 1 98 110 LEU B O 1
ATOM 3530 N N . HIS B 1 111 ? -6.77 -6.043 -12.906 1 96.44 111 HIS B N 1
ATOM 3531 C CA . HIS B 1 111 ? -7.582 -5.551 -11.797 1 96.44 111 HIS B CA 1
ATOM 3532 C C . HIS B 1 111 ? -6.711 -4.922 -10.711 1 96.44 111 HIS B C 1
ATOM 3534 O O . HIS B 1 111 ? -5.633 -5.434 -10.406 1 96.44 111 HIS B O 1
ATOM 3540 N N . SER B 1 112 ? -7.234 -3.914 -10.102 1 95.19 112 SER B N 1
ATOM 3541 C CA . SER B 1 112 ? -6.445 -3.113 -9.164 1 95.19 112 SER B CA 1
ATOM 3542 C C . SER B 1 112 ? -6.074 -3.916 -7.926 1 95.19 112 SER B C 1
ATOM 3544 O O . SER B 1 112 ? -5.004 -3.717 -7.348 1 95.19 112 SER B O 1
ATOM 3546 N N . ASP B 1 113 ? -6.984 -4.797 -7.457 1 94.31 113 ASP B N 1
ATOM 3547 C CA . ASP B 1 113 ? -6.668 -5.551 -6.246 1 94.31 113 ASP B CA 1
ATOM 3548 C C . ASP B 1 113 ? -5.469 -6.469 -6.469 1 94.31 113 ASP B C 1
ATOM 3550 O O . ASP B 1 113 ? -4.855 -6.941 -5.508 1 94.31 113 ASP B O 1
ATOM 3554 N N . HIS B 1 114 ? -5.012 -6.707 -7.691 1 97.38 114 HIS B N 1
ATOM 3555 C CA . HIS B 1 114 ? -3.84 -7.516 -8.016 1 97.38 114 HIS B CA 1
ATOM 3556 C C . HIS B 1 114 ? -2.607 -6.641 -8.219 1 97.38 114 HIS B C 1
ATOM 3558 O O . HIS B 1 114 ? -1.49 -7.148 -8.336 1 97.38 114 HIS B O 1
ATOM 3564 N N . LEU B 1 115 ? -2.754 -5.355 -8.289 1 95.62 115 LEU B N 1
ATOM 3565 C CA . LEU B 1 115 ? -1.581 -4.609 -8.727 1 95.62 115 LEU B CA 1
ATOM 3566 C C . LEU B 1 115 ? -1.502 -3.256 -8.023 1 95.62 115 LEU B C 1
ATOM 3568 O O . LEU B 1 115 ? -0.665 -2.42 -8.375 1 95.62 115 LEU B O 1
ATOM 3572 N N . ILE B 1 116 ? -2.268 -3.008 -7 1 95.62 116 ILE B N 1
ATOM 3573 C CA . ILE B 1 116 ? -2.406 -1.685 -6.406 1 95.62 116 ILE B CA 1
ATOM 3574 C C . ILE B 1 116 ? -1.092 -1.274 -5.746 1 95.62 116 ILE B C 1
ATOM 3576 O O . ILE B 1 116 ? -0.852 -0.089 -5.508 1 95.62 116 ILE B O 1
ATOM 3580 N N . GLN B 1 117 ? -0.247 -2.23 -5.402 1 96.12 117 GLN B N 1
ATOM 3581 C CA . GLN B 1 117 ? 1.034 -1.921 -4.777 1 96.12 117 GLN B CA 1
ATOM 3582 C C . GLN B 1 117 ? 2.141 -1.797 -5.82 1 96.12 117 GLN B C 1
ATOM 3584 O O . GLN B 1 117 ? 3.301 -1.557 -5.477 1 96.12 117 GLN B O 1
ATOM 3589 N N . LEU B 1 118 ? 1.886 -1.898 -7.074 1 96.88 118 LEU B N 1
ATOM 3590 C CA . LEU B 1 118 ? 2.875 -1.894 -8.148 1 96.88 118 LEU B CA 1
ATOM 3591 C C . LEU B 1 118 ? 3.66 -0.586 -8.156 1 96.88 118 LEU B C 1
ATOM 3593 O O . LEU B 1 118 ? 4.883 -0.593 -8.312 1 96.88 118 LEU B O 1
ATOM 3597 N N . PRO B 1 119 ? 3.041 0.606 -7.965 1 96.12 119 PRO B N 1
ATOM 3598 C CA . PRO B 1 119 ? 3.838 1.834 -7.906 1 96.12 119 PRO B CA 1
ATOM 3599 C C . PRO B 1 119 ? 4.918 1.786 -6.828 1 96.12 119 PRO B C 1
ATOM 3601 O O . PRO B 1 119 ? 6.02 2.305 -7.031 1 96.12 119 PRO B O 1
ATOM 3604 N N . ASP B 1 120 ? 4.602 1.171 -5.734 1 94.81 120 ASP B N 1
ATOM 3605 C CA . ASP B 1 120 ? 5.562 1.069 -4.641 1 94.81 120 ASP B CA 1
ATOM 3606 C C . ASP B 1 120 ? 6.734 0.171 -5.02 1 94.81 120 ASP B C 1
ATOM 3608 O O . ASP B 1 120 ? 7.895 0.525 -4.789 1 94.81 120 ASP B O 1
ATOM 3612 N N . ILE B 1 121 ? 6.426 -0.959 -5.645 1 94.56 121 ILE B N 1
ATOM 3613 C CA . ILE B 1 121 ? 7.465 -1.863 -6.121 1 94.56 121 ILE B CA 1
ATOM 3614 C C . ILE B 1 121 ? 8.344 -1.146 -7.145 1 94.56 121 ILE B C 1
ATOM 3616 O O . ILE B 1 121 ? 9.57 -1.253 -7.105 1 94.56 121 ILE B O 1
ATOM 3620 N N . PHE B 1 122 ? 7.742 -0.426 -7.977 1 94.44 122 PHE B N 1
ATOM 3621 C CA . PHE B 1 122 ? 8.367 0.312 -9.07 1 94.44 122 PHE B CA 1
ATOM 3622 C C . PHE B 1 122 ? 9.281 1.401 -8.531 1 94.44 122 PHE B C 1
ATOM 3624 O O . PHE B 1 122 ? 10.469 1.438 -8.859 1 94.44 122 PHE B O 1
ATOM 3631 N N . LEU B 1 123 ? 8.828 2.166 -7.641 1 94.5 123 LEU B N 1
ATOM 3632 C CA . LEU B 1 123 ? 9.562 3.348 -7.199 1 94.5 123 LEU B CA 1
ATOM 3633 C C . LEU B 1 123 ? 10.453 3.02 -6.008 1 94.5 123 LEU B C 1
ATOM 3635 O O . LEU B 1 123 ? 11.648 3.332 -6.016 1 94.5 123 LEU B O 1
ATOM 3639 N N . ALA B 1 124 ? 9.898 2.375 -4.969 1 91.38 124 ALA B N 1
ATOM 3640 C CA . ALA B 1 124 ? 10.664 2.104 -3.758 1 91.38 124 ALA B CA 1
ATOM 3641 C C . ALA B 1 124 ? 11.789 1.107 -4.035 1 91.38 124 ALA B C 1
ATOM 3643 O O . ALA B 1 124 ? 12.852 1.163 -3.4 1 91.38 124 ALA B O 1
ATOM 3644 N N . GLY B 1 125 ? 11.547 0.191 -4.992 1 91.25 125 GLY B N 1
ATOM 3645 C CA . GLY B 1 125 ? 12.617 -0.707 -5.387 1 91.25 125 GLY B CA 1
ATOM 3646 C C . GLY B 1 125 ? 13.836 0.02 -5.922 1 91.25 125 GLY B C 1
ATOM 3647 O O . GLY B 1 125 ? 14.969 -0.441 -5.746 1 91.25 125 GLY B O 1
ATOM 3648 N N . TRP B 1 126 ? 13.57 1.143 -6.531 1 90.31 126 TRP B N 1
ATOM 3649 C CA . TRP B 1 126 ? 14.617 1.99 -7.098 1 90.31 126 TRP B CA 1
ATOM 3650 C C . TRP B 1 126 ? 15.234 2.881 -6.023 1 90.31 126 TRP B C 1
ATOM 3652 O O . TRP B 1 126 ? 16.453 2.838 -5.797 1 90.31 126 TRP B O 1
ATOM 3662 N N . VAL B 1 127 ? 14.508 3.498 -5.23 1 84.94 127 VAL B N 1
ATOM 3663 C CA . VAL B 1 127 ? 14.961 4.527 -4.301 1 84.94 127 VAL B CA 1
ATOM 3664 C C . VAL B 1 127 ? 15.57 3.875 -3.061 1 84.94 127 VAL B C 1
ATOM 3666 O O . VAL B 1 127 ? 16.625 4.285 -2.59 1 84.94 127 VAL B O 1
ATOM 3669 N N . MET B 1 128 ? 14.945 2.855 -2.539 1 78.12 128 MET B N 1
ATOM 3670 C CA . MET B 1 128 ? 15.375 2.225 -1.294 1 78.12 128 MET B CA 1
ATOM 3671 C C . MET B 1 128 ? 16.188 0.964 -1.574 1 78.12 128 MET B C 1
ATOM 3673 O O . MET B 1 128 ? 17.172 0.692 -0.89 1 78.12 128 MET B O 1
ATOM 3677 N N . GLY B 1 129 ? 15.766 0.33 -2.582 1 69.94 129 GLY B N 1
ATOM 3678 C CA . GLY B 1 129 ? 16.375 -0.969 -2.842 1 69.94 129 GLY B CA 1
ATOM 3679 C C . GLY B 1 129 ? 17.609 -0.892 -3.719 1 69.94 129 GLY B C 1
ATOM 3680 O O . GLY B 1 129 ? 18.297 -1.892 -3.91 1 69.94 129 GLY B O 1
ATOM 3681 N N . ARG B 1 130 ? 17.812 0.293 -4.254 1 78.44 130 ARG B N 1
ATOM 3682 C CA . ARG B 1 130 ? 18.969 0.563 -5.105 1 78.44 130 ARG B CA 1
ATOM 3683 C C . ARG B 1 130 ? 19 -0.376 -6.305 1 78.44 130 ARG B C 1
ATOM 3685 O O . ARG B 1 130 ? 20.047 -0.892 -6.672 1 78.44 130 ARG B O 1
ATOM 3692 N N . ARG B 1 131 ? 17.797 -0.642 -6.77 1 83.94 131 ARG B N 1
ATOM 3693 C CA . ARG B 1 131 ? 17.734 -1.414 -8.008 1 83.94 131 ARG B CA 1
ATOM 3694 C C . ARG B 1 131 ? 18.562 -0.755 -9.109 1 83.94 131 ARG B C 1
ATOM 3696 O O . ARG B 1 131 ? 18.438 0.447 -9.352 1 83.94 131 ARG B O 1
ATOM 3703 N N . ASN B 1 132 ? 19.375 -1.537 -9.742 1 86.75 132 ASN B N 1
ATOM 3704 C CA . ASN B 1 132 ? 20.266 -0.985 -10.758 1 86.75 132 ASN B CA 1
ATOM 3705 C C . ASN B 1 132 ? 20.016 -1.615 -12.125 1 86.75 132 ASN B C 1
ATOM 3707 O O . ASN B 1 132 ? 20.812 -1.467 -13.047 1 86.75 132 ASN B O 1
ATOM 3711 N N . GLU B 1 133 ? 19.016 -2.393 -12.219 1 91.94 133 GLU B N 1
ATOM 3712 C CA . GLU B 1 133 ? 18.516 -2.949 -13.477 1 91.94 133 GLU B CA 1
ATOM 3713 C C . GLU B 1 133 ? 17.047 -2.596 -13.695 1 91.94 133 GLU B C 1
ATOM 3715 O O . GLU B 1 133 ? 16.328 -2.301 -12.742 1 91.94 133 GLU B O 1
ATOM 3720 N N . PRO B 1 134 ? 16.641 -2.637 -14.93 1 95.44 134 PRO B N 1
ATOM 3721 C CA . PRO B 1 134 ? 15.25 -2.299 -15.195 1 95.44 134 PRO B CA 1
ATOM 3722 C C . PRO B 1 134 ? 14.273 -3.266 -14.531 1 95.44 134 PRO B C 1
ATOM 3724 O O . PRO B 1 134 ? 14.562 -4.461 -14.414 1 95.44 134 PRO B O 1
ATOM 3727 N N . LEU B 1 135 ? 13.172 -2.703 -14.039 1 96.94 135 LEU B N 1
ATOM 3728 C CA . LEU B 1 135 ? 12.055 -3.555 -13.648 1 96.94 135 LEU B CA 1
ATOM 3729 C C . LEU B 1 135 ? 11.422 -4.211 -14.867 1 96.94 135 LEU B C 1
ATOM 3731 O O . LEU B 1 135 ? 10.953 -3.521 -15.781 1 96.94 135 LEU B O 1
ATOM 3735 N N . LYS B 1 136 ? 11.5 -5.531 -14.961 1 98.38 136 LYS B N 1
ATOM 3736 C CA . LYS B 1 136 ? 10.828 -6.277 -16.016 1 98.38 136 LYS B CA 1
ATOM 3737 C C . LYS B 1 136 ? 9.43 -6.707 -15.594 1 98.38 136 LYS B C 1
ATOM 3739 O O . LYS B 1 136 ? 9.25 -7.258 -14.5 1 98.38 136 LYS B O 1
ATOM 3744 N N . ILE B 1 137 ? 8.453 -6.395 -16.453 1 98.69 137 ILE B N 1
ATOM 3745 C CA . ILE B 1 137 ? 7.066 -6.699 -16.109 1 98.69 137 ILE B CA 1
ATOM 3746 C C . ILE B 1 137 ? 6.379 -7.375 -17.281 1 98.69 137 ILE B C 1
ATOM 3748 O O . ILE B 1 137 ? 6.5 -6.918 -18.422 1 98.69 137 ILE B O 1
ATOM 3752 N N . TRP B 1 138 ? 5.781 -8.531 -17.031 1 98.94 138 TRP B N 1
ATOM 3753 C CA . TRP B 1 138 ? 4.977 -9.266 -18 1 98.94 138 TRP B CA 1
ATOM 3754 C C . TRP B 1 138 ? 3.506 -9.281 -17.594 1 98.94 138 TRP B C 1
ATOM 3756 O O . TRP B 1 138 ? 3.184 -9.461 -16.422 1 98.94 138 TRP B O 1
ATOM 3766 N N . GLY B 1 139 ? 2.621 -9.055 -18.5 1 98.81 139 GLY B N 1
ATOM 3767 C CA . GLY B 1 139 ? 1.196 -9.102 -18.219 1 98.81 139 GLY B CA 1
ATOM 3768 C C . GLY B 1 139 ? 0.337 -9.023 -19.469 1 98.81 139 GLY B C 1
ATOM 3769 O O . GLY B 1 139 ? 0.85 -9.086 -20.578 1 98.81 139 GLY B O 1
ATOM 3770 N N . PRO B 1 140 ? -0.975 -8.977 -19.312 1 98.62 140 PRO B N 1
ATOM 3771 C CA . PRO B 1 140 ? -1.881 -8.891 -20.453 1 98.62 140 PRO B CA 1
ATOM 3772 C C . PRO B 1 140 ? -1.727 -7.59 -21.25 1 98.62 140 PRO B C 1
ATOM 3774 O O . PRO B 1 140 ? -1.055 -6.664 -20.781 1 98.62 140 PRO B O 1
ATOM 3777 N N . THR B 1 141 ? -2.328 -7.633 -22.453 1 98.19 141 THR B N 1
ATOM 3778 C CA . THR B 1 141 ? -2.379 -6.402 -23.234 1 98.19 141 THR B CA 1
ATOM 3779 C C . THR B 1 141 ? -2.854 -5.234 -22.375 1 98.19 141 THR B C 1
ATOM 3781 O O . THR B 1 141 ? -3.857 -5.344 -21.672 1 98.19 141 THR B O 1
ATOM 3784 N N . GLY B 1 142 ? -2.168 -4.141 -22.422 1 98.12 142 GLY B N 1
ATOM 3785 C CA . GLY B 1 142 ? -2.449 -2.988 -21.578 1 98.12 142 GLY B CA 1
ATOM 3786 C C . GLY B 1 142 ? -1.408 -2.771 -20.5 1 98.12 142 GLY B C 1
ATOM 3787 O O . GLY B 1 142 ? -1.348 -1.698 -19.891 1 98.12 142 GLY B O 1
ATOM 3788 N N . THR B 1 143 ? -0.572 -3.775 -20.266 1 98.62 143 THR B N 1
ATOM 3789 C CA . THR B 1 143 ? 0.456 -3.701 -19.234 1 98.62 143 THR B CA 1
ATOM 3790 C C . THR B 1 143 ? 1.455 -2.59 -19.547 1 98.62 143 THR B C 1
ATOM 3792 O O . THR B 1 143 ? 1.793 -1.789 -18.672 1 98.62 143 THR B O 1
ATOM 3795 N N . SER B 1 144 ? 1.898 -2.512 -20.781 1 98.62 144 SER B N 1
ATOM 3796 C CA . SER B 1 144 ? 2.865 -1.489 -21.156 1 98.62 144 SER B CA 1
ATOM 3797 C C . SER B 1 144 ? 2.271 -0.091 -21.031 1 98.62 144 SER B C 1
ATOM 3799 O O . SER B 1 144 ? 2.93 0.829 -20.547 1 98.62 144 SER B O 1
ATOM 3801 N N . ASP B 1 145 ? 1.009 0.045 -21.5 1 98.44 145 ASP B N 1
ATOM 3802 C CA . ASP B 1 145 ? 0.329 1.331 -21.359 1 98.44 145 ASP B CA 1
ATOM 3803 C C . ASP B 1 145 ? 0.205 1.737 -19.906 1 98.44 145 ASP B C 1
ATOM 3805 O O . ASP B 1 145 ? 0.4 2.904 -19.562 1 98.44 145 ASP B O 1
ATOM 3809 N N . MET B 1 146 ? -0.169 0.794 -19.047 1 98.5 146 MET B N 1
ATOM 3810 C CA . MET B 1 146 ? -0.306 1.049 -17.609 1 98.5 146 MET B CA 1
ATOM 3811 C C . MET B 1 146 ? 1.014 1.526 -17.016 1 98.5 146 MET B C 1
ATOM 3813 O O . MET B 1 146 ? 1.05 2.527 -16.297 1 98.5 146 MET B O 1
ATOM 3817 N N . MET B 1 147 ? 2.102 0.85 -17.344 1 98.56 147 MET B N 1
ATOM 3818 C CA . MET B 1 147 ? 3.398 1.199 -16.781 1 98.56 147 MET B CA 1
ATOM 3819 C C . MET B 1 147 ? 3.871 2.557 -17.281 1 98.56 147 MET B C 1
ATOM 3821 O O . MET B 1 147 ? 4.496 3.318 -16.547 1 98.56 147 MET B O 1
ATOM 3825 N N . ASN B 1 148 ? 3.648 2.852 -18.562 1 98.5 148 ASN B N 1
ATOM 3826 C CA . ASN B 1 148 ? 3.969 4.172 -19.094 1 98.5 148 ASN B CA 1
ATOM 3827 C C . ASN B 1 148 ? 3.211 5.273 -18.359 1 98.5 148 ASN B C 1
ATOM 3829 O O . ASN B 1 148 ? 3.785 6.309 -18.016 1 98.5 148 ASN B O 1
ATOM 3833 N N . ALA B 1 149 ? 1.946 5.02 -18.156 1 98.56 149 ALA B N 1
ATOM 3834 C CA . ALA B 1 149 ? 1.121 5.996 -17.438 1 98.56 149 ALA B CA 1
ATOM 3835 C C . ALA B 1 149 ? 1.578 6.156 -16 1 98.56 149 ALA B C 1
ATOM 3837 O O . ALA B 1 149 ? 1.572 7.266 -15.461 1 98.56 149 ALA B O 1
ATOM 3838 N N . LEU B 1 150 ? 1.949 5.078 -15.352 1 98.25 150 LEU B N 1
ATOM 3839 C CA . LEU B 1 150 ? 2.48 5.164 -13.992 1 98.25 150 LEU B CA 1
ATOM 3840 C C . LEU B 1 150 ? 3.77 5.977 -13.969 1 98.25 150 LEU B C 1
ATOM 3842 O O . LEU B 1 150 ? 3.982 6.781 -13.055 1 98.25 150 LEU B O 1
ATOM 3846 N N . THR B 1 151 ? 4.633 5.719 -14.945 1 98 151 THR B N 1
ATOM 3847 C CA . THR B 1 151 ? 5.859 6.504 -15.047 1 98 151 THR B CA 1
ATOM 3848 C C . THR B 1 151 ? 5.539 7.992 -15.164 1 98 151 THR B C 1
ATOM 3850 O O . THR B 1 151 ? 6.191 8.82 -14.531 1 98 151 THR B O 1
ATOM 3853 N N . GLN B 1 152 ? 4.539 8.289 -15.93 1 98.19 152 GLN B N 1
ATOM 3854 C CA . GLN B 1 152 ? 4.125 9.68 -16.094 1 98.19 152 GLN B CA 1
ATOM 3855 C C . GLN B 1 152 ? 3.547 10.242 -14.797 1 98.19 152 GLN B C 1
ATOM 3857 O O . GLN B 1 152 ? 3.787 11.398 -14.461 1 98.19 152 GLN B O 1
ATOM 3862 N N . ALA B 1 153 ? 2.768 9.461 -14.125 1 98.19 153 ALA B N 1
ATOM 3863 C CA . ALA B 1 153 ? 2.131 9.906 -12.891 1 98.19 153 ALA B CA 1
ATOM 3864 C C . ALA B 1 153 ? 3.172 10.32 -11.859 1 98.19 153 ALA B C 1
ATOM 3866 O O . ALA B 1 153 ? 2.967 11.289 -11.117 1 98.19 153 ALA B O 1
ATOM 3867 N N . PHE B 1 154 ? 4.289 9.609 -11.859 1 97.69 154 PHE B N 1
ATOM 3868 C CA . PHE B 1 154 ? 5.285 9.883 -10.836 1 97.69 154 PHE B CA 1
ATOM 3869 C C . PHE B 1 154 ? 6.504 10.578 -11.43 1 97.69 154 PHE B C 1
ATOM 3871 O O . PHE B 1 154 ? 7.613 10.461 -10.906 1 97.69 154 PHE B O 1
ATOM 3878 N N . ALA B 1 155 ? 6.312 11.289 -12.547 1 97.06 155 ALA B N 1
ATOM 3879 C CA . ALA B 1 155 ? 7.391 11.938 -13.289 1 97.06 155 ALA B CA 1
ATOM 3880 C C . ALA B 1 155 ? 8.102 12.977 -12.422 1 97.06 155 ALA B C 1
ATOM 3882 O O . ALA B 1 155 ? 9.32 13.148 -12.523 1 97.06 155 ALA B O 1
ATOM 3883 N N . PHE B 1 156 ? 7.348 13.711 -11.633 1 96.31 156 PHE B N 1
ATOM 3884 C CA . PHE B 1 156 ? 7.949 14.727 -10.781 1 96.31 156 PHE B CA 1
ATOM 3885 C C . PHE B 1 156 ? 8.945 14.109 -9.82 1 96.31 156 PHE B C 1
ATOM 3887 O O . PHE B 1 156 ? 10.094 14.555 -9.727 1 96.31 156 PHE B O 1
ATOM 3894 N N . ASP B 1 157 ? 8.508 13.086 -9.141 1 95.5 157 ASP B N 1
ATOM 3895 C CA . ASP B 1 157 ? 9.375 12.383 -8.195 1 95.5 157 ASP B CA 1
ATOM 3896 C C . ASP B 1 157 ? 10.609 11.812 -8.898 1 95.5 157 ASP B C 1
ATOM 3898 O O . ASP B 1 157 ? 11.727 11.961 -8.406 1 95.5 157 ASP B O 1
ATOM 3902 N N . ILE B 1 158 ? 10.383 11.195 -10.008 1 96.25 158 ILE B N 1
ATOM 3903 C CA . ILE B 1 158 ? 11.453 10.57 -10.781 1 96.25 158 ILE B CA 1
ATOM 3904 C C . ILE B 1 158 ? 12.469 11.625 -11.211 1 96.25 158 ILE B C 1
ATOM 3906 O O . ILE B 1 158 ? 13.68 11.43 -11.07 1 96.25 158 ILE B O 1
ATOM 3910 N N . HIS B 1 159 ? 12.008 12.734 -11.68 1 95.94 159 HIS B N 1
ATOM 3911 C CA . HIS B 1 159 ? 12.875 13.812 -12.133 1 95.94 159 HIS B CA 1
ATOM 3912 C C . HIS B 1 159 ? 13.742 14.344 -11 1 95.94 159 HIS B C 1
ATOM 3914 O O . HIS B 1 159 ? 14.961 14.484 -11.148 1 95.94 159 HIS B O 1
ATOM 3920 N N . ILE B 1 160 ? 13.141 14.57 -9.867 1 94.19 160 ILE B N 1
ATOM 3921 C CA . ILE B 1 160 ? 13.875 15.125 -8.734 1 94.19 160 ILE B CA 1
ATOM 3922 C C . ILE B 1 160 ? 14.953 14.141 -8.289 1 94.19 160 ILE B C 1
ATOM 3924 O O . ILE B 1 160 ? 16.125 14.516 -8.156 1 94.19 160 ILE B O 1
ATOM 3928 N N . ARG B 1 161 ? 14.617 12.852 -8.148 1 91.62 161 ARG B N 1
ATOM 3929 C CA . ARG B 1 161 ? 15.523 11.859 -7.578 1 91.62 161 ARG B CA 1
ATOM 3930 C C . ARG B 1 161 ? 16.578 11.438 -8.586 1 91.62 161 ARG B C 1
ATOM 3932 O O . ARG B 1 161 ? 17.703 11.109 -8.211 1 91.62 161 ARG B O 1
ATOM 3939 N N . ARG B 1 162 ? 16.281 11.453 -9.836 1 92.19 162 ARG B N 1
ATOM 3940 C CA . ARG B 1 162 ? 17.203 11 -10.883 1 92.19 162 ARG B CA 1
ATOM 3941 C C . ARG B 1 162 ? 18.078 12.148 -11.367 1 92.19 162 ARG B C 1
ATOM 3943 O O . ARG B 1 162 ? 19.281 11.977 -11.562 1 92.19 162 ARG B O 1
ATOM 3950 N N . ASP B 1 163 ? 17.516 13.383 -11.531 1 93.62 163 ASP B N 1
ATOM 3951 C CA . ASP B 1 163 ? 18.172 14.414 -12.312 1 93.62 163 ASP B CA 1
ATOM 3952 C C . ASP B 1 163 ? 18.594 15.594 -11.438 1 93.62 163 ASP B C 1
ATOM 3954 O O . ASP B 1 163 ? 19.453 16.391 -11.812 1 93.62 163 ASP B O 1
ATOM 3958 N N . VAL B 1 164 ? 18.016 15.727 -10.266 1 91.5 164 VAL B N 1
ATOM 3959 C CA . VAL B 1 164 ? 18.188 17 -9.578 1 91.5 164 VAL B CA 1
ATOM 3960 C C . VAL B 1 164 ? 18.891 16.766 -8.242 1 91.5 164 VAL B C 1
ATOM 3962 O O . VAL B 1 164 ? 19.906 17.406 -7.945 1 91.5 164 VAL B O 1
ATOM 3965 N N . ASP B 1 165 ? 18.406 15.781 -7.484 1 90 165 ASP B N 1
ATOM 3966 C CA . ASP B 1 165 ? 18.844 15.75 -6.09 1 90 165 ASP B CA 1
ATOM 3967 C C . ASP B 1 165 ? 19.734 14.539 -5.82 1 90 165 ASP B C 1
ATOM 3969 O O . ASP B 1 165 ? 20.953 14.617 -5.984 1 90 165 ASP B O 1
ATOM 3973 N N . GLU B 1 166 ? 19.172 13.273 -5.668 1 83.94 166 GLU B N 1
ATOM 3974 C CA . GLU B 1 166 ? 19.922 12.109 -5.207 1 83.94 166 GLU B CA 1
ATOM 3975 C C . GLU B 1 166 ? 20.75 11.492 -6.336 1 83.94 166 GLU B C 1
ATOM 3977 O O . GLU B 1 166 ? 21.781 10.867 -6.094 1 83.94 166 GLU B O 1
ATOM 3982 N N . ARG B 1 167 ? 20.344 11.68 -7.531 1 85.62 167 ARG B N 1
ATOM 3983 C CA . ARG B 1 167 ? 20.984 11.141 -8.719 1 85.62 167 ARG B CA 1
ATOM 3984 C C . ARG B 1 167 ? 21.109 9.625 -8.641 1 85.62 167 ARG B C 1
ATOM 3986 O O . ARG B 1 167 ? 22.203 9.07 -8.836 1 85.62 167 ARG B O 1
ATOM 3993 N N . PHE B 1 168 ? 19.984 9.031 -8.32 1 85.44 168 PHE B N 1
ATOM 3994 C CA . PHE B 1 168 ? 19.922 7.57 -8.32 1 85.44 168 PHE B CA 1
ATOM 3995 C C . PHE B 1 168 ? 20.141 7.023 -9.727 1 85.44 168 PHE B C 1
ATOM 3997 O O . PHE B 1 168 ? 19.906 7.719 -10.719 1 85.44 168 PHE B O 1
ATOM 4004 N N . PRO B 1 169 ? 20.672 5.781 -9.812 1 85.5 169 PRO B N 1
ATOM 4005 C CA . PRO B 1 169 ? 20.953 5.215 -11.141 1 85.5 169 PRO B CA 1
ATOM 4006 C C . PRO B 1 169 ? 19.719 5.207 -12.047 1 85.5 169 PRO B C 1
ATOM 4008 O O . PRO B 1 169 ? 18.688 4.652 -11.68 1 85.5 169 PRO B O 1
ATOM 4011 N N . SER B 1 170 ? 19.938 5.672 -13.188 1 90.38 170 SER B N 1
ATOM 4012 C CA . SER B 1 170 ? 18.828 5.82 -14.125 1 90.38 170 SER B CA 1
ATOM 4013 C C . SER B 1 170 ? 18.297 4.465 -14.57 1 90.38 170 SER B C 1
ATOM 4015 O O . SER B 1 170 ? 17.109 4.324 -14.867 1 90.38 170 SER B O 1
ATOM 4017 N N . GLU B 1 171 ? 19.141 3.453 -14.586 1 91.56 171 GLU B N 1
ATOM 4018 C CA . GLU B 1 171 ? 18.703 2.131 -15.039 1 91.56 171 GLU B CA 1
ATOM 4019 C C . GLU B 1 171 ? 17.672 1.526 -14.094 1 91.56 171 GLU B C 1
ATOM 4021 O O . GLU B 1 171 ? 16.812 0.757 -14.523 1 91.56 171 GLU B O 1
ATOM 4026 N N . GLY B 1 172 ? 17.766 1.963 -12.875 1 92.06 172 GLY B N 1
ATOM 4027 C CA . GLY B 1 172 ? 16.906 1.371 -11.852 1 92.06 172 GLY B CA 1
ATOM 4028 C C . GLY B 1 172 ? 15.469 1.814 -11.938 1 92.06 172 GLY B C 1
ATOM 4029 O O . GLY B 1 172 ? 14.578 1.191 -11.352 1 92.06 172 GLY B O 1
ATOM 4030 N N . ILE B 1 173 ? 15.203 2.93 -12.648 1 94.56 173 ILE B N 1
ATOM 4031 C CA . ILE B 1 173 ? 13.844 3.445 -12.758 1 94.56 173 ILE B CA 1
ATOM 4032 C C . ILE B 1 173 ? 13.266 3.098 -14.125 1 94.56 173 ILE B C 1
ATOM 4034 O O . ILE B 1 173 ? 12.086 3.34 -14.391 1 94.56 173 ILE B O 1
ATOM 4038 N N . ARG B 1 174 ? 14.078 2.461 -14.969 1 95.56 174 ARG B N 1
ATOM 4039 C CA . ARG B 1 174 ? 13.586 2.02 -16.266 1 95.56 174 ARG B CA 1
ATOM 4040 C C . ARG B 1 174 ? 12.672 0.81 -16.125 1 95.56 174 ARG B C 1
ATOM 4042 O O . ARG B 1 174 ? 12.844 -0.002 -15.219 1 95.56 174 ARG B O 1
ATOM 4049 N N . VAL B 1 175 ? 11.672 0.739 -17.062 1 97.38 175 VAL B N 1
ATOM 4050 C CA . VAL B 1 175 ? 10.727 -0.37 -17.078 1 97.38 175 VAL B CA 1
ATOM 4051 C C . VAL B 1 175 ? 10.781 -1.073 -18.438 1 97.38 175 VAL B C 1
ATOM 4053 O O . VAL B 1 175 ? 10.781 -0.42 -19.484 1 97.38 175 VAL B O 1
ATOM 4056 N N . GLN B 1 176 ? 10.992 -2.336 -18.391 1 98.25 176 GLN B N 1
ATOM 4057 C CA . GLN B 1 176 ? 10.789 -3.186 -19.562 1 98.25 176 GLN B CA 1
ATOM 4058 C C . GLN B 1 176 ? 9.484 -3.971 -19.453 1 98.25 176 GLN B C 1
ATOM 4060 O O . GLN B 1 176 ? 9.445 -5.031 -18.828 1 98.25 176 GLN B O 1
ATOM 4065 N N . SER B 1 177 ? 8.453 -3.457 -20.047 1 98.31 177 SER B N 1
ATOM 4066 C CA . SER B 1 177 ? 7.133 -4.066 -19.969 1 98.31 177 SER B CA 1
ATOM 4067 C C . SER B 1 177 ? 6.824 -4.906 -21.188 1 98.31 177 SER B C 1
ATOM 4069 O O . SER B 1 177 ? 7.219 -4.555 -22.312 1 98.31 177 SER B O 1
ATOM 4071 N N . HIS B 1 178 ? 6.148 -6.031 -21 1 98.56 178 HIS B N 1
ATOM 4072 C CA . HIS B 1 178 ? 5.793 -6.973 -22.047 1 98.56 178 HIS B CA 1
ATOM 4073 C C . HIS B 1 178 ? 4.305 -7.301 -22.016 1 98.56 178 HIS B C 1
ATOM 4075 O O . HIS B 1 178 ? 3.822 -7.922 -21.062 1 98.56 178 HIS B O 1
ATOM 4081 N N . ASP B 1 179 ? 3.611 -6.863 -23.062 1 98.75 179 ASP B N 1
ATOM 4082 C CA . ASP B 1 179 ? 2.285 -7.426 -23.297 1 98.75 179 ASP B CA 1
ATOM 4083 C C . ASP B 1 179 ? 2.385 -8.836 -23.875 1 98.75 179 ASP B C 1
ATOM 4085 O O . ASP B 1 179 ? 2.824 -9.023 -25.016 1 98.75 179 ASP B O 1
ATOM 4089 N N . ILE B 1 180 ? 1.87 -9.758 -23.125 1 98.75 180 ILE B N 1
ATOM 4090 C CA . ILE B 1 180 ? 2.217 -11.133 -23.469 1 98.75 180 ILE B CA 1
ATOM 4091 C C . ILE B 1 180 ? 1.005 -11.828 -24.094 1 98.75 180 ILE B C 1
ATOM 4093 O O . ILE B 1 180 ? -0.123 -11.344 -23.969 1 98.75 180 ILE B O 1
ATOM 4097 N N . GLN B 1 181 ? 1.293 -12.922 -24.75 1 98.25 181 GLN B N 1
ATOM 4098 C CA . GLN B 1 181 ? 0.336 -13.945 -25.156 1 98.25 181 GLN B CA 1
ATOM 4099 C C . GLN B 1 181 ? 0.628 -15.281 -24.469 1 98.25 181 GLN B C 1
ATOM 4101 O O . GLN B 1 181 ? 1.611 -15.406 -23.734 1 98.25 181 GLN B O 1
ATOM 4106 N N . GLU B 1 182 ? -0.281 -16.172 -24.625 1 98.44 182 GLU B N 1
ATOM 4107 C CA . GLU B 1 182 ? -0.055 -17.516 -24.078 1 98.44 182 GLU B CA 1
ATOM 4108 C C . GLU B 1 182 ? 1.246 -18.109 -24.609 1 98.44 182 GLU B C 1
ATOM 4110 O O . GLU B 1 182 ? 1.585 -17.938 -25.781 1 98.44 182 GLU B O 1
ATOM 4115 N N . GLY B 1 183 ? 1.976 -18.828 -23.75 1 98.62 183 GLY B N 1
ATOM 4116 C CA . GLY B 1 183 ? 3.232 -19.453 -24.125 1 98.62 183 GLY B CA 1
ATOM 4117 C C . GLY B 1 183 ? 4.344 -19.203 -23.125 1 98.62 183 GLY B C 1
ATOM 4118 O O . GLY B 1 183 ? 4.105 -18.672 -22.031 1 98.62 183 GLY B O 1
ATOM 4119 N N . ILE B 1 184 ? 5.535 -19.688 -23.469 1 98.75 184 ILE B N 1
ATOM 4120 C CA . ILE B 1 184 ? 6.707 -19.438 -22.625 1 98.75 184 ILE B CA 1
ATOM 4121 C C . ILE B 1 184 ? 7.105 -17.969 -22.734 1 98.75 184 ILE B C 1
ATOM 4123 O O . ILE B 1 184 ? 7.445 -17.484 -23.812 1 98.75 184 ILE B O 1
ATOM 4127 N N . ILE B 1 185 ? 7.113 -17.25 -21.609 1 98.81 185 ILE B N 1
ATOM 4128 C CA . ILE B 1 185 ? 7.328 -15.812 -21.672 1 98.81 185 ILE B CA 1
ATOM 4129 C C . ILE B 1 185 ? 8.648 -15.453 -20.984 1 98.81 185 ILE B C 1
ATOM 4131 O O . ILE B 1 185 ? 9.141 -14.336 -21.125 1 98.81 185 ILE B O 1
ATOM 4135 N N . PHE B 1 186 ? 9.164 -16.344 -20.266 1 98.5 186 PHE B N 1
ATOM 4136 C CA . PHE B 1 186 ? 10.445 -16.188 -19.594 1 98.5 186 PHE B CA 1
ATOM 4137 C C . PHE B 1 186 ? 11.203 -17.516 -19.547 1 98.5 186 PHE B C 1
ATOM 4139 O O . PHE B 1 186 ? 10.609 -18.562 -19.234 1 98.5 186 PHE B O 1
ATOM 4146 N N . ASN B 1 187 ? 12.445 -17.578 -19.922 1 98.44 187 ASN B N 1
ATOM 4147 C CA . ASN B 1 187 ? 13.297 -18.766 -19.938 1 98.44 187 ASN B CA 1
ATOM 4148 C C . ASN B 1 187 ? 14.766 -18.391 -19.75 1 98.44 187 ASN B C 1
ATOM 4150 O O . ASN B 1 187 ? 15.477 -18.156 -20.719 1 98.44 187 ASN B O 1
ATOM 4154 N N . GLU B 1 188 ? 15.219 -18.375 -18.516 1 97.69 188 GLU B N 1
ATOM 4155 C CA . GLU B 1 188 ? 16.594 -18 -18.188 1 97.69 188 GLU B CA 1
ATOM 4156 C C . GLU B 1 188 ? 17.125 -18.859 -17.047 1 97.69 188 GLU B C 1
ATOM 4158 O O . GLU B 1 188 ? 16.453 -19.062 -16.031 1 97.69 188 GLU B O 1
ATOM 4163 N N . ASP B 1 189 ? 18.312 -19.438 -17.188 1 97.19 189 ASP B N 1
ATOM 4164 C CA . ASP B 1 189 ? 19.078 -20.125 -16.141 1 97.19 189 ASP B CA 1
ATOM 4165 C C . ASP B 1 189 ? 18.25 -21.266 -15.539 1 97.19 189 ASP B C 1
ATOM 4167 O O . ASP B 1 189 ? 18.234 -21.453 -14.32 1 97.19 189 ASP B O 1
ATOM 4171 N N . GLY B 1 190 ? 17.469 -21.938 -16.359 1 97.56 190 GLY B N 1
ATOM 4172 C CA . GLY B 1 190 ? 16.75 -23.141 -15.945 1 97.56 190 GLY B CA 1
ATOM 4173 C C . GLY B 1 190 ? 15.367 -22.828 -15.383 1 97.56 190 GLY B C 1
ATOM 4174 O O . GLY B 1 190 ? 14.609 -23.734 -15.047 1 97.56 190 GLY B O 1
ATOM 4175 N N . VAL B 1 191 ? 15.055 -21.531 -15.273 1 98.5 191 VAL B N 1
ATOM 4176 C CA . VAL B 1 191 ? 13.734 -21.125 -14.797 1 98.5 191 VAL B CA 1
ATOM 4177 C C . VAL B 1 191 ? 12.836 -20.781 -15.984 1 98.5 191 VAL B C 1
ATOM 4179 O O . VAL B 1 191 ? 13.203 -19.953 -16.828 1 98.5 191 VAL B O 1
ATOM 4182 N N . LYS B 1 192 ? 11.734 -21.438 -16.047 1 98.75 192 LYS B N 1
ATOM 4183 C CA . LYS B 1 192 ? 10.797 -21.219 -17.141 1 98.75 192 LYS B CA 1
ATOM 4184 C C . LYS B 1 192 ? 9.43 -20.797 -16.609 1 98.75 192 LYS B C 1
ATOM 4186 O O . LYS B 1 192 ? 8.883 -21.422 -15.711 1 98.75 192 LYS B O 1
ATOM 4191 N N . VAL B 1 193 ? 8.906 -19.641 -17.156 1 98.88 193 VAL B N 1
ATOM 4192 C CA . VAL B 1 193 ? 7.555 -19.188 -16.844 1 98.88 193 VAL B CA 1
ATOM 4193 C C . VAL B 1 193 ? 6.676 -19.312 -18.078 1 98.88 193 VAL B C 1
ATOM 4195 O O . VAL B 1 193 ? 6.984 -18.734 -19.125 1 98.88 193 VAL B O 1
ATOM 4198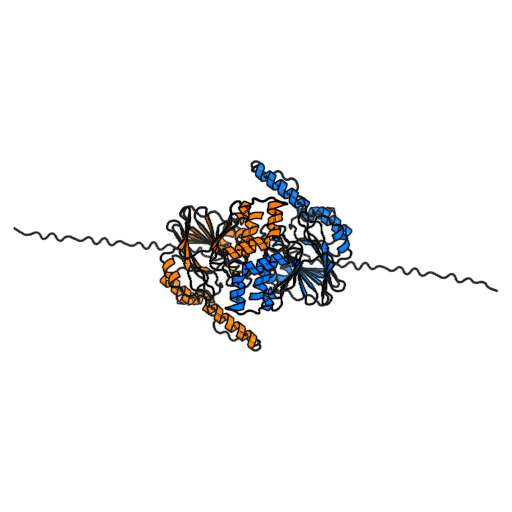 N N . THR B 1 194 ? 5.637 -20.078 -18 1 98.94 194 THR B N 1
ATOM 4199 C CA . THR B 1 194 ? 4.645 -20.234 -19.047 1 98.94 194 THR B CA 1
ATOM 4200 C C . THR B 1 194 ? 3.326 -19.578 -18.656 1 98.94 194 THR B C 1
ATOM 4202 O O . THR B 1 194 ? 2.777 -19.859 -17.594 1 98.94 194 THR B O 1
ATOM 4205 N N . ALA B 1 195 ? 2.91 -18.656 -19.516 1 98.88 195 ALA B N 1
ATOM 4206 C CA . ALA B 1 195 ? 1.594 -18.047 -19.328 1 98.88 195 ALA B CA 1
ATOM 4207 C C . ALA B 1 195 ? 0.528 -18.812 -20.125 1 98.88 195 ALA B C 1
ATOM 4209 O O . ALA B 1 195 ? 0.768 -19.219 -21.266 1 98.88 195 ALA B O 1
ATOM 4210 N N . PHE B 1 196 ? -0.628 -19.016 -19.547 1 98.81 196 PHE B N 1
ATOM 4211 C CA . PHE B 1 196 ? -1.76 -19.609 -20.25 1 98.81 196 PHE B CA 1
ATOM 4212 C C . PHE B 1 196 ? -3.049 -18.859 -19.938 1 98.81 196 PHE B C 1
ATOM 4214 O O . PHE B 1 196 ? -3.201 -18.312 -18.844 1 98.81 196 PHE B O 1
ATOM 4221 N N . LEU B 1 197 ? -3.961 -18.828 -20.891 1 98.5 197 LEU B N 1
ATOM 4222 C CA . LEU B 1 197 ? -5.219 -18.109 -20.734 1 98.5 197 LEU B CA 1
ATOM 4223 C C . LEU B 1 197 ? -6.168 -18.875 -19.812 1 98.5 197 LEU B C 1
ATOM 4225 O O . LEU B 1 197 ? -6.266 -20.094 -19.891 1 98.5 197 LEU B O 1
ATOM 4229 N N . VAL B 1 198 ? -6.789 -18.125 -18.938 1 98.5 198 VAL B N 1
ATOM 4230 C CA . VAL B 1 198 ? -7.867 -18.688 -18.141 1 98.5 198 VAL B CA 1
ATOM 4231 C C . VAL B 1 198 ? -9.164 -17.922 -18.406 1 98.5 198 VAL B C 1
ATOM 4233 O O . VAL B 1 198 ? -9.172 -16.938 -19.156 1 98.5 198 VAL B O 1
ATOM 4236 N N . ASP B 1 199 ? -10.297 -18.453 -17.812 1 97.56 199 ASP B N 1
ATOM 4237 C CA . ASP B 1 199 ? -11.602 -17.844 -18.047 1 97.56 199 ASP B CA 1
ATOM 4238 C C . ASP B 1 199 ? -12.008 -16.938 -16.891 1 97.56 199 ASP B C 1
ATOM 4240 O O . ASP B 1 199 ? -12.508 -17.422 -15.875 1 97.56 199 ASP B O 1
ATOM 4244 N N . HIS B 1 200 ? -11.781 -15.602 -17.062 1 97.31 200 HIS B N 1
ATOM 4245 C CA . HIS B 1 200 ? -12.195 -14.602 -16.094 1 97.31 200 HIS B CA 1
ATOM 4246 C C . HIS B 1 200 ? -13.062 -13.523 -16.719 1 97.31 200 HIS B C 1
ATOM 4248 O O . HIS B 1 200 ? -12.938 -12.344 -16.391 1 97.31 200 HIS B O 1
ATOM 4254 N N . ARG B 1 201 ? -13.914 -13.984 -17.641 1 93.38 201 ARG B N 1
ATOM 4255 C CA . ARG B 1 201 ? -14.812 -13.031 -18.281 1 93.38 201 ARG B CA 1
ATOM 4256 C C . ARG B 1 201 ? -15.648 -12.281 -17.25 1 93.38 201 ARG B C 1
ATOM 4258 O O . ARG B 1 201 ? -16.141 -12.875 -16.281 1 93.38 201 ARG B O 1
ATOM 4265 N N . PRO B 1 202 ? -15.773 -10.984 -17.453 1 93.19 202 PRO B N 1
ATOM 4266 C CA . PRO B 1 202 ? -15.508 -10.188 -18.656 1 93.19 202 PRO B CA 1
ATOM 4267 C C . PRO B 1 202 ? -14.102 -9.602 -18.672 1 93.19 202 PRO B C 1
ATOM 4269 O O . PRO B 1 202 ? -13.789 -8.773 -19.547 1 93.19 202 PRO B O 1
ATOM 4272 N N . VAL B 1 203 ? -13.25 -9.984 -17.797 1 94.25 203 VAL B N 1
ATOM 4273 C CA . VAL B 1 203 ? -11.859 -9.531 -17.766 1 94.25 203 VAL B CA 1
ATOM 4274 C C . VAL B 1 203 ? -11.023 -10.352 -18.75 1 94.25 203 VAL B C 1
ATOM 4276 O O . VAL B 1 203 ? -10.695 -11.508 -18.469 1 94.25 203 VAL B O 1
ATOM 4279 N N . ILE B 1 204 ? -10.719 -9.82 -19.875 1 94.12 204 ILE B N 1
ATOM 4280 C CA . ILE B 1 204 ? -9.977 -10.5 -20.922 1 94.12 204 ILE B CA 1
ATOM 4281 C C . ILE B 1 204 ? -8.844 -9.602 -21.422 1 94.12 204 ILE B C 1
ATOM 4283 O O . ILE B 1 204 ? -9.062 -8.445 -21.766 1 94.12 204 ILE B O 1
ATOM 4287 N N . PRO B 1 205 ? -7.645 -10.117 -21.531 1 96.62 205 PRO B N 1
ATOM 4288 C CA . PRO B 1 205 ? -7.188 -11.461 -21.156 1 96.62 205 PRO B CA 1
ATOM 4289 C C . PRO B 1 205 ? -6.887 -11.602 -19.672 1 96.62 205 PRO B C 1
ATOM 4291 O O . PRO B 1 205 ? -6.617 -10.602 -19 1 96.62 205 PRO B O 1
ATOM 4294 N N . ALA B 1 206 ? -6.996 -12.727 -19.141 1 98.38 206 ALA B N 1
ATOM 4295 C CA . ALA B 1 206 ? -6.516 -13.141 -17.828 1 98.38 206 ALA B CA 1
ATOM 4296 C C . ALA B 1 206 ? -5.621 -14.375 -17.938 1 98.38 206 ALA B C 1
ATOM 4298 O O . ALA B 1 206 ? -5.891 -15.273 -18.734 1 98.38 206 ALA B O 1
ATOM 4299 N N . PHE B 1 207 ? -4.594 -14.383 -17.156 1 98.81 207 PHE B N 1
ATOM 4300 C CA . PHE B 1 207 ? -3.607 -15.453 -17.297 1 98.81 207 PHE B CA 1
ATOM 4301 C C . PHE B 1 207 ? -3.457 -16.234 -16 1 98.81 207 PHE B C 1
ATOM 4303 O O . PHE B 1 207 ? -3.547 -15.648 -14.914 1 98.81 207 PHE B O 1
ATOM 4310 N N . GLY B 1 208 ? -3.246 -17.578 -16.078 1 98.88 208 GLY B N 1
ATOM 4311 C CA . GLY B 1 208 ? -2.488 -18.375 -15.125 1 98.88 208 GLY B CA 1
ATOM 4312 C C . GLY B 1 208 ? -1.032 -18.547 -15.508 1 98.88 208 GLY B C 1
ATOM 4313 O O . GLY B 1 208 ? -0.639 -18.203 -16.625 1 98.88 208 GLY B O 1
ATOM 4314 N N . TYR B 1 209 ? -0.202 -19 -14.531 1 98.94 209 TYR B N 1
ATOM 4315 C CA . TYR B 1 209 ? 1.225 -19.156 -14.789 1 98.94 209 TYR B CA 1
ATOM 4316 C C . TYR B 1 209 ? 1.72 -20.516 -14.281 1 98.94 209 TYR B C 1
ATOM 4318 O O . TYR B 1 209 ? 1.293 -20.984 -13.227 1 98.94 209 TYR B O 1
ATOM 4326 N N . ARG B 1 210 ? 2.58 -21.125 -15.031 1 98.94 210 ARG B N 1
ATOM 4327 C CA . ARG B 1 210 ? 3.357 -22.281 -14.586 1 98.94 210 ARG B CA 1
ATOM 4328 C C . ARG B 1 210 ? 4.844 -21.953 -14.516 1 98.94 210 ARG B C 1
ATOM 4330 O O . ARG B 1 210 ? 5.402 -21.375 -15.453 1 98.94 210 ARG B O 1
ATOM 4337 N N . VAL B 1 211 ? 5.465 -22.188 -13.414 1 98.94 211 VAL B N 1
ATOM 4338 C CA . VAL B 1 211 ? 6.898 -22 -13.227 1 98.94 211 VAL B CA 1
ATOM 4339 C C . VAL B 1 211 ? 7.59 -23.344 -13.078 1 98.94 211 VAL B C 1
ATOM 4341 O O . VAL B 1 211 ? 7.23 -24.141 -12.211 1 98.94 211 VAL B O 1
ATOM 4344 N N . ASP B 1 212 ? 8.531 -23.594 -13.922 1 98.75 212 ASP B N 1
ATOM 4345 C CA . ASP B 1 212 ? 9.336 -24.812 -13.859 1 98.75 212 ASP B CA 1
ATOM 4346 C C . ASP B 1 212 ? 10.789 -24.5 -13.523 1 98.75 212 ASP B C 1
ATOM 4348 O O . ASP B 1 212 ? 11.352 -23.531 -14.039 1 98.75 212 ASP B O 1
ATOM 4352 N N . TYR B 1 213 ? 11.367 -25.25 -12.695 1 98.62 213 TYR B N 1
ATOM 4353 C CA . TYR B 1 213 ? 12.781 -25.172 -12.336 1 98.62 213 TYR B CA 1
ATOM 4354 C C . TYR B 1 213 ? 13.32 -26.562 -12 1 98.62 213 TYR B C 1
ATOM 4356 O O . TYR B 1 213 ? 12.953 -27.141 -10.977 1 98.62 213 TYR B O 1
ATOM 4364 N N . GLY B 1 214 ? 14.203 -27.125 -12.867 1 96.88 214 GLY B N 1
ATOM 4365 C CA . GLY B 1 214 ? 14.562 -28.516 -12.719 1 96.88 214 GLY B CA 1
ATOM 4366 C C . GLY B 1 214 ? 13.375 -29.453 -12.836 1 96.88 214 GLY B C 1
ATOM 4367 O O . GLY B 1 214 ? 12.625 -29.391 -13.805 1 96.88 214 GLY B O 1
ATOM 4368 N N . ASP B 1 215 ? 13.203 -30.312 -11.773 1 96.44 215 ASP B N 1
ATOM 4369 C CA . ASP B 1 215 ? 12.102 -31.266 -11.773 1 96.44 215 ASP B CA 1
ATOM 4370 C C . ASP B 1 215 ? 10.922 -30.734 -10.953 1 96.44 215 ASP B C 1
ATOM 4372 O O . ASP B 1 215 ? 9.984 -31.484 -10.656 1 96.44 215 ASP B O 1
ATOM 4376 N N . HIS B 1 216 ? 11.016 -29.453 -10.562 1 98.44 216 HIS B N 1
ATOM 4377 C CA . HIS B 1 216 ? 9.992 -28.891 -9.695 1 98.44 216 HIS B CA 1
ATOM 4378 C C . HIS B 1 216 ? 9.094 -27.922 -10.453 1 98.44 216 HIS B C 1
ATOM 4380 O O . HIS B 1 216 ? 9.531 -27.297 -11.43 1 98.44 216 HIS B O 1
ATOM 4386 N N . SER B 1 217 ? 7.84 -27.781 -10.023 1 98.75 217 SER B N 1
ATOM 4387 C CA . SER B 1 217 ? 6.918 -26.906 -10.734 1 98.75 217 SER B CA 1
ATOM 4388 C C . SER B 1 217 ? 5.844 -26.359 -9.797 1 98.75 217 SER B C 1
ATOM 4390 O O . SER B 1 217 ? 5.484 -27.016 -8.812 1 98.75 217 SER B O 1
ATOM 4392 N N . VAL B 1 218 ? 5.398 -25.172 -10.102 1 98.88 218 VAL B N 1
ATOM 4393 C CA . VAL B 1 218 ? 4.293 -24.5 -9.43 1 98.88 218 VAL B CA 1
ATOM 4394 C C . VAL B 1 218 ? 3.354 -23.891 -10.461 1 98.88 218 VAL B C 1
ATOM 4396 O O . VAL B 1 218 ? 3.807 -23.312 -11.461 1 98.88 218 VAL B O 1
ATOM 4399 N N . VAL B 1 219 ? 2.094 -24.078 -10.266 1 98.94 219 VAL B N 1
ATOM 4400 C CA . VAL B 1 219 ? 1.099 -23.453 -11.133 1 98.94 219 VAL B CA 1
ATOM 4401 C C . VAL B 1 219 ? 0.223 -22.5 -10.32 1 98.94 219 VAL B C 1
ATOM 4403 O O . VAL B 1 219 ? -0.191 -22.828 -9.203 1 98.94 219 VAL B O 1
ATOM 4406 N N . LEU B 1 220 ? 0.026 -21.297 -10.82 1 98.94 220 LEU B N 1
ATOM 4407 C CA . LEU B 1 220 ? -0.882 -20.297 -10.273 1 98.94 220 LEU B CA 1
ATOM 4408 C C . LEU B 1 220 ? -2.1 -20.109 -11.18 1 98.94 220 LEU B C 1
ATOM 4410 O O . LEU B 1 220 ? -1.956 -19.875 -12.383 1 98.94 220 LEU B O 1
ATOM 4414 N N . SER B 1 221 ? -3.215 -20.141 -10.617 1 98.81 221 SER B N 1
ATOM 4415 C CA . SER B 1 221 ? -4.43 -20.125 -11.422 1 98.81 221 SER B CA 1
ATOM 4416 C C . SER B 1 221 ? -4.75 -18.719 -11.906 1 98.81 221 SER B C 1
ATOM 4418 O O . SER B 1 221 ? -5.391 -18.547 -12.945 1 98.81 221 SER B O 1
ATOM 4420 N N . GLY B 1 222 ? -4.316 -17.641 -11.102 1 98.19 222 GLY B N 1
ATOM 4421 C CA . GLY B 1 222 ? -4.973 -16.359 -11.289 1 98.19 222 GLY B CA 1
ATOM 4422 C C . GLY B 1 222 ? -6.449 -16.391 -10.953 1 98.19 222 GLY B C 1
ATOM 4423 O O . GLY B 1 222 ? -6.906 -17.266 -10.211 1 98.19 222 GLY B O 1
ATOM 4424 N N . ASP B 1 223 ? -7.168 -15.297 -11.344 1 98.19 223 ASP B N 1
ATOM 4425 C CA . ASP B 1 223 ? -8.625 -15.305 -11.219 1 98.19 223 ASP B CA 1
ATOM 4426 C C . ASP B 1 223 ? -9.273 -16.047 -12.391 1 98.19 223 ASP B C 1
ATOM 4428 O O . ASP B 1 223 ? -8.938 -15.781 -13.547 1 98.19 223 ASP B O 1
ATOM 4432 N N . THR B 1 224 ? -10.164 -17 -12.078 1 98.38 224 THR B N 1
ATOM 4433 C CA . THR B 1 224 ? -10.695 -17.812 -13.172 1 98.38 224 THR B CA 1
ATOM 4434 C C . THR B 1 224 ? -11.953 -18.562 -12.734 1 98.38 224 THR B C 1
ATOM 4436 O O . THR B 1 224 ? -12.078 -18.938 -11.57 1 98.38 224 THR B O 1
ATOM 4439 N N . ARG B 1 225 ? -12.766 -18.75 -13.656 1 97.44 225 ARG B N 1
ATOM 4440 C CA . ARG B 1 225 ? -13.719 -19.844 -13.57 1 97.44 225 ARG B CA 1
ATOM 4441 C C . ARG B 1 225 ? -13.023 -21.188 -13.805 1 97.44 225 ARG B C 1
ATOM 4443 O O . ARG B 1 225 ? -11.812 -21.234 -14.023 1 97.44 225 ARG B O 1
ATOM 4450 N N . VAL B 1 226 ? -13.867 -22.25 -13.625 1 97.44 226 VAL B N 1
ATOM 4451 C CA . VAL B 1 226 ? -13.289 -23.562 -13.953 1 97.44 226 VAL B CA 1
ATOM 4452 C C . VAL B 1 226 ? -12.695 -23.516 -15.359 1 97.44 226 VAL B C 1
ATOM 4454 O O . VAL B 1 226 ? -13.367 -23.109 -16.312 1 97.44 226 VAL B O 1
ATOM 4457 N N . SER B 1 227 ? -11.469 -23.875 -15.453 1 97.25 227 SER B N 1
ATOM 4458 C CA . SER B 1 227 ? -10.742 -23.781 -16.703 1 97.25 227 SER B CA 1
ATOM 4459 C C . SER B 1 227 ? -10.062 -25.109 -17.062 1 97.25 227 SER B C 1
ATOM 4461 O O . SER B 1 227 ? -9.125 -25.531 -16.375 1 97.25 227 SER B O 1
ATOM 4463 N N . GLU B 1 228 ? -10.5 -25.703 -18.188 1 97.25 228 GLU B N 1
ATOM 4464 C CA . GLU B 1 228 ? -9.844 -26.922 -18.656 1 97.25 228 GLU B CA 1
ATOM 4465 C C . GLU B 1 228 ? -8.391 -26.656 -19.047 1 97.25 228 GLU B C 1
ATOM 4467 O O . GLU B 1 228 ? -7.531 -27.516 -18.891 1 97.25 228 GLU B O 1
ATOM 4472 N N . HIS B 1 229 ? -8.211 -25.484 -19.484 1 97.19 229 HIS B N 1
ATOM 4473 C CA . HIS B 1 229 ? -6.863 -25.062 -19.844 1 97.19 229 HIS B CA 1
ATOM 4474 C C . HIS B 1 229 ? -5.93 -25.094 -18.641 1 97.19 229 HIS B C 1
ATOM 4476 O O . HIS B 1 229 ? -4.801 -25.578 -18.734 1 97.19 229 HIS B O 1
ATOM 4482 N N . LEU B 1 230 ? -6.371 -24.609 -17.547 1 98.44 230 LEU B N 1
ATOM 4483 C CA . LEU B 1 230 ? -5.609 -24.641 -16.297 1 98.44 230 LEU B CA 1
ATOM 4484 C C . LEU B 1 230 ? -5.289 -26.078 -15.906 1 98.44 230 LEU B C 1
ATOM 4486 O O . LEU B 1 230 ? -4.156 -26.391 -15.523 1 98.44 230 LEU B O 1
ATOM 4490 N N . ILE B 1 231 ? -6.25 -26.938 -16.031 1 98.5 231 ILE B N 1
ATOM 4491 C CA . ILE B 1 231 ? -6.078 -28.328 -15.648 1 98.5 231 ILE B CA 1
ATOM 4492 C C . ILE B 1 231 ? -4.984 -28.969 -16.5 1 98.5 231 ILE B C 1
ATOM 4494 O O . ILE B 1 231 ? -4.133 -29.703 -15.992 1 98.5 231 ILE B O 1
ATOM 4498 N N . THR B 1 232 ? -4.98 -28.672 -17.766 1 98.44 232 THR B N 1
ATOM 4499 C CA . THR B 1 232 ? -3.988 -29.203 -18.688 1 98.44 232 THR B CA 1
ATOM 4500 C C . THR B 1 232 ? -2.586 -28.75 -18.297 1 98.44 232 THR B C 1
ATOM 4502 O O . THR B 1 232 ? -1.663 -29.562 -18.219 1 98.44 232 THR B O 1
ATOM 4505 N N . PHE B 1 233 ? -2.391 -27.5 -18 1 98.38 233 PHE B N 1
ATOM 4506 C CA . PHE B 1 233 ? -1.083 -26.938 -17.688 1 98.38 233 PHE B CA 1
ATOM 4507 C C . PHE B 1 233 ? -0.635 -27.359 -16.281 1 98.38 233 PHE B C 1
ATOM 4509 O O . PHE B 1 233 ? 0.556 -27.312 -15.977 1 98.38 233 PHE B O 1
ATOM 4516 N N . ALA B 1 234 ? -1.572 -27.75 -15.422 1 98.69 234 ALA B N 1
ATOM 4517 C CA . ALA B 1 234 ? -1.261 -28.062 -14.031 1 98.69 234 ALA B CA 1
ATOM 4518 C C . ALA B 1 234 ? -0.931 -29.547 -13.859 1 98.69 234 ALA B C 1
ATOM 4520 O O . ALA B 1 234 ? -0.508 -29.969 -12.781 1 98.69 234 ALA B O 1
ATOM 4521 N N . LYS B 1 235 ? -1.162 -30.328 -14.914 1 97.19 235 LYS B N 1
ATOM 4522 C CA . LYS B 1 235 ? -0.897 -31.766 -14.805 1 97.19 235 LYS B CA 1
ATOM 4523 C C . LYS B 1 235 ? 0.538 -32.031 -14.359 1 97.19 235 LYS B C 1
ATOM 4525 O O . LYS B 1 235 ? 1.48 -31.453 -14.922 1 97.19 235 LYS B O 1
ATOM 4530 N N . GLY B 1 236 ? 0.711 -32.812 -13.32 1 97.12 236 GLY B N 1
ATOM 4531 C CA . GLY B 1 236 ? 2.023 -33.25 -12.859 1 97.12 236 GLY B CA 1
ATOM 4532 C C . GLY B 1 236 ? 2.725 -32.188 -12.008 1 97.12 236 GLY B C 1
ATOM 4533 O O . GLY B 1 236 ? 3.869 -32.406 -11.594 1 97.12 236 GLY B O 1
ATOM 4534 N N . THR B 1 2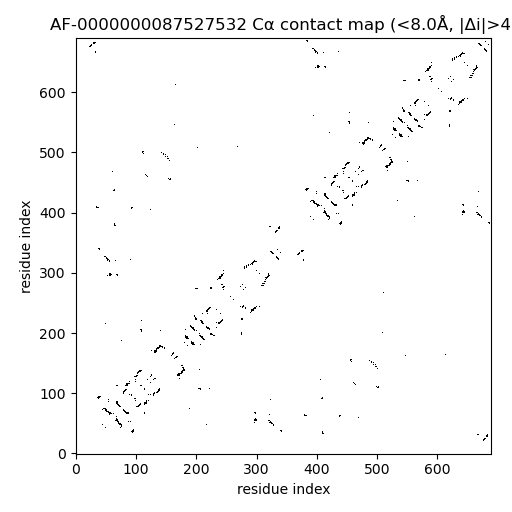37 ? 2.09 -31.078 -11.68 1 98.62 237 THR B N 1
ATOM 4535 C CA . THR B 1 237 ? 2.738 -30.016 -10.922 1 98.62 237 THR B CA 1
ATOM 4536 C C . THR B 1 237 ? 2.936 -30.422 -9.469 1 98.62 237 THR B C 1
ATOM 4538 O O . THR B 1 237 ? 2.131 -31.172 -8.914 1 98.62 237 THR B O 1
ATOM 4541 N N . ASP B 1 238 ? 3.994 -29.938 -8.836 1 98.75 238 ASP B N 1
ATOM 4542 C CA . ASP B 1 238 ? 4.223 -30.188 -7.414 1 98.75 238 ASP B CA 1
ATOM 4543 C C . ASP B 1 238 ? 3.229 -29.406 -6.559 1 98.75 238 ASP B C 1
ATOM 4545 O O . ASP B 1 238 ? 2.643 -29.953 -5.625 1 98.75 238 ASP B O 1
ATOM 4549 N N . VAL B 1 239 ? 3.045 -28.125 -6.875 1 98.88 239 VAL B N 1
ATOM 4550 C CA . VAL B 1 239 ? 2.16 -27.25 -6.113 1 98.88 239 VAL B CA 1
ATOM 4551 C C . VAL B 1 239 ? 1.188 -26.547 -7.055 1 98.88 239 VAL B C 1
ATOM 4553 O O . VAL B 1 239 ? 1.598 -26 -8.086 1 98.88 239 VAL B O 1
ATOM 4556 N N . LEU B 1 240 ? -0.071 -26.641 -6.777 1 98.94 240 LEU B N 1
ATOM 4557 C CA . LEU B 1 240 ? -1.097 -25.875 -7.477 1 98.94 240 LEU B CA 1
ATOM 4558 C C . LEU B 1 240 ? -1.724 -24.828 -6.551 1 98.94 240 LEU B C 1
ATOM 4560 O O . LEU B 1 240 ? -2.396 -25.188 -5.578 1 98.94 240 LEU B O 1
ATOM 4564 N N . ILE B 1 241 ? -1.446 -23.562 -6.816 1 98.94 241 ILE B N 1
ATOM 4565 C CA . ILE B 1 241 ? -2.068 -22.438 -6.109 1 98.94 241 ILE B CA 1
ATOM 4566 C C . ILE B 1 241 ? -3.316 -21.984 -6.863 1 98.94 241 ILE B C 1
ATOM 4568 O O . ILE B 1 241 ? -3.229 -21.547 -8.008 1 98.94 241 ILE B O 1
ATOM 4572 N N . HIS B 1 242 ? -4.441 -22.078 -6.254 1 98.88 242 HIS B N 1
ATOM 4573 C CA . HIS B 1 242 ? -5.707 -21.844 -6.941 1 98.88 242 HIS B CA 1
ATOM 4574 C C . HIS B 1 242 ? -6.602 -20.906 -6.141 1 98.88 242 HIS B C 1
ATOM 4576 O O . HIS B 1 242 ? -6.664 -21 -4.91 1 98.88 242 HIS B O 1
ATOM 4582 N N . GLU B 1 243 ? -7.289 -19.984 -6.812 1 98.62 243 GLU B N 1
ATOM 4583 C CA . GLU B 1 243 ? -8.297 -19.156 -6.145 1 98.62 243 GLU B CA 1
ATOM 4584 C C . GLU B 1 243 ? -9.516 -20 -5.758 1 98.62 243 GLU B C 1
ATOM 4586 O O . GLU B 1 243 ? -9.719 -21.094 -6.289 1 98.62 243 GLU B O 1
ATOM 4591 N N . ALA B 1 244 ? -10.281 -19.453 -4.809 1 97.62 244 ALA B N 1
ATOM 4592 C CA . ALA B 1 244 ? -11.547 -20.094 -4.465 1 97.62 244 ALA B CA 1
ATOM 4593 C C . ALA B 1 244 ? -12.43 -19.156 -3.65 1 97.62 244 ALA B C 1
ATOM 4595 O O . ALA B 1 244 ? -11.953 -18.453 -2.754 1 97.62 244 ALA B O 1
ATOM 4596 N N . LEU B 1 245 ? -13.68 -19.141 -3.99 1 95.38 245 LEU B N 1
ATOM 4597 C CA . LEU B 1 245 ? -14.672 -18.406 -3.197 1 95.38 245 LEU B CA 1
ATOM 4598 C C . LEU B 1 245 ? -15.688 -19.375 -2.59 1 95.38 245 LEU B C 1
ATOM 4600 O O . LEU B 1 245 ? -16.234 -20.219 -3.287 1 95.38 245 LEU B O 1
ATOM 4604 N N . PRO B 1 246 ? -15.914 -19.234 -1.31 1 93.5 246 PRO B N 1
ATOM 4605 C CA . PRO B 1 246 ? -16.984 -20.047 -0.72 1 93.5 246 PRO B CA 1
ATOM 4606 C C . PRO B 1 246 ? -18.375 -19.547 -1.122 1 93.5 246 PRO B C 1
ATOM 4608 O O . PRO B 1 246 ? -18.594 -18.344 -1.253 1 93.5 246 PRO B O 1
ATOM 4611 N N . VAL B 1 247 ? -19.203 -20.484 -1.369 1 88.12 247 VAL B N 1
ATOM 4612 C CA . VAL B 1 247 ? -20.594 -20.141 -1.638 1 88.12 247 VAL B CA 1
ATOM 4613 C C . VAL B 1 247 ? -21.328 -19.891 -0.322 1 88.12 247 VAL B C 1
ATOM 4615 O O . VAL B 1 247 ? -21.234 -20.688 0.617 1 88.12 247 VAL B O 1
ATOM 4618 N N . GLN B 1 248 ? -21.734 -18.625 -0.216 1 76.62 248 GLN B N 1
ATOM 4619 C CA . GLN B 1 248 ? -22.438 -18.297 1.02 1 76.62 248 GLN B CA 1
ATOM 4620 C C . GLN B 1 248 ? -23.828 -18.922 1.051 1 76.62 248 GLN B C 1
ATOM 4622 O O . GLN B 1 248 ? -24.516 -19 0.025 1 76.62 248 GLN B O 1
ATOM 4627 N N . SER B 1 249 ? -23.984 -19.656 2.164 1 61.31 249 SER B N 1
ATOM 4628 C CA . SER B 1 249 ? -25.344 -20.141 2.365 1 61.31 249 SER B CA 1
ATOM 4629 C C . SER B 1 249 ? -26.328 -18.984 2.559 1 61.31 249 SER B C 1
ATOM 4631 O O . SER B 1 249 ? -25.953 -17.922 3.035 1 61.31 249 SER B O 1
ATOM 4633 N N . GLN B 1 250 ? -27.328 -18.891 1.833 1 50.53 250 GLN B N 1
ATOM 4634 C CA . GLN B 1 250 ? -28.359 -17.859 1.929 1 50.53 250 GLN B CA 1
ATOM 4635 C C . GLN B 1 250 ? -28.609 -17.469 3.381 1 50.53 250 GLN B C 1
ATOM 4637 O O . GLN B 1 250 ? -29.078 -18.281 4.184 1 50.53 250 GLN B O 1
ATOM 4642 N N . LYS B 1 251 ? -27.781 -16.859 3.941 1 48.25 251 LYS B N 1
ATOM 4643 C CA . LYS B 1 251 ? -28.188 -16.375 5.254 1 48.25 251 LYS B CA 1
ATOM 4644 C C . LYS B 1 251 ? -29.359 -15.398 5.137 1 48.25 251 LYS B C 1
ATOM 4646 O O . LYS B 1 251 ? -29.516 -14.727 4.117 1 48.25 251 LYS B O 1
ATOM 4651 N N . LYS B 1 252 ? -30.297 -15.477 6.148 1 45.53 252 LYS B N 1
ATOM 4652 C CA . LYS B 1 252 ? -31.438 -14.594 6.391 1 45.53 252 LYS B CA 1
ATOM 4653 C C . LYS B 1 252 ? -30.984 -13.148 6.605 1 45.53 252 LYS B C 1
ATOM 4655 O O . LYS B 1 252 ? -30.078 -12.898 7.398 1 45.53 252 LYS B O 1
ATOM 4660 N N . ARG B 1 253 ? -31.016 -12.328 5.613 1 47.44 253 ARG B N 1
ATOM 4661 C CA . ARG B 1 253 ? -30.734 -10.891 5.656 1 47.44 253 ARG B CA 1
ATOM 4662 C C . ARG B 1 253 ? -31.484 -10.227 6.809 1 47.44 253 ARG B C 1
ATOM 4664 O O . ARG B 1 253 ? -32.594 -10.602 7.133 1 47.44 253 ARG B O 1
ATOM 4671 N N . PRO B 1 254 ? -30.766 -9.422 7.59 1 45.12 254 PRO B N 1
ATOM 4672 C CA . PRO B 1 254 ? -31.562 -8.797 8.648 1 45.12 254 PRO B CA 1
ATOM 4673 C C . PRO B 1 254 ? -32.812 -8.125 8.117 1 45.12 254 PRO B C 1
ATOM 4675 O O . PRO B 1 254 ? -32.844 -7.609 6.996 1 45.12 254 PRO B O 1
ATOM 4678 N N . GLU B 1 255 ? -33.812 -8.133 8.789 1 40.38 255 GLU B N 1
ATOM 4679 C CA . GLU B 1 255 ? -35.031 -7.355 8.656 1 40.38 255 GLU B CA 1
ATOM 4680 C C . GLU B 1 255 ? -34.75 -5.859 8.797 1 40.38 255 GLU B C 1
ATOM 4682 O O . GLU B 1 255 ? -34 -5.445 9.664 1 40.38 255 GLU B O 1
ATOM 4687 N N . GLY B 1 256 ? -34.906 -4.965 7.648 1 48.81 256 GLY B N 1
ATOM 4688 C CA . GLY B 1 256 ? -34.844 -3.514 7.672 1 48.81 256 GLY B CA 1
ATOM 4689 C C . GLY B 1 256 ? -33.781 -2.941 6.766 1 48.81 256 GLY B C 1
ATOM 4690 O O . GLY B 1 256 ? -33.594 -1.725 6.703 1 48.81 256 GLY B O 1
ATOM 4691 N N . GLU B 1 257 ? -32.844 -3.779 6.438 1 49.94 257 GLU B N 1
ATOM 4692 C CA . GLU B 1 257 ? -31.875 -3.211 5.508 1 49.94 257 GLU B CA 1
ATOM 4693 C C . GLU B 1 257 ? -32.562 -2.75 4.219 1 49.94 257 GLU B C 1
ATOM 4695 O O . GLU B 1 257 ? -33.594 -3.301 3.814 1 49.94 257 GLU B O 1
ATOM 4700 N N . ASP B 1 258 ? -32.188 -1.597 3.752 1 50.44 258 ASP B N 1
ATOM 4701 C CA . ASP B 1 258 ? -32.688 -1.111 2.471 1 50.44 258 ASP B CA 1
ATOM 4702 C C . ASP B 1 258 ? -32.656 -2.217 1.418 1 50.44 258 ASP B C 1
ATOM 4704 O O . ASP B 1 258 ? -31.578 -2.691 1.03 1 50.44 258 ASP B O 1
ATOM 4708 N N . ARG B 1 259 ? -33.844 -2.596 1.113 1 46.69 259 ARG B N 1
ATOM 4709 C CA . ARG B 1 259 ? -34.062 -3.723 0.206 1 46.69 259 ARG B CA 1
ATOM 4710 C C . ARG B 1 259 ? -33.312 -3.508 -1.106 1 46.69 259 ARG B C 1
ATOM 4712 O O . ARG B 1 259 ? -32.719 -4.441 -1.647 1 46.69 259 ARG B O 1
ATOM 4719 N N . ALA B 1 260 ? -33.406 -2.258 -1.512 1 48.06 260 ALA B N 1
ATOM 4720 C CA . ALA B 1 260 ? -32.75 -1.982 -2.791 1 48.06 260 ALA B CA 1
ATOM 4721 C C . ALA B 1 260 ? -31.234 -2.119 -2.68 1 48.06 260 ALA B C 1
ATOM 4723 O O . ALA B 1 260 ? -30.594 -2.719 -3.545 1 48.06 260 ALA B O 1
ATOM 4724 N N . ALA B 1 261 ? -30.641 -1.585 -1.65 1 56.78 261 ALA B N 1
ATOM 4725 C CA . ALA B 1 261 ? -29.203 -1.692 -1.403 1 56.78 261 ALA B CA 1
ATOM 4726 C C . ALA B 1 261 ? -28.797 -3.143 -1.165 1 56.78 261 ALA B C 1
ATOM 4728 O O . ALA B 1 261 ? -27.766 -3.59 -1.654 1 56.78 261 ALA B O 1
ATOM 4729 N N . ALA B 1 262 ? -29.594 -3.791 -0.506 1 57.16 262 ALA B N 1
ATOM 4730 C CA . ALA B 1 262 ? -29.328 -5.203 -0.223 1 57.16 262 ALA B CA 1
ATOM 4731 C C . ALA B 1 262 ? -29.406 -6.039 -1.497 1 57.16 262 ALA B C 1
ATOM 4733 O O . ALA B 1 262 ? -28.562 -6.918 -1.714 1 57.16 262 ALA B O 1
ATOM 4734 N N . LEU B 1 263 ? -30.391 -5.691 -2.322 1 50.56 263 LEU B N 1
ATOM 4735 C CA . LEU B 1 263 ? -30.531 -6.402 -3.59 1 50.56 263 LEU B CA 1
ATOM 4736 C C . LEU B 1 263 ? -29.328 -6.145 -4.492 1 50.56 263 LEU B C 1
ATOM 4738 O O . LEU B 1 263 ? -28.844 -7.062 -5.156 1 50.56 263 LEU B O 1
ATOM 4742 N N . HIS B 1 264 ? -28.938 -4.938 -4.527 1 59.62 264 HIS B N 1
ATOM 4743 C CA . HIS B 1 264 ? -27.781 -4.594 -5.344 1 59.62 264 HIS B CA 1
ATOM 4744 C C . HIS B 1 264 ? -26.531 -5.32 -4.859 1 59.62 264 HIS B C 1
ATOM 4746 O O . HIS B 1 264 ? -25.75 -5.848 -5.668 1 59.62 264 HIS B O 1
ATOM 4752 N N . THR B 1 265 ? -26.438 -5.395 -3.648 1 65.56 265 THR B N 1
ATOM 4753 C CA . THR B 1 265 ? -25.297 -6.094 -3.07 1 65.56 265 THR B CA 1
ATOM 4754 C C . THR B 1 265 ? -25.328 -7.578 -3.416 1 65.56 265 THR B C 1
ATOM 4756 O O . THR B 1 265 ? -24.312 -8.164 -3.777 1 65.56 265 THR B O 1
ATOM 4759 N N . THR B 1 266 ? -26.5 -8.031 -3.42 1 70.12 266 THR B N 1
ATOM 4760 C CA . THR B 1 266 ? -26.672 -9.445 -3.734 1 70.12 266 THR B CA 1
ATOM 4761 C C . THR B 1 266 ? -26.375 -9.711 -5.207 1 70.12 266 THR B C 1
ATOM 4763 O O . THR B 1 266 ? -25.734 -10.703 -5.543 1 70.12 266 THR B O 1
ATOM 4766 N N . GLU B 1 267 ? -26.859 -8.828 -6.047 1 77.56 267 GLU B N 1
ATOM 4767 C CA . GLU B 1 267 ? -26.625 -8.992 -7.477 1 77.56 267 GLU B CA 1
ATOM 4768 C C . GLU B 1 267 ? -25.141 -8.875 -7.809 1 77.56 267 GLU B C 1
ATOM 4770 O O . GLU B 1 267 ? -24.609 -9.633 -8.625 1 77.56 267 GLU B O 1
ATOM 4775 N N . VAL B 1 268 ? -24.531 -8.008 -7.152 1 76.06 268 VAL B N 1
ATOM 4776 C CA . VAL B 1 268 ? -23.094 -7.801 -7.363 1 76.06 268 VAL B CA 1
ATOM 4777 C C . VAL B 1 268 ? -22.328 -9.031 -6.891 1 76.06 268 VAL B C 1
ATOM 4779 O O . VAL B 1 268 ? -21.406 -9.484 -7.57 1 76.06 268 VAL B O 1
ATOM 4782 N N . GLU B 1 269 ? -22.766 -9.531 -5.855 1 78.38 269 GLU B N 1
ATOM 4783 C CA . GLU B 1 269 ? -22.125 -10.727 -5.32 1 78.38 269 GLU B CA 1
ATOM 4784 C C . GLU B 1 269 ? -22.281 -11.914 -6.262 1 78.38 269 GLU B C 1
ATOM 4786 O O . GLU B 1 269 ? -21.344 -12.688 -6.461 1 78.38 269 GLU B O 1
ATOM 4791 N N . LYS B 1 270 ? -23.469 -12.031 -6.812 1 82.06 270 LYS B N 1
ATOM 4792 C CA . LYS B 1 270 ? -23.719 -13.109 -7.762 1 82.06 270 LYS B CA 1
ATOM 4793 C C . LYS B 1 270 ? -22.859 -12.961 -9.008 1 82.06 270 LYS B C 1
ATOM 4795 O O . LYS B 1 270 ? -22.328 -13.945 -9.523 1 82.06 270 LYS B O 1
ATOM 4800 N N . ARG B 1 271 ? -22.75 -11.789 -9.414 1 83.56 271 ARG B N 1
ATOM 4801 C CA . ARG B 1 271 ? -21.938 -11.531 -10.602 1 83.56 271 ARG B CA 1
ATOM 4802 C C . ARG B 1 271 ? -20.453 -11.836 -10.328 1 83.56 271 ARG B C 1
ATOM 4804 O O . ARG B 1 271 ? -19.781 -12.43 -11.172 1 83.56 271 ARG B O 1
ATOM 4811 N N . ILE B 1 272 ? -20.031 -11.492 -9.172 1 84.19 272 ILE B N 1
ATOM 4812 C CA . ILE B 1 272 ? -18.656 -11.75 -8.789 1 84.19 272 ILE B CA 1
ATOM 4813 C C . ILE B 1 272 ? -18.406 -13.258 -8.711 1 84.19 272 ILE B C 1
ATOM 4815 O O . ILE B 1 272 ? -17.422 -13.766 -9.25 1 84.19 272 ILE B O 1
ATOM 4819 N N . MET B 1 273 ? -19.312 -13.914 -8.164 1 87.44 273 MET B N 1
ATOM 4820 C CA . MET B 1 273 ? -19.172 -15.359 -8.016 1 87.44 273 MET B CA 1
ATOM 4821 C C . MET B 1 273 ? -19.141 -16.047 -9.383 1 87.44 273 MET B C 1
ATOM 4823 O O . MET B 1 273 ? -18.469 -17.047 -9.555 1 87.44 273 MET B O 1
ATOM 4827 N N . ALA B 1 274 ? -19.797 -15.43 -10.281 1 90.44 274 ALA B N 1
ATOM 4828 C CA . ALA B 1 274 ? -19.953 -16.047 -11.594 1 90.44 274 ALA B CA 1
ATOM 4829 C C . ALA B 1 274 ? -18.656 -16.016 -12.383 1 90.44 274 ALA B C 1
ATOM 4831 O O . ALA B 1 274 ? -18.516 -16.703 -13.391 1 90.44 274 ALA B O 1
ATOM 4832 N N . HIS B 1 275 ? -17.688 -15.266 -11.891 1 93.38 275 HIS B N 1
ATOM 4833 C CA . HIS B 1 275 ? -16.453 -15.188 -12.672 1 93.38 275 HIS B CA 1
ATOM 4834 C C . HIS B 1 275 ? -15.289 -15.781 -11.891 1 93.38 275 HIS B C 1
ATOM 4836 O O . HIS B 1 275 ? -14.125 -15.586 -12.273 1 93.38 275 HIS B O 1
ATOM 4842 N N . HIS B 1 276 ? -15.633 -16.438 -10.875 1 96.69 276 HIS B N 1
ATOM 4843 C CA . HIS B 1 276 ? -14.602 -17.047 -10.047 1 96.69 276 HIS B CA 1
ATOM 4844 C C . HIS B 1 276 ? -14.906 -18.531 -9.789 1 96.69 276 HIS B C 1
ATOM 4846 O O . HIS B 1 276 ? -15.984 -19.016 -10.141 1 96.69 276 HIS B O 1
ATOM 4852 N N . THR B 1 277 ? -14 -19.234 -9.312 1 97.94 277 THR B N 1
ATOM 4853 C CA . THR B 1 277 ? -14.133 -20.641 -8.953 1 97.94 277 THR B CA 1
ATOM 4854 C C . THR B 1 277 ? -14.648 -20.797 -7.523 1 97.94 277 THR B C 1
ATOM 4856 O O . THR B 1 277 ? -14.148 -20.141 -6.605 1 97.94 277 THR B O 1
ATOM 4859 N N . THR B 1 278 ? -15.664 -21.625 -7.344 1 97.06 278 THR B N 1
ATOM 4860 C CA . THR B 1 278 ? -16.125 -21.906 -5.992 1 97.06 278 THR B CA 1
ATOM 4861 C C . THR B 1 278 ? -15.203 -22.891 -5.285 1 97.06 278 THR B C 1
ATOM 4863 O O . THR B 1 278 ? -14.406 -23.578 -5.934 1 97.06 278 THR B O 1
ATOM 4866 N N . ALA B 1 279 ? -15.367 -22.953 -3.986 1 97.69 279 ALA B N 1
ATOM 4867 C CA . ALA B 1 279 ? -14.539 -23.859 -3.197 1 97.69 279 ALA B CA 1
ATOM 4868 C C . ALA B 1 279 ? -14.711 -25.312 -3.654 1 97.69 279 ALA B C 1
ATOM 4870 O O . ALA B 1 279 ? -13.734 -26.047 -3.805 1 97.69 279 ALA B O 1
ATOM 4871 N N . GLU B 1 280 ? -15.898 -25.734 -3.896 1 97.94 280 GLU B N 1
ATOM 4872 C CA . GLU B 1 280 ? -16.172 -27.094 -4.34 1 97.94 280 GLU B CA 1
ATOM 4873 C C . GLU B 1 280 ? -15.586 -27.344 -5.727 1 97.94 280 GLU B C 1
ATOM 4875 O O . GLU B 1 280 ? -15.023 -28.422 -5.984 1 97.94 280 GLU B O 1
ATOM 4880 N N . GLN B 1 281 ? -15.758 -26.406 -6.566 1 98.38 281 GLN B N 1
ATOM 4881 C CA . GLN B 1 281 ? -15.188 -26.516 -7.906 1 98.38 281 GLN B CA 1
ATOM 4882 C C . GLN B 1 281 ? -13.664 -26.625 -7.844 1 98.38 281 GLN B C 1
ATOM 4884 O O . GLN B 1 281 ? -13.062 -27.391 -8.594 1 98.38 281 GLN B O 1
ATOM 4889 N N . ALA B 1 282 ? -13.055 -25.812 -7.016 1 98.69 282 ALA B N 1
ATOM 4890 C CA . ALA B 1 282 ? -11.602 -25.891 -6.844 1 98.69 282 ALA B CA 1
ATOM 4891 C C . ALA B 1 282 ? -11.18 -27.281 -6.379 1 98.69 282 ALA B C 1
ATOM 4893 O O . ALA B 1 282 ? -10.172 -27.828 -6.844 1 98.69 282 ALA B O 1
ATOM 4894 N N . GLY B 1 283 ? -11.938 -27.812 -5.473 1 98.69 283 GLY B N 1
ATOM 4895 C CA . GLY B 1 283 ? -11.672 -29.188 -5.035 1 98.69 283 GLY B CA 1
ATOM 4896 C C . GLY B 1 283 ? -11.719 -30.188 -6.164 1 98.69 283 GLY B C 1
ATOM 4897 O O . GLY B 1 283 ? -10.883 -31.094 -6.234 1 98.69 283 GLY B O 1
ATOM 4898 N N . GLU B 1 284 ? -12.734 -30.031 -7.004 1 98.69 284 GLU B N 1
ATOM 4899 C CA . GLU B 1 284 ? -12.828 -30.906 -8.164 1 98.69 284 GLU B CA 1
ATOM 4900 C C . GLU B 1 284 ? -11.594 -30.797 -9.047 1 98.69 284 GLU B C 1
ATOM 4902 O O . GLU B 1 284 ? -11.086 -31.797 -9.562 1 98.69 284 GLU B O 1
ATOM 4907 N N . ILE B 1 285 ? -11.125 -29.609 -9.195 1 98.81 285 ILE B N 1
ATOM 4908 C CA . ILE B 1 285 ? -9.922 -29.359 -9.984 1 98.81 285 ILE B CA 1
ATOM 4909 C C . ILE B 1 285 ? -8.727 -30.047 -9.32 1 98.81 285 ILE B C 1
ATOM 4911 O O . ILE B 1 285 ? -7.938 -30.719 -9.992 1 98.81 285 ILE B O 1
ATOM 4915 N N . PHE B 1 286 ? -8.586 -29.875 -8.023 1 98.75 286 PHE B N 1
ATOM 4916 C CA . PHE B 1 286 ? -7.504 -30.516 -7.293 1 98.75 286 PHE B CA 1
ATOM 4917 C C . PHE B 1 286 ? -7.562 -32.031 -7.461 1 98.75 286 PHE B C 1
ATOM 4919 O O . PHE B 1 286 ? -6.527 -32.688 -7.602 1 98.75 286 PHE B O 1
ATOM 4926 N N . THR B 1 287 ? -8.766 -32.594 -7.438 1 98.62 287 THR B N 1
ATOM 4927 C CA . THR B 1 287 ? -8.953 -34.031 -7.566 1 98.62 287 THR B CA 1
ATOM 4928 C C . THR B 1 287 ? -8.516 -34.5 -8.953 1 98.62 287 THR B C 1
ATOM 4930 O O . THR B 1 287 ? -7.969 -35.594 -9.094 1 98.62 287 THR B O 1
ATOM 4933 N N . ARG B 1 288 ? -8.766 -33.719 -9.922 1 98.44 288 ARG B N 1
ATOM 4934 C CA . ARG B 1 288 ? -8.406 -34.062 -11.289 1 98.44 288 ARG B CA 1
ATOM 4935 C C . ARG B 1 288 ? -6.91 -33.906 -11.523 1 98.44 288 ARG B C 1
ATOM 4937 O O . ARG B 1 288 ? -6.277 -34.75 -12.18 1 98.44 288 ARG B O 1
ATOM 4944 N N . VAL B 1 289 ? -6.336 -32.844 -10.984 1 98.5 289 VAL B N 1
ATOM 4945 C CA . VAL B 1 289 ? -4.938 -32.5 -11.219 1 98.5 289 VAL B CA 1
ATOM 4946 C C . VAL B 1 289 ? -4.035 -33.344 -10.328 1 98.5 289 VAL B C 1
ATOM 4948 O O . VAL B 1 289 ? -2.93 -33.719 -10.719 1 98.5 289 VAL B O 1
ATOM 4951 N N . LYS B 1 290 ? -4.457 -33.594 -9.117 1 98.06 290 LYS B N 1
ATOM 4952 C CA . LYS B 1 290 ? -3.734 -34.344 -8.086 1 98.06 290 LYS B CA 1
ATOM 4953 C C . LYS B 1 290 ? -2.346 -33.75 -7.855 1 98.06 290 LYS B C 1
ATOM 4955 O O . LYS B 1 290 ? -1.343 -34.469 -7.906 1 98.06 290 LYS B O 1
ATOM 4960 N N . PRO B 1 291 ? -2.229 -32.5 -7.539 1 98.56 291 PRO B N 1
ATOM 4961 C CA . PRO B 1 291 ? -0.928 -31.875 -7.242 1 98.56 291 PRO B CA 1
ATOM 4962 C C . PRO B 1 291 ? -0.268 -32.469 -6 1 98.56 291 PRO B C 1
ATOM 4964 O O . PRO B 1 291 ? -0.939 -33.125 -5.191 1 98.56 291 PRO B O 1
ATOM 4967 N N . GLY B 1 292 ? 1.05 -32.312 -5.895 1 98.25 292 GLY B N 1
ATOM 4968 C CA . GLY B 1 292 ? 1.683 -32.688 -4.637 1 98.25 292 GLY B CA 1
ATOM 4969 C C . GLY B 1 292 ? 1.084 -31.969 -3.441 1 98.25 292 GLY B C 1
ATOM 4970 O O . GLY B 1 292 ? 0.879 -32.562 -2.387 1 98.25 292 GLY B O 1
ATOM 4971 N N . LEU B 1 293 ? 0.783 -30.703 -3.604 1 98.69 293 LEU B N 1
ATOM 4972 C CA . LEU B 1 293 ? 0.138 -29.859 -2.602 1 98.69 293 LEU B CA 1
ATOM 4973 C C . LEU B 1 293 ? -0.815 -28.859 -3.256 1 98.69 293 LEU B C 1
ATOM 4975 O O . LEU B 1 293 ? -0.424 -28.125 -4.168 1 98.69 293 LEU B O 1
ATOM 4979 N N . ALA B 1 294 ? -2.061 -28.922 -2.822 1 98.75 294 ALA B N 1
ATOM 4980 C CA . ALA B 1 294 ? -3.021 -27.891 -3.193 1 98.75 294 ALA B CA 1
ATOM 4981 C C . ALA B 1 294 ? -2.943 -26.703 -2.238 1 98.75 294 ALA B C 1
ATOM 4983 O O . ALA B 1 294 ? -2.816 -26.875 -1.024 1 98.75 294 ALA B O 1
ATOM 4984 N N . VAL B 1 295 ? -2.949 -25.5 -2.807 1 98.81 295 VAL B N 1
ATOM 4985 C CA . VAL B 1 295 ? -2.82 -24.281 -2.016 1 98.81 295 VAL B CA 1
ATOM 4986 C C . VAL B 1 295 ? -3.895 -23.281 -2.432 1 98.81 295 VAL B C 1
ATOM 4988 O O . VAL B 1 295 ? -4.121 -23.062 -3.625 1 98.81 295 VAL B O 1
ATOM 4991 N N . PHE B 1 296 ? -4.539 -22.672 -1.399 1 98.56 296 PHE B N 1
ATOM 4992 C CA . PHE B 1 296 ? -5.465 -21.594 -1.72 1 98.56 296 PHE B CA 1
ATOM 4993 C C . PHE B 1 296 ? -4.777 -20.234 -1.601 1 98.56 296 PHE B C 1
ATOM 4995 O O . PHE B 1 296 ? -3.996 -20.016 -0.674 1 98.56 296 PHE B O 1
ATOM 5002 N N . SER B 1 297 ? -5.02 -19.391 -2.543 1 98.06 297 SER B N 1
ATOM 5003 C CA . SER B 1 297 ? -4.75 -17.969 -2.533 1 98.06 297 SER B CA 1
ATOM 5004 C C . SER B 1 297 ? -5.848 -17.188 -3.254 1 98.06 297 SER B C 1
ATOM 5006 O O . SER B 1 297 ? -6.656 -17.781 -3.977 1 98.06 297 SER B O 1
ATOM 5008 N N . HIS B 1 298 ? -5.91 -15.836 -3.006 1 97.88 298 HIS B N 1
ATOM 5009 C CA . HIS B 1 298 ? -7.066 -15.078 -3.467 1 97.88 298 HIS B CA 1
ATOM 5010 C C . HIS B 1 298 ? -8.367 -15.719 -3.004 1 97.88 298 HIS B C 1
ATOM 5012 O O . HIS B 1 298 ? -9.25 -16 -3.816 1 97.88 298 HIS B O 1
ATOM 5018 N N . ALA B 1 299 ? -8.43 -16.062 -1.751 1 96.88 299 ALA B N 1
ATOM 5019 C CA . ALA B 1 299 ? -9.523 -16.734 -1.066 1 96.88 299 ALA B CA 1
ATOM 5020 C C . ALA B 1 299 ? -9.617 -16.297 0.39 1 96.88 299 ALA B C 1
ATOM 5022 O O . ALA B 1 299 ? -8.602 -16.016 1.031 1 96.88 299 ALA B O 1
ATOM 5023 N N . PRO B 1 300 ? -10.867 -16.234 0.858 1 94.31 300 PRO B N 1
ATOM 5024 C CA . PRO B 1 300 ? -10.984 -15.945 2.291 1 94.31 300 PRO B CA 1
ATOM 5025 C C . PRO B 1 300 ? -10.594 -17.141 3.162 1 94.31 300 PRO B C 1
ATOM 5027 O O . PRO B 1 300 ? -10.945 -18.281 2.842 1 94.31 300 PRO B O 1
ATOM 5030 N N . ASN B 1 301 ? -9.852 -16.938 4.141 1 93.94 301 ASN B N 1
ATOM 5031 C CA . ASN B 1 301 ? -9.469 -18 5.062 1 93.94 301 ASN B CA 1
ATOM 5032 C C . ASN B 1 301 ? -10.555 -18.25 6.102 1 93.94 301 ASN B C 1
ATOM 5034 O O . ASN B 1 301 ? -10.469 -17.781 7.234 1 93.94 301 ASN B O 1
ATOM 5038 N N . THR B 1 302 ? -11.531 -19.047 5.75 1 92.69 302 THR B N 1
ATOM 5039 C CA . THR B 1 302 ? -12.695 -19.312 6.594 1 92.69 302 THR B CA 1
ATOM 5040 C C . THR B 1 302 ? -12.945 -20.812 6.73 1 92.69 302 THR B C 1
ATOM 5042 O O . THR B 1 302 ? -12.516 -21.594 5.883 1 92.69 302 THR B O 1
ATOM 5045 N N . GLU B 1 303 ? -13.711 -21.141 7.762 1 93.31 303 GLU B N 1
ATOM 5046 C CA . GLU B 1 303 ? -14.133 -22.531 7.93 1 93.31 303 GLU B CA 1
ATOM 5047 C C . GLU B 1 303 ? -15.023 -22.984 6.773 1 93.31 303 GLU B C 1
ATOM 5049 O O . GLU B 1 303 ? -14.961 -24.141 6.352 1 93.31 303 GLU B O 1
ATOM 5054 N N . GLY B 1 304 ? -15.797 -22.031 6.32 1 94.19 304 GLY B N 1
ATOM 5055 C CA . GLY B 1 304 ? -16.672 -22.344 5.203 1 94.19 304 GLY B CA 1
ATOM 5056 C C . GLY B 1 304 ? -15.914 -22.766 3.951 1 94.19 304 GLY B C 1
ATOM 5057 O O . GLY B 1 304 ? -16.328 -23.688 3.256 1 94.19 304 GLY B O 1
ATOM 5058 N N . LEU B 1 305 ? -14.828 -22.062 3.67 1 95.75 305 LEU B N 1
ATOM 5059 C CA . LEU B 1 305 ? -13.992 -22.422 2.527 1 95.75 305 LEU B CA 1
ATOM 5060 C C . LEU B 1 305 ? -13.469 -23.844 2.652 1 95.75 305 LEU B C 1
ATOM 5062 O O . LEU B 1 305 ? -13.57 -24.641 1.711 1 95.75 305 LEU B O 1
ATOM 5066 N N . LEU B 1 306 ? -13 -24.156 3.803 1 96.56 306 LEU B N 1
ATOM 5067 C CA . LEU B 1 306 ? -12.367 -25.453 4.043 1 96.56 306 LEU B CA 1
ATOM 5068 C C . LEU B 1 306 ? -13.398 -26.562 4.055 1 96.56 306 LEU B C 1
ATOM 5070 O O . LEU B 1 306 ? -13.141 -27.656 3.543 1 96.56 306 LEU B O 1
ATOM 5074 N N . GLU B 1 307 ? -14.516 -26.297 4.613 1 96.88 307 GLU B N 1
ATOM 5075 C CA . GLU B 1 307 ? -15.602 -27.281 4.617 1 96.88 307 GLU B CA 1
ATOM 5076 C C . GLU B 1 307 ? -16.047 -27.609 3.195 1 96.88 307 GLU B C 1
ATOM 5078 O O . GLU B 1 307 ? -16.219 -28.781 2.848 1 96.88 307 GLU B O 1
ATOM 5083 N N . GLN B 1 308 ? -16.203 -26.672 2.447 1 97.69 308 GLN B N 1
ATOM 5084 C CA . GLN B 1 308 ? -16.734 -26.859 1.104 1 97.69 308 GLN B CA 1
ATOM 5085 C C . GLN B 1 308 ? -15.742 -27.578 0.208 1 97.69 308 GLN B C 1
ATOM 5087 O O . GLN B 1 308 ? -16.125 -28.438 -0.589 1 97.69 308 GLN B O 1
ATOM 5092 N N . VAL B 1 309 ? -14.469 -27.234 0.287 1 98.12 309 VAL B N 1
ATOM 5093 C CA . VAL B 1 309 ? -13.477 -27.906 -0.548 1 98.12 309 VAL B CA 1
ATOM 5094 C C . VAL B 1 309 ? -13.359 -29.375 -0.138 1 98.12 309 VAL B C 1
ATOM 5096 O O . VAL B 1 309 ? -13.117 -30.25 -0.979 1 98.12 309 VAL B O 1
ATOM 5099 N N . SER B 1 310 ? -13.586 -29.672 1.102 1 97.81 310 SER B N 1
ATOM 5100 C CA . SER B 1 310 ? -13.43 -31.031 1.613 1 97.81 310 SER B CA 1
ATOM 5101 C C . SER B 1 310 ? -14.477 -31.969 1.013 1 97.81 310 SER B C 1
ATOM 5103 O O . SER B 1 310 ? -14.328 -33.188 1.072 1 97.81 310 SER B O 1
ATOM 5105 N N . ARG B 1 311 ? -15.453 -31.422 0.447 1 97.88 311 ARG B N 1
ATOM 5106 C CA . ARG B 1 311 ? -16.5 -32.219 -0.171 1 97.88 311 ARG B CA 1
ATOM 5107 C C . ARG B 1 311 ? -16.031 -32.844 -1.48 1 97.88 311 ARG B C 1
ATOM 5109 O O . ARG B 1 311 ? -16.594 -33.844 -1.95 1 97.88 311 ARG B O 1
ATOM 5116 N N . THR B 1 312 ? -15.016 -32.25 -2.033 1 98.44 312 THR B N 1
ATOM 5117 C CA . THR B 1 312 ? -14.633 -32.688 -3.369 1 98.44 312 THR B CA 1
ATOM 5118 C C . THR B 1 312 ? -13.133 -32.969 -3.436 1 98.44 312 THR B C 1
ATOM 5120 O O . THR B 1 312 ? -12.633 -33.438 -4.453 1 98.44 312 THR B O 1
ATOM 5123 N N . TYR B 1 313 ? -12.406 -32.75 -2.438 1 98.31 313 TYR B N 1
ATOM 5124 C CA . TYR B 1 313 ? -10.969 -32.969 -2.426 1 98.31 313 TYR B CA 1
ATOM 5125 C C . TYR B 1 313 ? -10.508 -33.469 -1.055 1 98.31 313 TYR B C 1
ATOM 5127 O O . TYR B 1 313 ? -10.836 -32.844 -0.033 1 98.31 313 TYR B O 1
ATOM 5135 N N . ASN B 1 314 ? -9.625 -34.531 -1.007 1 97.44 314 ASN B N 1
ATOM 5136 C CA . ASN B 1 314 ? -9.172 -35.094 0.253 1 97.44 314 ASN B CA 1
ATOM 5137 C C . ASN B 1 314 ? -7.648 -35.188 0.317 1 97.44 314 ASN B C 1
ATOM 5139 O O . ASN B 1 314 ? -7.09 -35.812 1.212 1 97.44 314 ASN B O 1
ATOM 5143 N N . GLY B 1 315 ? -6.973 -34.562 -0.658 1 97.44 315 GLY B N 1
ATOM 5144 C CA . GLY B 1 315 ? -5.52 -34.562 -0.66 1 97.44 315 GLY B CA 1
ATOM 5145 C C . GLY B 1 315 ? -4.914 -33.469 0.193 1 97.44 315 GLY B C 1
ATOM 5146 O O . GLY B 1 315 ? -5.629 -32.781 0.931 1 97.44 315 GLY B O 1
ATOM 5147 N N . PRO B 1 316 ? -3.557 -33.344 0.211 1 97.88 316 PRO B N 1
ATOM 5148 C CA . PRO B 1 316 ? -2.877 -32.312 0.972 1 97.88 316 PRO B CA 1
ATOM 5149 C C . PRO B 1 316 ? -3.299 -30.891 0.546 1 97.88 316 PRO B C 1
ATOM 5151 O O . PRO B 1 316 ? -3.289 -30.578 -0.646 1 97.88 316 PRO B O 1
ATOM 5154 N N . LEU B 1 317 ? -3.68 -30.078 1.566 1 98.06 317 LEU B N 1
ATOM 5155 C CA . LEU B 1 317 ? -4.227 -28.75 1.296 1 98.06 317 LEU B CA 1
ATOM 5156 C C . LEU B 1 317 ? -3.633 -27.719 2.244 1 98.06 317 LEU B C 1
ATOM 5158 O O . LEU B 1 317 ? -3.539 -27.953 3.451 1 98.06 317 LEU B O 1
ATOM 5162 N N . GLN B 1 318 ? -3.146 -26.656 1.697 1 97.56 318 GLN B N 1
ATOM 5163 C CA . GLN B 1 318 ? -2.727 -25.484 2.457 1 97.56 318 GLN B CA 1
ATOM 5164 C C . GLN B 1 318 ? -3.748 -24.359 2.336 1 97.56 318 GLN B C 1
ATOM 5166 O O . GLN B 1 318 ? -4.004 -23.859 1.237 1 97.56 318 GLN B O 1
ATOM 5171 N N . PRO B 1 319 ? -4.398 -23.922 3.469 1 96.88 319 PRO B N 1
ATOM 5172 C CA . PRO B 1 319 ? -5.316 -22.781 3.438 1 96.88 319 PRO B CA 1
ATOM 5173 C C . PRO B 1 319 ? -4.633 -21.484 3.008 1 96.88 319 PRO B C 1
ATOM 5175 O O . PRO B 1 319 ? -3.4 -21.422 2.949 1 96.88 319 PRO B O 1
ATOM 5178 N N . PRO B 1 320 ? -5.41 -20.469 2.637 1 96.88 320 PRO B N 1
ATOM 5179 C CA . PRO B 1 320 ? -4.828 -19.188 2.238 1 96.88 320 PRO B CA 1
ATOM 5180 C C . PRO B 1 320 ? -4.324 -18.375 3.426 1 96.88 320 PRO B C 1
ATOM 5182 O O . PRO B 1 320 ? -5.039 -17.5 3.93 1 96.88 320 PRO B O 1
ATOM 5185 N N . GLU B 1 321 ? -3.125 -18.625 3.789 1 95.88 321 GLU B N 1
ATOM 5186 C CA . GLU B 1 321 ? -2.5 -17.953 4.926 1 95.88 321 GLU B CA 1
ATOM 5187 C C . GLU B 1 321 ? -1.282 -17.141 4.484 1 95.88 321 GLU B C 1
ATOM 5189 O O . GLU B 1 321 ? -0.334 -17.703 3.924 1 95.88 321 GLU B O 1
ATOM 5194 N N . ASP B 1 322 ? -1.354 -15.852 4.812 1 96.69 322 ASP B N 1
ATOM 5195 C CA . ASP B 1 322 ? -0.241 -14.977 4.461 1 96.69 322 ASP B CA 1
ATOM 5196 C C . ASP B 1 322 ? 1.063 -15.477 5.082 1 96.69 322 ASP B C 1
ATOM 5198 O O . ASP B 1 322 ? 1.058 -16.062 6.16 1 96.69 322 ASP B O 1
ATOM 5202 N N . LEU B 1 323 ? 2.189 -15.234 4.316 1 96.38 323 LEU B N 1
ATOM 5203 C CA . LEU B 1 323 ? 3.564 -15.445 4.754 1 96.38 323 LEU B CA 1
ATOM 5204 C C . LEU B 1 323 ? 3.857 -16.922 4.938 1 96.38 323 LEU B C 1
ATOM 5206 O O . LEU B 1 323 ? 4.836 -17.297 5.586 1 96.38 323 LEU B O 1
ATOM 5210 N N . THR B 1 324 ? 2.982 -17.766 4.402 1 96.38 324 THR B N 1
ATOM 5211 C CA . THR B 1 324 ? 3.297 -19.188 4.289 1 96.38 324 THR B CA 1
ATOM 5212 C C . THR B 1 324 ? 4.445 -19.406 3.309 1 96.38 324 THR B C 1
ATOM 5214 O O . THR B 1 324 ? 4.477 -18.797 2.232 1 96.38 324 THR B O 1
ATOM 5217 N N . ILE B 1 325 ? 5.383 -20.25 3.699 1 97 325 ILE B N 1
ATOM 5218 C CA . ILE B 1 325 ? 6.535 -20.578 2.867 1 97 325 ILE B CA 1
ATOM 5219 C C . ILE B 1 325 ? 6.488 -22.047 2.475 1 97 325 ILE B C 1
ATOM 5221 O O . ILE B 1 325 ? 6.43 -22.922 3.338 1 97 325 ILE B O 1
ATOM 5225 N N . ILE B 1 326 ? 6.527 -22.328 1.211 1 98.12 326 ILE B N 1
ATOM 5226 C CA . ILE B 1 326 ? 6.508 -23.672 0.666 1 98.12 326 ILE B CA 1
ATOM 5227 C C . ILE B 1 326 ? 7.801 -23.938 -0.105 1 98.12 326 ILE B C 1
ATOM 5229 O O . ILE B 1 326 ? 8.062 -23.297 -1.127 1 98.12 326 ILE B O 1
ATOM 5233 N N . THR B 1 327 ? 8.57 -24.859 0.351 1 97.75 327 THR B N 1
ATOM 5234 C CA . THR B 1 327 ? 9.828 -25.219 -0.296 1 97.75 327 THR B CA 1
ATOM 5235 C C . THR B 1 327 ? 9.719 -26.594 -0.968 1 97.75 327 THR B C 1
ATOM 5237 O O . THR B 1 327 ? 9.406 -27.594 -0.314 1 97.75 327 THR B O 1
ATOM 5240 N N . ILE B 1 328 ? 9.961 -26.609 -2.281 1 98.25 328 ILE B N 1
ATOM 5241 C CA . ILE B 1 328 ? 9.891 -27.828 -3.08 1 98.25 328 ILE B CA 1
ATOM 5242 C C . ILE B 1 328 ? 11.305 -28.312 -3.395 1 98.25 328 ILE B C 1
ATOM 5244 O O . ILE B 1 328 ? 12.055 -27.656 -4.117 1 98.25 328 ILE B O 1
ATOM 5248 N N . SER B 1 329 ? 11.664 -29.391 -2.896 1 95.94 329 SER B N 1
ATOM 5249 C CA . SER B 1 329 ? 12.898 -30.109 -3.154 1 95.94 329 SER B CA 1
ATOM 5250 C C . SER B 1 329 ? 12.656 -31.625 -3.244 1 95.94 329 SER B C 1
ATOM 5252 O O . SER B 1 329 ? 11.852 -32.062 -4.066 1 95.94 329 SER B O 1
ATOM 5254 N N . GLU B 1 330 ? 13.289 -32.438 -2.383 1 92.38 330 GLU B N 1
ATOM 5255 C CA . GLU B 1 330 ? 12.961 -33.875 -2.346 1 92.38 330 GLU B CA 1
ATOM 5256 C C . GLU B 1 330 ? 11.555 -34.094 -1.792 1 92.38 330 GLU B C 1
ATOM 5258 O O . GLU B 1 330 ? 10.844 -35 -2.238 1 92.38 330 GLU B O 1
ATOM 5263 N N . GLN B 1 331 ? 11.227 -33.219 -0.964 1 94.94 331 GLN B N 1
ATOM 5264 C CA . GLN B 1 331 ? 9.875 -33.156 -0.407 1 94.94 331 GLN B CA 1
ATOM 5265 C C . GLN B 1 331 ? 9.328 -31.734 -0.429 1 94.94 331 GLN B C 1
ATOM 5267 O O . GLN B 1 331 ? 10.07 -30.766 -0.636 1 94.94 331 GLN B O 1
ATOM 5272 N N . ILE B 1 332 ? 8.016 -31.688 -0.273 1 97.75 332 ILE B N 1
ATOM 5273 C CA . ILE B 1 332 ? 7.383 -30.391 -0.131 1 97.75 332 ILE B CA 1
ATOM 5274 C C . ILE B 1 332 ? 7.285 -30.016 1.348 1 97.75 332 ILE B C 1
ATOM 5276 O O . ILE B 1 332 ? 6.672 -30.75 2.135 1 97.75 332 ILE B O 1
ATOM 5280 N N . GLN B 1 333 ? 7.918 -28.969 1.734 1 96.06 333 GLN B N 1
ATOM 5281 C CA . GLN B 1 333 ? 7.895 -28.484 3.115 1 96.06 333 GLN B CA 1
ATOM 5282 C C . GLN B 1 333 ? 7.102 -27.188 3.238 1 96.06 333 GLN B C 1
ATOM 5284 O O . GLN B 1 333 ? 7.332 -26.25 2.486 1 96.06 333 GLN B O 1
ATOM 5289 N N . VAL B 1 334 ? 6.141 -27.188 4.176 1 96.44 334 VAL B N 1
ATOM 5290 C CA . VAL B 1 334 ? 5.344 -25.984 4.441 1 96.44 334 VAL B CA 1
ATOM 5291 C C . VAL B 1 334 ? 5.719 -25.406 5.801 1 96.44 334 VAL B C 1
ATOM 5293 O O . VAL B 1 334 ? 5.723 -26.125 6.809 1 96.44 334 VAL B O 1
ATOM 5296 N N . GLN B 1 335 ? 6.055 -24.156 5.832 1 93.06 335 GLN B N 1
ATOM 5297 C CA . GLN B 1 335 ? 6.387 -23.453 7.066 1 93.06 335 GLN B CA 1
ATOM 5298 C C . GLN B 1 335 ? 5.512 -22.219 7.25 1 93.06 335 GLN B C 1
ATOM 5300 O O . GLN B 1 335 ? 5.246 -21.484 6.293 1 93.06 335 GLN B O 1
ATOM 5305 N N . ASP B 1 336 ? 5.074 -22.016 8.414 1 90.06 336 ASP B N 1
ATOM 5306 C CA . ASP B 1 336 ? 4.312 -20.812 8.742 1 90.06 336 ASP B CA 1
ATOM 5307 C C . ASP B 1 336 ? 5.219 -19.734 9.328 1 90.06 336 ASP B C 1
ATOM 5309 O O . ASP B 1 336 ? 6.312 -20.031 9.82 1 90.06 336 ASP B O 1
ATOM 5313 N N . PHE B 1 337 ? 4.762 -18.547 9.258 1 88.69 337 PHE B N 1
ATOM 5314 C CA . PHE B 1 337 ? 5.531 -17.375 9.672 1 88.69 337 PHE B CA 1
ATOM 5315 C C . PHE B 1 337 ? 5.836 -17.438 11.164 1 88.69 337 PHE B C 1
ATOM 5317 O O . PHE B 1 337 ? 6.961 -17.172 11.586 1 88.69 337 PHE B O 1
ATOM 5324 N N . THR B 1 338 ? 4.883 -17.781 11.969 1 82.5 338 THR B N 1
ATOM 5325 C CA . THR B 1 338 ? 5.027 -17.812 13.414 1 82.5 338 THR B CA 1
ATOM 5326 C C . THR B 1 338 ? 6.082 -18.828 13.836 1 82.5 338 THR B C 1
ATOM 5328 O O . THR B 1 338 ? 6.859 -18.578 14.758 1 82.5 338 THR B O 1
ATOM 5331 N N . SER B 1 339 ? 6.078 -19.938 13.141 1 81.81 339 SER B N 1
ATOM 5332 C CA . SER B 1 339 ? 7.066 -20.969 13.453 1 81.81 339 SER B CA 1
ATOM 5333 C C . SER B 1 339 ? 8.477 -20.484 13.133 1 81.81 339 SER B C 1
ATOM 5335 O O . SER B 1 339 ? 9.43 -20.844 13.828 1 81.81 339 SER B O 1
ATOM 5337 N N . LEU B 1 340 ? 8.562 -19.703 12.141 1 83.69 340 LEU B N 1
ATOM 5338 C CA . LEU B 1 340 ? 9.875 -19.203 11.734 1 83.69 340 LEU B CA 1
ATOM 5339 C C . LEU B 1 340 ? 10.383 -18.141 12.703 1 83.69 340 LEU B C 1
ATOM 5341 O O . LEU B 1 340 ? 11.586 -18.047 12.945 1 83.69 340 LEU B O 1
ATOM 5345 N N . ILE B 1 341 ? 9.438 -17.312 13.227 1 81.12 341 ILE B N 1
ATOM 5346 C CA . ILE B 1 341 ? 9.812 -16.328 14.227 1 81.12 341 ILE B CA 1
ATOM 5347 C C . ILE B 1 341 ? 10.422 -17.016 15.438 1 81.12 341 ILE B C 1
ATOM 5349 O O . ILE B 1 341 ? 11.453 -16.578 15.961 1 81.12 341 ILE B O 1
ATOM 5353 N N . ALA B 1 342 ? 9.852 -18.094 15.828 1 74.12 342 ALA B N 1
ATOM 5354 C CA . ALA B 1 342 ? 10.273 -18.828 17.016 1 74.12 342 ALA B CA 1
ATOM 5355 C C . ALA B 1 342 ? 11.664 -19.422 16.844 1 74.12 342 ALA B C 1
ATOM 5357 O O . ALA B 1 342 ? 12.422 -19.547 17.797 1 74.12 342 ALA B O 1
ATOM 5358 N N . THR B 1 343 ? 12.039 -19.703 15.633 1 70.44 343 THR B N 1
ATOM 5359 C CA . THR B 1 343 ? 13.336 -20.328 15.375 1 70.44 343 THR B CA 1
ATOM 5360 C C . THR B 1 343 ? 14.438 -19.281 15.32 1 70.44 343 THR B C 1
ATOM 5362 O O . THR B 1 343 ? 15.625 -19.625 15.383 1 70.44 343 THR B O 1
ATOM 5365 N N . GLN B 1 344 ? 14.109 -18.031 15.219 1 73 344 GLN B N 1
ATOM 5366 C CA . GLN B 1 344 ? 15.109 -16.984 15.125 1 73 344 GLN B CA 1
ATOM 5367 C C . GLN B 1 344 ? 15.32 -16.297 16.469 1 73 344 GLN B C 1
ATOM 5369 O O . GLN B 1 344 ? 16.297 -15.578 16.672 1 73 344 GLN B O 1
ATOM 5374 N N . GLU B 1 345 ? 14.367 -16.297 17.391 1 57.53 345 GLU B N 1
ATOM 5375 C CA . GLU B 1 345 ? 14.586 -15.828 18.75 1 57.53 345 GLU B CA 1
ATOM 5376 C C . GLU B 1 345 ? 15.453 -16.812 19.547 1 57.53 345 GLU B C 1
ATOM 5378 O O . GLU B 1 345 ? 15.375 -18.016 19.328 1 57.53 345 GLU B O 1
#

Sequence (690 aa):
MKKYSKQHLTTVYLFLFTACTLLVSTVPGWAKVEPLQQIKLSAPPPGALRVTLLGTAVGPPVGLKQFGISTLIEAGDKRLLFDCGRGSTIRLRQLGISIGSINKVFLTHLHSDHLIQLPDIFLAGWVMGRRNEPLKIWGPTGTSDMMNALTQAFAFDIHIRRDVDERFPSEGIRVQSHDIQEGIIFNEDGVKVTAFLVDHRPVIPAFGYRVDYGDHSVVLSGDTRVSEHLITFAKGTDVLIHEALPVQSQKKRPEGEDRAAALHTTEVEKRIMAHHTTAEQAGEIFTRVKPGLAVFSHAPNTEGLLEQVSRTYNGPLQPPEDLTIITISEQIQVQDFTSLIATQEMKKYSKQHLTTVYLFLFTACTLLVSTVPGWAKVEPLQQIKLSAPPPGALRVTLLGTAVGPPVGLKQFGISTLIEAGDKRLLFDCGRGSTIRLRQLGISIGSINKVFLTHLHSDHLIQLPDIFLAGWVMGRRNEPLKIWGPTGTSDMMNALTQAFAFDIHIRRDVDERFPSEGIRVQSHDIQEGIIFNEDGVKVTAFLVDHRPVIPAFGYRVDYGDHSVVLSGDTRVSEHLITFAKGTDVLIHEALPVQSQKKRPEGEDRAAALHTTEVEKRIMAHHTTAEQAGEIFTRVKPGLAVFSHAPNTEGLLEQVSRTYNGPLQPPEDLTIITISEQIQVQDFTSLIATQE